Protein AF-0000000077612650 (afdb_homodimer)

Structure (mmCIF, N/CA/C/O backbone):
data_AF-0000000077612650-model_v1
#
loop_
_entity.id
_entity.type
_entity.pdbx_description
1 polymer 'Methyltransferase domain-containing protein'
#
loop_
_atom_site.group_PDB
_atom_site.id
_atom_site.type_symbol
_atom_site.label_atom_id
_atom_site.label_alt_id
_atom_site.label_comp_id
_atom_site.label_asym_id
_atom_site.label_entity_id
_atom_site.label_seq_id
_atom_site.pdbx_PDB_ins_code
_atom_site.Cartn_x
_atom_site.Cartn_y
_atom_site.Cartn_z
_atom_site.occupancy
_atom_site.B_iso_or_equiv
_atom_site.auth_seq_id
_atom_site.auth_comp_id
_atom_site.auth_asym_id
_atom_site.auth_atom_id
_atom_site.pdbx_PDB_model_num
ATOM 1 N N . MET A 1 1 ? 0.599 39.219 11.469 1 28.11 1 MET A N 1
ATOM 2 C CA . MET A 1 1 ? -0.393 38.688 10.531 1 28.11 1 MET A CA 1
ATOM 3 C C . MET A 1 1 ? -0.663 37.219 10.781 1 28.11 1 MET A C 1
ATOM 5 O O . MET A 1 1 ? 0.258 36.438 11.086 1 28.11 1 MET A O 1
ATOM 9 N N . PRO A 1 2 ? -1.8 36.75 11.188 1 35.47 2 PRO A N 1
ATOM 10 C CA . PRO A 1 2 ? -1.994 35.344 11.539 1 35.47 2 PRO A CA 1
ATOM 11 C C . PRO A 1 2 ? -1.282 34.406 10.578 1 35.47 2 PRO A C 1
ATOM 13 O O . PRO A 1 2 ? -1.075 34.75 9.406 1 35.47 2 PRO A O 1
ATOM 16 N N . PRO A 1 3 ? -0.388 33.594 10.969 1 39.59 3 PRO A N 1
ATOM 17 C CA . PRO A 1 3 ? 0.312 32.688 10.062 1 39.59 3 PRO A CA 1
ATOM 18 C C . PRO A 1 3 ? -0.563 32.219 8.898 1 39.59 3 PRO A C 1
ATOM 20 O O . PRO A 1 3 ? -1.789 32.188 9.023 1 39.59 3 PRO A O 1
ATOM 23 N N . LYS A 1 4 ? -0.409 32.719 7.645 1 43.16 4 LYS A N 1
ATOM 24 C CA . LYS A 1 4 ? -1.075 32.25 6.43 1 43.16 4 LYS A CA 1
ATOM 25 C C . LYS A 1 4 ? -1.636 30.844 6.602 1 43.16 4 LYS A C 1
ATOM 27 O O . LYS A 1 4 ? -0.881 29.891 6.809 1 43.16 4 LYS A O 1
ATOM 32 N N . THR A 1 5 ? -2.82 30.781 7.164 1 53.72 5 THR A N 1
ATOM 33 C CA . THR A 1 5 ? -3.584 29.562 7.332 1 53.72 5 THR A CA 1
ATOM 34 C C . THR A 1 5 ? -3.496 28.688 6.074 1 53.72 5 THR A C 1
ATOM 36 O O . THR A 1 5 ? -3.586 29.203 4.957 1 53.72 5 THR A O 1
ATOM 39 N N . ASP A 1 6 ? -3.012 27.422 6.203 1 86 6 ASP A N 1
ATOM 40 C CA . ASP A 1 6 ? -2.975 26.328 5.234 1 86 6 ASP A CA 1
ATOM 41 C C . ASP A 1 6 ? -4.258 26.281 4.41 1 86 6 ASP A C 1
ATOM 43 O O . ASP A 1 6 ? -5.355 26.438 4.949 1 86 6 ASP A O 1
ATOM 47 N N . SER A 1 7 ? -4.238 26.734 3.098 1 90.94 7 SER A N 1
ATOM 48 C CA . SER A 1 7 ? -5.371 26.719 2.176 1 90.94 7 SER A CA 1
ATOM 49 C C . SER A 1 7 ? -6.312 25.562 2.467 1 90.94 7 SER A C 1
ATOM 51 O O . SER A 1 7 ? -7.527 25.688 2.307 1 90.94 7 SER A O 1
ATOM 53 N N . LEU A 1 8 ? -5.832 24.578 3.008 1 95 8 LEU A N 1
ATOM 54 C CA . LEU A 1 8 ? -6.645 23.406 3.336 1 95 8 LEU A CA 1
ATOM 55 C C . LEU A 1 8 ? -7.512 23.688 4.562 1 95 8 LEU A C 1
ATOM 57 O O . LEU A 1 8 ? -8.711 23.406 4.551 1 95 8 LEU A O 1
ATOM 61 N N . PHE A 1 9 ? -6.961 24.297 5.582 1 96.12 9 PHE A N 1
ATOM 62 C CA . PHE A 1 9 ? -7.68 24.594 6.816 1 96.12 9 PHE A CA 1
ATOM 63 C C . PHE A 1 9 ? -8.719 25.688 6.582 1 96.12 9 PHE A C 1
ATOM 65 O O . PHE A 1 9 ? -9.82 25.625 7.125 1 96.12 9 PHE A O 1
ATOM 72 N N . ARG A 1 10 ? -8.312 26.656 5.723 1 94.56 10 ARG A N 1
ATOM 73 C CA . ARG A 1 10 ? -9.258 27.719 5.379 1 94.56 10 ARG A CA 1
ATOM 74 C C . ARG A 1 10 ? -10.492 27.141 4.691 1 94.56 10 ARG A C 1
ATOM 76 O O . ARG A 1 10 ? -11.617 27.578 4.965 1 94.56 10 ARG A O 1
ATOM 83 N N . TRP A 1 11 ? -10.266 26.203 3.801 1 95.5 11 TRP A N 1
ATOM 84 C CA . TRP A 1 11 ? -11.383 25.578 3.115 1 95.5 11 TRP A CA 1
ATOM 85 C C . TRP A 1 11 ? -12.297 24.859 4.109 1 95.5 11 TRP A C 1
ATOM 87 O O . TRP A 1 11 ? -13.523 24.953 4.004 1 95.5 11 TRP A O 1
ATOM 97 N N . ILE A 1 12 ? -11.758 24.188 5.078 1 95.38 12 ILE A N 1
ATOM 98 C CA . ILE A 1 12 ? -12.531 23.484 6.098 1 95.38 12 ILE A CA 1
ATOM 99 C C . ILE A 1 12 ? -13.352 24.484 6.902 1 95.38 12 ILE A C 1
ATOM 101 O O . ILE A 1 12 ? -14.539 24.266 7.156 1 95.38 12 ILE A O 1
ATOM 105 N N . GLU A 1 13 ? -12.75 25.625 7.246 1 93.75 13 GLU A N 1
ATOM 106 C CA . GLU A 1 13 ? -13.445 26.672 7.992 1 93.75 13 GLU A CA 1
ATOM 107 C C . GLU A 1 13 ? -14.641 27.203 7.207 1 93.75 13 GLU A C 1
ATOM 109 O O . GLU A 1 13 ? -15.727 27.375 7.77 1 93.75 13 GLU A O 1
ATOM 114 N N . GLU A 1 14 ? -14.359 27.406 5.969 1 91.62 14 GLU A N 1
ATOM 115 C CA . GLU A 1 14 ? -15.414 27.938 5.109 1 91.62 14 GLU A CA 1
ATOM 116 C C . GLU A 1 14 ? -16.562 26.953 4.984 1 91.62 14 GLU A C 1
ATOM 118 O O . GLU A 1 14 ? -17.734 27.359 4.961 1 91.62 14 GLU A O 1
ATOM 123 N N . ARG A 1 15 ? -16.234 25.688 4.93 1 90.44 15 ARG A N 1
ATOM 124 C CA . ARG A 1 15 ? -17.281 24.672 4.836 1 90.44 15 ARG A CA 1
ATOM 125 C C . ARG A 1 15 ? -18.125 24.625 6.102 1 90.44 15 ARG A C 1
ATOM 127 O O . ARG A 1 15 ? -19.344 24.516 6.031 1 90.44 15 ARG A O 1
ATOM 134 N N . GLU A 1 16 ? -17.5 24.703 7.246 1 88.25 16 GLU A N 1
ATOM 135 C CA . GLU A 1 16 ? -18.188 24.688 8.523 1 88.25 16 GLU A CA 1
ATOM 136 C C . GLU A 1 16 ? -19.062 25.938 8.703 1 88.25 16 GLU A C 1
ATOM 138 O O . GLU A 1 16 ? -20.141 25.859 9.289 1 88.25 16 GLU A O 1
ATOM 143 N N . HIS A 1 17 ? -18.609 26.984 8.164 1 83.56 17 HIS A N 1
ATOM 144 C CA . HIS A 1 17 ? -19.359 28.234 8.266 1 83.56 17 HIS A CA 1
ATOM 145 C C . HIS A 1 17 ? -20.609 28.203 7.402 1 83.56 17 HIS A C 1
ATOM 147 O O . HIS A 1 17 ? -21.656 28.734 7.793 1 83.56 17 HIS A O 1
ATOM 153 N N . HIS A 1 18 ? -20.531 27.625 6.207 1 75.88 18 HIS A N 1
ATOM 154 C CA . HIS A 1 18 ? -21.641 27.594 5.266 1 75.88 18 HIS A CA 1
ATOM 155 C C . HIS A 1 18 ? -22.703 26.594 5.703 1 75.88 18 HIS A C 1
ATOM 157 O O . HIS A 1 18 ? -23.906 26.859 5.559 1 75.88 18 HIS A O 1
ATOM 163 N N . ASP A 1 19 ? -22.391 25.422 6 1 64.12 19 ASP A N 1
ATOM 164 C CA . ASP A 1 19 ? -23.344 24.359 6.328 1 64.12 19 ASP A CA 1
ATOM 165 C C . ASP A 1 19 ? -24.062 24.656 7.637 1 64.12 19 ASP A C 1
ATOM 167 O O . ASP A 1 19 ? -25.219 24.25 7.82 1 64.12 19 ASP A O 1
ATOM 171 N N . SER A 1 20 ? -23.297 25.047 8.617 1 55.47 20 SER A N 1
ATOM 172 C CA . SER A 1 20 ? -23.922 25.25 9.922 1 55.47 20 SER A CA 1
ATOM 173 C C . SER A 1 20 ? -24.109 26.734 10.227 1 55.47 20 SER A C 1
ATOM 175 O O . SER A 1 20 ? -23.344 27.578 9.758 1 55.47 20 SER A O 1
ATOM 177 N N . SER A 1 21 ? -25.297 27.281 10.266 1 50.62 21 SER A N 1
ATOM 178 C CA . SER A 1 21 ? -25.297 28.531 11.031 1 50.62 21 SER A CA 1
ATOM 179 C C . SER A 1 21 ? -24.141 28.578 12.016 1 50.62 21 SER A C 1
ATOM 181 O O . SER A 1 21 ? -23.594 27.531 12.391 1 50.62 21 SER A O 1
ATOM 183 N N . ILE A 1 22 ? -23.562 29.703 12.391 1 54 22 ILE A N 1
ATOM 184 C CA . ILE A 1 22 ? -22.406 29.859 13.258 1 54 22 ILE A CA 1
ATOM 185 C C . ILE A 1 22 ? -22.438 28.812 14.359 1 54 22 ILE A C 1
ATOM 187 O O . ILE A 1 22 ? -23.016 29.031 15.422 1 54 22 ILE A O 1
ATOM 191 N N . SER A 1 23 ? -22.484 27.484 14.023 1 62.22 23 SER A N 1
ATOM 192 C CA . SER A 1 23 ? -22.641 26.484 15.062 1 62.22 23 SER A CA 1
ATOM 193 C C . SER A 1 23 ? -21.297 26.047 15.617 1 62.22 23 SER A C 1
ATOM 195 O O . SER A 1 23 ? -20.281 26.109 14.914 1 62.22 23 SER A O 1
ATOM 197 N N . PRO A 1 24 ? -21.141 25.922 16.938 1 86 24 PRO A N 1
ATOM 198 C CA . PRO A 1 24 ? -19.984 25.406 17.672 1 86 24 PRO A CA 1
ATOM 199 C C . PRO A 1 24 ? -19.422 24.125 17.062 1 86 24 PRO A C 1
ATOM 201 O O . PRO A 1 24 ? -20.188 23.312 16.531 1 86 24 PRO A O 1
ATOM 204 N N . TRP A 1 25 ? -18.047 24.141 16.766 1 94.25 25 TRP A N 1
ATOM 205 C CA . TRP A 1 25 ? -17.375 22.922 16.312 1 94.25 25 TRP A CA 1
ATOM 206 C C . TRP A 1 25 ? -17.547 21.797 17.312 1 94.25 25 TRP A C 1
ATOM 208 O O . TRP A 1 25 ? -17.422 20.625 16.953 1 94.25 25 TRP A O 1
ATOM 218 N N . GLY A 1 26 ? -17.953 22.203 18.609 1 95.31 26 GLY A N 1
ATOM 219 C CA . GLY A 1 26 ? -18.141 21.172 19.625 1 95.31 26 GLY A CA 1
ATOM 220 C C . GLY A 1 26 ? -16.859 20.406 19.953 1 95.31 26 GLY A C 1
ATOM 221 O O . GLY A 1 26 ? -15.812 21.016 20.156 1 95.31 26 GLY A O 1
ATOM 222 N N . ARG A 1 27 ? -16.938 19.109 20.109 1 97.69 27 ARG A N 1
ATOM 223 C CA . ARG A 1 27 ? -15.789 18.25 20.406 1 97.69 27 ARG A CA 1
ATOM 224 C C . ARG A 1 27 ? -15.07 17.844 19.125 1 97.69 27 ARG A C 1
ATOM 226 O O . ARG A 1 27 ? -15.688 17.281 18.219 1 97.69 27 ARG A O 1
ATOM 233 N N . VAL A 1 28 ? -13.75 18.062 19.062 1 98.38 28 VAL A N 1
ATOM 234 C CA . VAL A 1 28 ? -12.984 17.828 17.844 1 98.38 28 VAL A CA 1
ATOM 235 C C . VAL A 1 28 ? -11.922 16.766 18.109 1 98.38 28 VAL A C 1
ATOM 237 O O . VAL A 1 28 ? -11.195 16.828 19.094 1 98.38 28 VAL A O 1
ATOM 240 N N . LEU A 1 29 ? -11.883 15.758 17.234 1 98.81 29 LEU A N 1
ATOM 241 C CA . LEU A 1 29 ? -10.797 14.789 17.219 1 98.81 29 LEU A CA 1
ATOM 242 C C . LEU A 1 29 ? -9.805 15.102 16.109 1 98.81 29 LEU A C 1
ATOM 244 O O . LEU A 1 29 ? -10.18 15.141 14.93 1 98.81 29 LEU A O 1
ATOM 248 N N . ASP A 1 30 ? -8.609 15.406 16.453 1 98.69 30 ASP A N 1
ATOM 249 C CA . ASP A 1 30 ? -7.496 15.414 15.516 1 98.69 30 ASP A CA 1
ATOM 250 C C . ASP A 1 30 ? -6.828 14.039 15.445 1 98.69 30 ASP A C 1
ATOM 252 O O . ASP A 1 30 ? -5.934 13.734 16.234 1 98.69 30 ASP A O 1
ATOM 256 N N . ALA A 1 31 ? -7.211 13.219 14.477 1 98.31 31 ALA A N 1
ATOM 257 C CA . ALA A 1 31 ? -7.004 11.773 14.477 1 98.31 31 ALA A CA 1
ATOM 258 C C . ALA A 1 31 ? -5.57 11.43 14.086 1 98.31 31 ALA A C 1
ATOM 260 O O . ALA A 1 31 ? -5.113 10.305 14.305 1 98.31 31 ALA A O 1
ATOM 261 N N . GLY A 1 32 ? -4.852 12.195 13.492 1 96.88 32 GLY A N 1
ATOM 262 C CA . GLY A 1 32 ? -3.434 12.195 13.164 1 96.88 32 GLY A CA 1
ATOM 263 C C . GLY A 1 32 ? -2.766 13.539 13.383 1 96.88 32 GLY A C 1
ATOM 264 O O . GLY A 1 32 ? -2.596 14.312 12.445 1 96.88 32 GLY A O 1
ATOM 265 N N . THR A 1 33 ? -2.312 13.742 14.57 1 96.81 33 THR A N 1
ATOM 266 C CA . THR A 1 33 ? -2.045 15.117 14.977 1 96.81 33 THR A CA 1
ATOM 267 C C . THR A 1 33 ? -0.568 15.461 14.781 1 96.81 33 THR A C 1
ATOM 269 O O . THR A 1 33 ? 0.286 14.57 14.805 1 96.81 33 THR A O 1
ATOM 272 N N . GLY A 1 34 ? -0.3 16.641 14.586 1 94.69 34 GLY A N 1
ATOM 273 C CA . GLY A 1 34 ? 0.991 17.297 14.609 1 94.69 34 GLY A CA 1
ATOM 274 C C . GLY A 1 34 ? 0.899 18.766 15.016 1 94.69 34 GLY A C 1
ATOM 275 O O . GLY A 1 34 ? -0.19 19.266 15.297 1 94.69 34 GLY A O 1
ATOM 276 N N . ARG A 1 35 ? 1.966 19.406 15.023 1 95.56 35 ARG A N 1
ATOM 277 C CA . ARG A 1 35 ? 2.018 20.797 15.477 1 95.56 35 ARG A CA 1
ATOM 278 C C . ARG A 1 35 ? 1.206 21.703 14.555 1 95.56 35 ARG A C 1
ATOM 280 O O . ARG A 1 35 ? 0.574 22.656 15.016 1 95.56 35 ARG A O 1
ATOM 287 N N . HIS A 1 36 ? 1.164 21.375 13.305 1 94.19 36 HIS A N 1
ATOM 288 C CA . HIS A 1 36 ? 0.469 22.219 12.336 1 94.19 36 HIS A CA 1
ATOM 289 C C . HIS A 1 36 ? -1.037 22.203 12.57 1 94.19 36 HIS A C 1
ATOM 291 O O . HIS A 1 36 ? -1.66 23.266 12.695 1 94.19 36 HIS A O 1
ATOM 297 N N . SER A 1 37 ? -1.634 21.078 12.656 1 96.44 37 SER A N 1
ATOM 298 C CA . SER A 1 37 ? -3.072 20.969 12.875 1 96.44 37 SER A CA 1
ATOM 299 C C . SER A 1 37 ? -3.463 21.484 14.25 1 96.44 37 SER A C 1
ATOM 301 O O . SER A 1 37 ? -4.477 22.172 14.398 1 96.44 37 SER A O 1
ATOM 303 N N . LEU A 1 38 ? -2.621 21.25 15.273 1 97.12 38 LEU A N 1
ATOM 304 C CA . LEU A 1 38 ? -2.955 21.688 16.625 1 97.12 38 LEU A CA 1
ATOM 305 C C . LEU A 1 38 ? -2.885 23.203 16.75 1 97.12 38 LEU A C 1
ATOM 307 O O . LEU A 1 38 ? -3.703 23.812 17.438 1 97.12 38 LEU A O 1
ATOM 311 N N . SER A 1 39 ? -1.885 23.766 16.078 1 96.75 39 SER A N 1
ATOM 312 C CA . SER A 1 39 ? -1.804 25.219 16.078 1 96.75 39 SER A CA 1
ATOM 313 C C . SER A 1 39 ? -3.049 25.844 15.469 1 96.75 39 SER A C 1
ATOM 315 O O . SER A 1 39 ? -3.559 26.844 15.969 1 96.75 39 SER A O 1
ATOM 317 N N . TRP A 1 40 ? -3.529 25.25 14.422 1 96.5 40 TRP A N 1
ATOM 318 C CA . TRP A 1 40 ? -4.746 25.719 13.758 1 96.5 40 TRP A CA 1
ATOM 319 C C . TRP A 1 40 ? -5.957 25.547 14.672 1 96.5 40 TRP A C 1
ATOM 321 O O . TRP A 1 40 ? -6.699 26.516 14.898 1 96.5 40 TRP A O 1
ATOM 331 N N . LEU A 1 41 ? -6.121 24.438 15.375 1 97.31 41 LEU A N 1
ATOM 332 C CA . LEU A 1 41 ? -7.309 24.109 16.156 1 97.31 41 LEU A CA 1
ATOM 333 C C . LEU A 1 41 ? -7.328 24.859 17.469 1 97.31 41 LEU A C 1
ATOM 335 O O . LEU A 1 41 ? -8.391 25.25 17.953 1 97.31 41 LEU A O 1
ATOM 339 N N . LEU A 1 42 ? -6.098 25.125 18.047 1 97.5 42 LEU A N 1
ATOM 340 C CA . LEU A 1 42 ? -6.078 25.625 19.406 1 97.5 42 LEU A CA 1
ATOM 341 C C . LEU A 1 42 ? -5.656 27.078 19.453 1 97.5 42 LEU A C 1
ATOM 343 O O . LEU A 1 42 ? -5.871 27.766 20.453 1 97.5 42 LEU A O 1
ATOM 347 N N . HIS A 1 43 ? -5.035 27.562 18.344 1 95.75 43 HIS A N 1
ATOM 348 C CA . HIS A 1 43 ? -4.566 28.938 18.344 1 95.75 43 HIS A CA 1
ATOM 349 C C . HIS A 1 43 ? -5.207 29.734 17.219 1 95.75 43 HIS A C 1
ATOM 351 O O . HIS A 1 43 ? -5.16 30.969 17.219 1 95.75 43 HIS A O 1
ATOM 357 N N . GLY A 1 44 ? -5.723 29.016 16.266 1 92.56 44 GLY A N 1
ATOM 358 C CA . GLY A 1 44 ? -6.273 29.688 15.109 1 92.56 44 GLY A CA 1
ATOM 359 C C . GLY A 1 44 ? -7.629 30.328 15.367 1 92.56 44 GLY A C 1
ATOM 360 O O . GLY A 1 44 ? -8.094 30.359 16.516 1 92.56 44 GLY A O 1
ATOM 361 N N . GLY A 1 45 ? -8.25 30.844 14.352 1 87.62 45 GLY A N 1
ATOM 362 C CA . GLY A 1 45 ? -9.508 31.578 14.438 1 87.62 45 GLY A CA 1
ATOM 363 C C . GLY A 1 45 ? -10.672 30.703 14.875 1 87.62 45 GLY A C 1
ATOM 364 O O . GLY A 1 45 ? -11.641 31.203 15.445 1 87.62 45 GLY A O 1
ATOM 365 N N . VAL A 1 46 ? -10.531 29.422 14.734 1 92.25 46 VAL A N 1
ATOM 366 C CA . VAL A 1 46 ? -11.648 28.531 14.992 1 92.25 46 VAL A CA 1
ATOM 367 C C . VAL A 1 46 ? -11.617 28.078 16.453 1 92.25 46 VAL A C 1
ATOM 369 O O . VAL A 1 46 ? -12.57 27.453 16.938 1 92.25 46 VAL A O 1
ATOM 372 N N . SER A 1 47 ? -10.562 28.375 17.188 1 94.19 47 SER A N 1
ATOM 373 C CA . SER A 1 47 ? -10.359 27.859 18.531 1 94.19 47 SER A CA 1
ATOM 374 C C . SER A 1 47 ? -11.5 28.25 19.453 1 94.19 47 SER A C 1
ATOM 376 O O . SER A 1 47 ? -11.867 27.5 20.359 1 94.19 47 SER A O 1
ATOM 378 N N . SER A 1 48 ? -12.102 29.422 19.188 1 93.31 48 SER A N 1
ATOM 379 C CA . SER A 1 48 ? -13.18 29.906 20.047 1 93.31 48 SER A CA 1
ATOM 380 C C . SER A 1 48 ? -14.453 29.094 19.859 1 93.31 48 SER A C 1
ATOM 382 O O . SER A 1 48 ? -15.367 29.172 20.672 1 93.31 48 SER A O 1
ATOM 384 N N . LEU A 1 49 ? -14.5 28.375 18.797 1 93.56 49 LEU A N 1
ATOM 385 C CA . LEU A 1 49 ? -15.703 27.625 18.453 1 93.56 49 LEU A CA 1
ATOM 386 C C . LEU A 1 49 ? -15.609 26.188 18.953 1 93.56 49 LEU A C 1
ATOM 388 O O . LEU A 1 49 ? -16.547 25.406 18.797 1 93.56 49 LEU A O 1
ATOM 392 N N . ILE A 1 50 ? -14.484 25.797 19.547 1 96.5 50 ILE A N 1
ATOM 393 C CA . ILE A 1 50 ? -14.203 24.406 19.891 1 96.5 50 ILE A CA 1
ATOM 394 C C . ILE A 1 50 ? -14.367 24.219 21.406 1 96.5 50 ILE A C 1
ATOM 396 O O . ILE A 1 50 ? -13.82 24.984 22.188 1 96.5 50 ILE A O 1
ATOM 400 N N . GLU A 1 51 ? -15.125 23.234 21.766 1 96.62 51 GLU A N 1
ATOM 401 C CA . GLU A 1 51 ? -15.375 22.938 23.172 1 96.62 51 GLU A CA 1
ATOM 402 C C . GLU A 1 51 ? -14.25 22.109 23.781 1 96.62 51 GLU A C 1
ATOM 404 O O . GLU A 1 51 ? -13.906 22.281 24.953 1 96.62 51 GLU A O 1
ATOM 409 N N . GLU A 1 52 ? -13.719 21.219 23 1 97.88 52 GLU A N 1
ATOM 410 C CA . GLU A 1 52 ? -12.672 20.281 23.422 1 97.88 52 GLU A CA 1
ATOM 411 C C . GLU A 1 52 ? -11.922 19.703 22.219 1 97.88 52 GLU A C 1
ATOM 413 O O . GLU A 1 52 ? -12.523 19.453 21.188 1 97.88 52 GLU A O 1
ATOM 418 N N . VAL A 1 53 ? -10.609 19.531 22.406 1 98.5 53 VAL A N 1
ATOM 419 C CA . VAL A 1 53 ? -9.805 18.875 21.391 1 98.5 53 VAL A CA 1
ATOM 420 C C . VAL A 1 53 ? -9.164 17.625 21.969 1 98.5 53 VAL A C 1
ATOM 422 O O . VAL A 1 53 ? -8.523 17.672 23.016 1 98.5 53 VAL A O 1
ATOM 425 N N . VAL A 1 54 ? -9.398 16.5 21.359 1 98.75 54 VAL A N 1
ATOM 426 C CA . VAL A 1 54 ? -8.656 15.266 21.594 1 98.75 54 VAL A CA 1
ATOM 427 C C . VAL A 1 54 ? -7.773 14.969 20.375 1 98.75 54 VAL A C 1
ATOM 429 O O . VAL A 1 54 ? -8.234 15.016 19.234 1 98.75 54 VAL A O 1
ATOM 432 N N . ALA A 1 55 ? -6.504 14.727 20.625 1 98.75 55 ALA A N 1
ATOM 433 C CA . ALA A 1 55 ? -5.547 14.516 19.547 1 98.75 55 ALA A CA 1
ATOM 434 C C . ALA A 1 55 ? -4.871 13.156 19.672 1 98.75 55 ALA A C 1
ATOM 436 O O . ALA A 1 55 ? -4.715 12.633 20.781 1 98.75 55 ALA A O 1
ATOM 437 N N . VAL A 1 56 ? -4.527 12.57 18.516 1 98.31 56 VAL A N 1
ATOM 438 C CA . VAL A 1 56 ? -3.891 11.258 18.5 1 98.31 56 VAL A CA 1
ATOM 439 C C . VAL A 1 56 ? -2.607 11.32 17.672 1 98.31 56 VAL A C 1
ATOM 441 O O . VAL A 1 56 ? -2.588 11.906 16.594 1 98.31 56 VAL A O 1
ATOM 444 N N . THR A 1 57 ? -1.512 10.805 18.188 1 97.38 57 THR A N 1
ATOM 445 C CA . THR A 1 57 ? -0.273 10.562 17.453 1 97.38 57 THR A CA 1
ATOM 446 C C . THR A 1 57 ? 0.253 9.156 17.734 1 97.38 57 THR A C 1
ATOM 448 O O . THR A 1 57 ? -0.123 8.539 18.734 1 97.38 57 THR A O 1
ATOM 451 N N . GLY A 1 58 ? 1.019 8.656 16.875 1 94.81 58 GLY A N 1
ATOM 452 C CA . GLY A 1 58 ? 1.585 7.332 17.078 1 94.81 58 GLY A CA 1
ATOM 453 C C . GLY A 1 58 ? 2.854 7.344 17.906 1 94.81 58 GLY A C 1
ATOM 454 O O . GLY A 1 58 ? 3.371 6.285 18.266 1 94.81 58 GLY A O 1
ATOM 455 N N . GLU A 1 59 ? 3.34 8.57 18.297 1 93.69 59 GLU A N 1
ATOM 456 C CA . GLU A 1 59 ? 4.625 8.688 18.984 1 93.69 59 GLU A CA 1
ATOM 457 C C . GLU A 1 59 ? 4.453 9.25 20.391 1 93.69 59 GLU A C 1
ATOM 459 O O . GLU A 1 59 ? 4.055 10.406 20.562 1 93.69 59 GLU A O 1
ATOM 464 N N . LYS A 1 60 ? 4.898 8.492 21.344 1 95.94 60 LYS A N 1
ATOM 465 C CA . LYS A 1 60 ? 4.734 8.898 22.734 1 95.94 60 LYS A CA 1
ATOM 466 C C . LYS A 1 60 ? 5.555 10.148 23.047 1 95.94 60 LYS A C 1
ATOM 468 O O . LYS A 1 60 ? 5.051 11.086 23.672 1 95.94 60 LYS A O 1
ATOM 473 N N . PRO A 1 61 ? 6.805 10.242 22.547 1 96.94 61 PRO A N 1
ATOM 474 C CA . PRO A 1 61 ? 7.547 11.477 22.812 1 96.94 61 PRO A CA 1
ATOM 475 C C . PRO A 1 61 ? 6.871 12.711 22.234 1 96.94 61 PRO A C 1
ATOM 477 O O . PRO A 1 61 ? 6.832 13.766 22.875 1 96.94 61 PRO A O 1
ATOM 480 N N . LEU A 1 62 ? 6.344 12.555 21.078 1 96.69 62 LEU A N 1
ATOM 481 C CA . LEU A 1 62 ? 5.637 13.68 20.469 1 96.69 62 LEU A CA 1
ATOM 482 C C . LEU A 1 62 ? 4.391 14.039 21.266 1 96.69 62 LEU A C 1
ATOM 484 O O . LEU A 1 62 ? 4.094 15.219 21.469 1 96.69 62 LEU A O 1
ATOM 488 N N . ALA A 1 63 ? 3.705 13.07 21.734 1 98 63 ALA A N 1
ATOM 489 C CA . ALA A 1 63 ? 2.516 13.312 22.547 1 98 63 ALA A CA 1
ATOM 490 C C . ALA A 1 63 ? 2.857 14.141 23.781 1 98 63 ALA A C 1
ATOM 492 O O . ALA A 1 63 ? 2.137 15.078 24.125 1 98 63 ALA A O 1
ATOM 493 N N . ASN A 1 64 ? 3.934 13.773 24.375 1 98.12 64 ASN A N 1
ATOM 494 C CA . ASN A 1 64 ? 4.383 14.508 25.547 1 98.12 64 ASN A CA 1
ATOM 495 C C . ASN A 1 64 ? 4.711 15.961 25.219 1 98.12 64 ASN A C 1
ATOM 497 O O . ASN A 1 64 ? 4.289 16.875 25.922 1 98.12 64 ASN A O 1
ATOM 501 N N . ASP A 1 65 ? 5.414 16.094 24.125 1 98.25 65 ASP A N 1
ATOM 502 C CA . ASP A 1 65 ? 5.773 17.453 23.688 1 98.25 65 ASP A CA 1
ATOM 503 C C . ASP A 1 65 ? 4.531 18.281 23.406 1 98.25 65 ASP A C 1
ATOM 505 O O . ASP A 1 65 ? 4.434 19.438 23.844 1 98.25 65 ASP A O 1
ATOM 509 N N . LEU A 1 66 ? 3.627 17.688 22.688 1 98.31 66 LEU A N 1
ATOM 510 C CA . LEU A 1 66 ? 2.418 18.406 22.297 1 98.31 66 LEU A CA 1
ATOM 511 C C . LEU A 1 66 ? 1.57 18.75 23.516 1 98.31 66 LEU A C 1
ATOM 513 O O . LEU A 1 66 ? 0.992 19.844 23.578 1 98.31 66 LEU A O 1
ATOM 517 N N . SER A 1 67 ? 1.491 17.844 24.5 1 98.06 67 SER A N 1
ATOM 518 C CA . SER A 1 67 ? 0.747 18.094 25.734 1 98.06 67 SER A CA 1
ATOM 519 C C . SER A 1 67 ? 1.293 19.312 26.469 1 98.06 67 SER A C 1
ATOM 521 O O . SER A 1 67 ? 0.525 20.141 26.953 1 98.06 67 SER A O 1
ATOM 523 N N . ALA A 1 68 ? 2.572 19.406 26.469 1 98 68 ALA A N 1
ATOM 524 C CA . ALA A 1 68 ? 3.217 20.531 27.141 1 98 68 ALA A CA 1
ATOM 525 C C . ALA A 1 68 ? 3.062 21.812 26.344 1 98 68 ALA A C 1
ATOM 527 O O . ALA A 1 68 ? 2.75 22.875 26.906 1 98 68 ALA A O 1
ATOM 528 N N . GLU A 1 69 ? 3.244 21.719 25.062 1 97.75 69 GLU A N 1
ATOM 529 C CA . GLU A 1 69 ? 3.264 22.875 24.188 1 97.75 69 GLU A CA 1
ATOM 530 C C . GLU A 1 69 ? 1.88 23.516 24.062 1 97.75 69 GLU A C 1
ATOM 532 O O . GLU A 1 69 ? 1.756 24.734 23.938 1 97.75 69 GLU A O 1
ATOM 537 N N . TYR A 1 70 ? 0.884 22.641 24.141 1 97.88 70 TYR A N 1
ATOM 538 C CA . TYR A 1 70 ? -0.468 23.141 23.906 1 97.88 70 TYR A CA 1
ATOM 539 C C . TYR A 1 70 ? -1.329 23 25.156 1 97.88 70 TYR A C 1
ATOM 541 O O . TYR A 1 70 ? -2.539 22.766 25.062 1 97.88 70 TYR A O 1
ATOM 549 N N . ASP A 1 71 ? -0.697 23.078 26.266 1 97.44 71 ASP A N 1
ATOM 550 C CA . ASP A 1 71 ? -1.423 23.141 27.531 1 97.44 71 ASP A CA 1
ATOM 551 C C . ASP A 1 71 ? -2.525 24.203 27.484 1 97.44 71 ASP A C 1
ATOM 553 O O . ASP A 1 71 ? -2.314 25.297 26.969 1 97.44 71 ASP A O 1
ATOM 557 N N . PRO A 1 72 ? -3.709 23.844 28.031 1 97.19 72 PRO A N 1
ATOM 558 C CA . PRO A 1 72 ? -4.828 24.797 27.969 1 97.19 72 PRO A CA 1
ATOM 559 C C . PRO A 1 72 ? -4.477 26.172 28.516 1 97.19 72 PRO A C 1
ATOM 561 O O . PRO A 1 72 ? -4.945 27.188 27.984 1 97.19 72 PRO A O 1
ATOM 564 N N . SER A 1 73 ? -3.684 26.219 29.453 1 96.62 73 SER A N 1
ATOM 565 C CA . SER A 1 73 ? -3.283 27.484 30.031 1 96.62 73 SER A CA 1
ATOM 566 C C . SER A 1 73 ? -2.494 28.328 29.031 1 96.62 73 SER A C 1
ATOM 568 O O . SER A 1 73 ? -2.324 29.531 29.234 1 96.62 73 SER A O 1
ATOM 570 N N . LYS A 1 74 ? -1.999 27.734 27.953 1 96.19 74 LYS A N 1
ATOM 571 C CA . LYS A 1 74 ? -1.143 28.406 26.984 1 96.19 74 LYS A CA 1
ATOM 572 C C . LYS A 1 74 ? -1.904 28.719 25.703 1 96.19 74 LYS A C 1
ATOM 574 O O . LYS A 1 74 ? -1.307 29.109 24.703 1 96.19 74 LYS A O 1
ATOM 579 N N . THR A 1 75 ? -3.152 28.453 25.656 1 95.25 75 THR A N 1
ATOM 580 C CA . THR A 1 75 ? -3.973 28.688 24.469 1 95.25 75 THR A CA 1
ATOM 581 C C . THR A 1 75 ? -4.988 29.797 24.734 1 95.25 75 THR A C 1
ATOM 583 O O . THR A 1 75 ? -5.379 30.031 25.875 1 95.25 75 THR A O 1
ATOM 586 N N . PRO A 1 76 ? -5.352 30.531 23.734 1 95.44 76 PRO A N 1
ATOM 587 C CA . PRO A 1 76 ? -6.152 31.734 23.922 1 95.44 76 PRO A CA 1
ATOM 588 C C . PRO A 1 76 ? -7.477 31.469 24.625 1 95.44 76 PRO A C 1
ATOM 590 O O . PRO A 1 76 ? -7.977 32.344 25.359 1 95.44 76 PRO A O 1
ATOM 593 N N . HIS A 1 77 ? -8.062 30.281 24.438 1 95.31 77 HIS A N 1
ATOM 594 C CA . HIS A 1 77 ? -9.406 30.047 24.953 1 95.31 77 HIS A CA 1
ATOM 595 C C . HIS A 1 77 ? -9.398 28.953 26.031 1 95.31 77 HIS A C 1
ATOM 597 O O . HIS A 1 77 ? -10.461 28.516 26.469 1 95.31 77 HIS A O 1
ATOM 603 N N . ALA A 1 78 ? -8.203 28.516 26.391 1 96.5 78 ALA A N 1
ATOM 604 C CA . ALA A 1 78 ? -8.039 27.484 27.406 1 96.5 78 ALA A CA 1
ATOM 605 C C . ALA A 1 78 ? -8.906 26.266 27.109 1 96.5 78 ALA A C 1
ATOM 607 O O . ALA A 1 78 ? -9.508 25.688 28.016 1 96.5 78 ALA A O 1
ATOM 608 N N . THR A 1 79 ? -9.07 26.016 25.828 1 96.25 79 THR A N 1
ATOM 609 C CA . THR A 1 79 ? -9.844 24.859 25.375 1 96.25 79 THR A CA 1
ATOM 610 C C . THR A 1 79 ? -9.305 23.578 25.984 1 96.25 79 THR A C 1
ATOM 612 O O . THR A 1 79 ? -8.102 23.312 25.953 1 96.25 79 THR A O 1
ATOM 615 N N . PRO A 1 80 ? -10.164 22.766 26.641 1 97.69 80 PRO A N 1
ATOM 616 C CA . PRO A 1 80 ? -9.703 21.469 27.125 1 97.69 80 PRO A CA 1
ATOM 617 C C . PRO A 1 80 ? -9.023 20.641 26.031 1 97.69 80 PRO A C 1
ATOM 619 O O . PRO A 1 80 ? -9.539 20.547 24.906 1 97.69 80 PRO A O 1
ATOM 622 N N . PHE A 1 81 ? -7.883 20.125 26.406 1 98.12 81 PHE A N 1
ATOM 623 C CA . PHE A 1 81 ? -7.031 19.469 25.422 1 98.12 81 PHE A CA 1
ATOM 624 C C . PHE A 1 81 ? -6.402 18.219 26 1 98.12 81 PHE A C 1
ATOM 626 O O . PHE A 1 81 ? -5.891 18.234 27.125 1 98.12 81 PHE A O 1
ATOM 633 N N . LYS A 1 82 ? -6.504 17.141 25.234 1 97.69 82 LYS A N 1
ATOM 634 C CA . LYS A 1 82 ? -5.859 15.875 25.578 1 97.69 82 LYS A CA 1
ATOM 635 C C . LYS A 1 82 ? -5.203 15.242 24.344 1 97.69 82 LYS A C 1
ATOM 637 O O . LYS A 1 82 ? -5.789 15.227 23.266 1 97.69 82 LYS A O 1
ATOM 642 N N . VAL A 1 83 ? -3.943 14.805 24.484 1 98.19 83 VAL A N 1
ATOM 643 C CA . VAL A 1 83 ? -3.26 14.102 23.391 1 98.19 83 VAL A CA 1
ATOM 644 C C . VAL A 1 83 ? -2.99 12.656 23.812 1 98.19 83 VAL A C 1
ATOM 646 O O . VAL A 1 83 ? -2.518 12.398 24.922 1 98.19 83 VAL A O 1
ATOM 649 N N . HIS A 1 84 ? -3.385 11.719 22.984 1 97.62 84 HIS A N 1
ATOM 650 C CA . HIS A 1 84 ? -3.125 10.297 23.188 1 97.62 84 HIS A CA 1
ATOM 651 C C . HIS A 1 84 ? -2.029 9.797 22.25 1 97.62 84 HIS A C 1
ATOM 653 O O . HIS A 1 84 ? -1.992 10.172 21.078 1 97.62 84 HIS A O 1
ATOM 659 N N . ALA A 1 85 ? -1.064 9.07 22.828 1 96.81 85 ALA A N 1
ATOM 660 C CA . ALA A 1 85 ? -0.203 8.219 22.016 1 96.81 85 ALA A CA 1
ATOM 661 C C . ALA A 1 85 ? -0.812 6.832 21.844 1 96.81 85 ALA A C 1
ATOM 663 O O . ALA A 1 85 ? -1.096 6.141 22.828 1 96.81 85 ALA A O 1
ATOM 664 N N . GLY A 1 86 ? -1.108 6.488 20.578 1 94.25 86 GLY A N 1
ATOM 665 C CA . GLY A 1 86 ? -1.721 5.18 20.406 1 94.25 86 GLY A CA 1
ATOM 666 C C . GLY A 1 86 ? -1.697 4.691 18.969 1 94.25 86 GLY A C 1
ATOM 667 O O . GLY A 1 86 ? -1.248 5.41 18.078 1 94.25 86 GLY A O 1
ATOM 668 N N . ASN A 1 87 ? -2.117 3.484 18.828 1 93.75 87 ASN A N 1
ATOM 669 C CA . ASN A 1 87 ? -2.193 2.791 17.547 1 93.75 87 ASN A CA 1
ATOM 670 C C . ASN A 1 87 ? -3.639 2.512 17.156 1 93.75 87 ASN A C 1
ATOM 672 O O . ASN A 1 87 ? -4.395 1.912 17.906 1 93.75 87 ASN A O 1
ATOM 676 N N . TRP A 1 88 ? -4 2.928 15.992 1 95.56 88 TRP A N 1
ATOM 677 C CA . TRP A 1 88 ? -5.375 2.836 15.508 1 95.56 88 TRP A CA 1
ATOM 678 C C . TRP A 1 88 ? -5.785 1.382 15.305 1 95.56 88 TRP A C 1
ATOM 680 O O . TRP A 1 88 ? -6.977 1.07 15.227 1 95.56 88 TRP A O 1
ATOM 690 N N . GLN A 1 89 ? -4.855 0.48 15.234 1 93.81 89 GLN A N 1
ATOM 691 C CA . GLN A 1 89 ? -5.184 -0.934 15.078 1 93.81 89 GLN A CA 1
ATOM 692 C C . GLN A 1 89 ? -5.766 -1.511 16.359 1 93.81 89 GLN A C 1
ATOM 694 O O . GLN A 1 89 ? -6.363 -2.588 16.359 1 93.81 89 GLN A O 1
ATOM 699 N N . ASN A 1 90 ? -5.445 -0.817 17.484 1 94.75 90 ASN A N 1
ATOM 700 C CA . ASN A 1 90 ? -6.027 -1.233 18.75 1 94.75 90 ASN A CA 1
ATOM 701 C C . ASN A 1 90 ? -7.523 -0.94 18.812 1 94.75 90 ASN A C 1
ATOM 703 O O . ASN A 1 90 ? -7.93 0.219 18.906 1 94.75 90 ASN A O 1
ATOM 707 N N . ALA A 1 91 ? -8.297 -1.913 18.859 1 91.5 91 ALA A N 1
ATOM 708 C CA . ALA A 1 91 ? -9.75 -1.804 18.766 1 91.5 91 ALA A CA 1
ATOM 709 C C . ALA A 1 91 ? -10.336 -1.065 19.953 1 91.5 91 ALA A C 1
ATOM 711 O O . ALA A 1 91 ? -11.414 -0.483 19.875 1 91.5 91 ALA A O 1
ATOM 712 N N . THR A 1 92 ? -9.648 -1.087 21.047 1 94.5 92 THR A N 1
ATOM 713 C CA . THR A 1 92 ? -10.188 -0.471 22.25 1 94.5 92 THR A CA 1
ATOM 714 C C . THR A 1 92 ? -9.648 0.942 22.422 1 94.5 92 THR A C 1
ATOM 716 O O . THR A 1 92 ? -10.039 1.654 23.344 1 94.5 92 THR A O 1
ATOM 719 N N . PHE A 1 93 ? -8.742 1.336 21.562 1 95.56 93 PHE A N 1
ATOM 720 C CA . PHE A 1 93 ? -8.164 2.67 21.625 1 95.56 93 PHE A CA 1
ATOM 721 C C . PHE A 1 93 ? -9.242 3.74 21.484 1 95.56 93 PHE A C 1
ATOM 723 O O . PHE A 1 93 ? -10.031 3.715 20.547 1 95.56 93 PHE A O 1
ATOM 730 N N . LEU A 1 94 ? -9.438 4.652 22.484 1 96.88 94 LEU A N 1
ATOM 731 C CA . LEU A 1 94 ? -10.375 5.766 22.578 1 96.88 94 LEU A CA 1
ATOM 732 C C . LEU A 1 94 ? -11.781 5.266 22.906 1 96.88 94 LEU A C 1
ATOM 734 O O . LEU A 1 94 ? -12.766 5.965 22.656 1 96.88 94 LEU A O 1
ATOM 738 N N . SER A 1 95 ? -11.891 4.004 23.375 1 94.56 95 SER A N 1
ATOM 739 C CA . SER A 1 95 ? -13.195 3.412 23.656 1 94.56 95 SER A CA 1
ATOM 740 C C . SER A 1 95 ? -13.914 4.172 24.766 1 94.56 95 SER A C 1
ATOM 742 O O . SER A 1 95 ? -15.148 4.152 24.844 1 94.56 95 SER A O 1
ATOM 744 N N . ASN A 1 96 ? -13.227 4.855 25.578 1 94.69 96 ASN A N 1
ATOM 745 C CA . ASN A 1 96 ? -13.828 5.582 26.688 1 94.69 96 ASN A CA 1
ATOM 746 C C . ASN A 1 96 ? -14.156 7.023 26.312 1 94.69 96 ASN A C 1
ATOM 748 O O . ASN A 1 96 ? -14.703 7.773 27.125 1 94.69 96 ASN A O 1
ATOM 752 N N . GLU A 1 97 ? -13.852 7.43 25.156 1 97.25 97 GLU A N 1
ATOM 753 C CA . GLU A 1 97 ? -14.148 8.781 24.703 1 97.25 97 GLU A CA 1
ATOM 754 C C . GLU A 1 97 ? -15.602 8.906 24.234 1 97.25 97 GLU A C 1
ATOM 756 O O . GLU A 1 97 ? -16.141 7.984 23.609 1 97.25 97 GLU A O 1
ATOM 761 N N . LYS A 1 98 ? -16.219 10.031 24.578 1 97.19 98 LYS A N 1
ATOM 762 C CA . LYS A 1 98 ? -17.516 10.359 23.969 1 97.19 98 LYS A CA 1
ATOM 763 C C . LYS A 1 98 ? -17.359 10.656 22.484 1 97.19 98 LYS A C 1
ATOM 765 O O . LYS A 1 98 ? -16.281 11.023 22.016 1 97.19 98 LYS A O 1
ATOM 770 N N . PRO A 1 99 ? -18.406 10.516 21.719 1 97.56 99 PRO A N 1
ATOM 771 C CA . PRO A 1 99 ? -18.344 10.797 20.281 1 97.56 99 PRO A CA 1
ATOM 772 C C . PRO A 1 99 ? -17.938 12.242 19.984 1 97.56 99 PRO A C 1
ATOM 774 O O . PRO A 1 99 ? -18.125 13.125 20.812 1 97.56 99 PRO A O 1
ATOM 777 N N . PHE A 1 100 ? -17.438 12.414 18.844 1 98.25 100 PHE A N 1
ATOM 778 C CA . PHE A 1 100 ? -16.953 13.727 18.422 1 98.25 100 PHE A CA 1
ATOM 779 C C . PHE A 1 100 ? -17.891 14.359 17.406 1 98.25 100 PHE A C 1
ATOM 781 O O . PHE A 1 100 ? -18.547 13.648 16.625 1 98.25 100 PHE A O 1
ATOM 788 N N . ASP A 1 101 ? -17.969 15.648 17.453 1 97.06 101 ASP A N 1
ATOM 789 C CA . ASP A 1 101 ? -18.781 16.391 16.484 1 97.06 101 ASP A CA 1
ATOM 790 C C . ASP A 1 101 ? -18.031 16.562 15.164 1 97.06 101 ASP A C 1
ATOM 792 O O . ASP A 1 101 ? -18.641 16.625 14.094 1 97.06 101 ASP A O 1
ATOM 796 N N . ILE A 1 102 ? -16.688 16.703 15.281 1 97.81 102 ILE A N 1
ATOM 797 C CA . ILE A 1 102 ? -15.844 16.891 14.109 1 97.81 102 ILE A CA 1
ATOM 798 C C . ILE A 1 102 ? -14.586 16.031 14.242 1 97.81 102 ILE A C 1
ATOM 800 O O . ILE A 1 102 ? -13.977 15.977 15.312 1 97.81 102 ILE A O 1
ATOM 804 N N . ILE A 1 103 ? -14.211 15.344 13.195 1 98.62 103 ILE A N 1
ATOM 805 C CA . ILE A 1 103 ? -12.945 14.625 13.117 1 98.62 103 ILE A CA 1
ATOM 806 C C . ILE A 1 103 ? -12.086 15.211 12 1 98.62 103 ILE A C 1
ATOM 808 O O . ILE A 1 103 ? -12.555 15.359 10.867 1 98.62 103 ILE A O 1
ATOM 812 N N . ILE A 1 104 ? -10.914 15.586 12.352 1 98.56 104 ILE A N 1
ATOM 813 C CA . ILE A 1 104 ? -9.906 16.016 11.383 1 98.56 104 ILE A CA 1
ATOM 814 C C . ILE A 1 104 ? -8.906 14.883 11.156 1 98.56 104 ILE A C 1
ATOM 816 O O . ILE A 1 104 ? -8.188 14.492 12.078 1 98.56 104 ILE A O 1
ATOM 820 N N . ALA A 1 105 ? -8.898 14.328 10 1 98.31 105 ALA A N 1
ATOM 821 C CA . ALA A 1 105 ? -7.902 13.336 9.602 1 98.31 105 ALA A CA 1
ATOM 822 C C . ALA A 1 105 ? -6.859 13.961 8.672 1 98.31 105 ALA A C 1
ATOM 824 O O . ALA A 1 105 ? -6.887 13.734 7.461 1 98.31 105 ALA A O 1
ATOM 825 N N . ASP A 1 106 ? -5.938 14.672 9.242 1 97.12 106 ASP A N 1
ATOM 826 C CA . ASP A 1 106 ? -4.926 15.445 8.531 1 97.12 106 ASP A CA 1
ATOM 827 C C . ASP A 1 106 ? -3.746 14.57 8.125 1 97.12 106 ASP A C 1
ATOM 829 O O . ASP A 1 106 ? -2.855 14.305 8.938 1 97.12 106 ASP A O 1
ATOM 833 N N . TYR A 1 107 ? -3.715 14.164 6.879 1 96.5 107 TYR A N 1
ATOM 834 C CA . TYR A 1 107 ? -2.684 13.32 6.293 1 96.5 107 TYR A CA 1
ATOM 835 C C . TYR A 1 107 ? -2.533 12.023 7.082 1 96.5 107 TYR A C 1
ATOM 837 O O . TYR A 1 107 ? -1.438 11.461 7.16 1 96.5 107 TYR A O 1
ATOM 845 N N . LEU A 1 108 ? -3.613 11.562 7.707 1 97.12 108 LEU A N 1
ATOM 846 C CA . LEU A 1 108 ? -3.615 10.398 8.578 1 97.12 108 LEU A CA 1
ATOM 847 C C . LEU A 1 108 ? -3.432 9.117 7.766 1 97.12 108 LEU A C 1
ATOM 849 O O . LEU A 1 108 ? -2.611 8.266 8.117 1 97.12 108 LEU A O 1
ATOM 853 N N . VAL A 1 109 ? -4.16 8.992 6.629 1 96.75 109 VAL A N 1
ATOM 854 C CA . VAL A 1 109 ? -4.195 7.754 5.855 1 96.75 109 VAL A CA 1
ATOM 855 C C . VAL A 1 109 ? -2.787 7.387 5.398 1 96.75 109 VAL A C 1
ATOM 857 O O . VAL A 1 109 ? -2.377 6.23 5.5 1 96.75 109 VAL A O 1
ATOM 860 N N . GLY A 1 110 ? -2.051 8.352 4.949 1 95.12 110 GLY A N 1
ATOM 861 C CA . GLY A 1 110 ? -0.686 8.078 4.527 1 95.12 110 GLY A CA 1
ATOM 862 C C . GLY A 1 110 ? 0.247 7.77 5.684 1 95.12 110 GLY A C 1
ATOM 863 O O . GLY A 1 110 ? 1.086 6.871 5.586 1 95.12 110 GLY A O 1
ATOM 864 N N . ALA A 1 111 ? 0.047 8.406 6.82 1 93.44 111 ALA A N 1
ATOM 865 C CA . ALA A 1 111 ? 0.955 8.328 7.961 1 93.44 111 ALA A CA 1
ATOM 866 C C . ALA A 1 111 ? 0.793 7 8.703 1 93.44 111 ALA A C 1
ATOM 868 O O . ALA A 1 111 ? 1.757 6.473 9.258 1 93.44 111 ALA A O 1
ATOM 869 N N . ILE A 1 112 ? -0.36 6.484 8.68 1 93 112 ILE A N 1
ATOM 870 C CA . ILE A 1 112 ? -0.647 5.324 9.523 1 93 112 ILE A CA 1
ATOM 871 C C . ILE A 1 112 ? 0.191 4.133 9.062 1 93 112 ILE A C 1
ATOM 873 O O . ILE A 1 112 ? 0.442 3.209 9.844 1 93 112 ILE A O 1
ATOM 877 N N . GLU A 1 113 ? 0.67 4.172 7.781 1 92.81 113 GLU A N 1
ATOM 878 C CA . GLU A 1 113 ? 1.513 3.094 7.277 1 92.81 113 GLU A CA 1
ATOM 879 C C . GLU A 1 113 ? 2.732 2.883 8.172 1 92.81 113 GLU A C 1
ATOM 881 O O . GLU A 1 113 ? 3.195 1.753 8.344 1 92.81 113 GLU A O 1
ATOM 886 N N . GLY A 1 114 ? 3.207 3.953 8.75 1 90.81 114 GLY A N 1
ATOM 887 C CA . GLY A 1 114 ? 4.383 3.877 9.602 1 90.81 114 GLY A CA 1
ATOM 888 C C . GLY A 1 114 ? 4.09 3.305 10.977 1 90.81 114 GLY A C 1
ATOM 889 O O . GLY A 1 114 ? 5.008 2.877 11.68 1 90.81 114 GLY A O 1
ATOM 890 N N . PHE A 1 115 ? 2.814 3.232 11.352 1 89.75 115 PHE A N 1
ATOM 891 C CA . PHE A 1 115 ? 2.453 2.855 12.711 1 89.75 115 PHE A CA 1
ATOM 892 C C . PHE A 1 115 ? 1.523 1.647 12.711 1 89.75 115 PHE A C 1
ATOM 894 O O . PHE A 1 115 ? 1.596 0.801 13.609 1 89.75 115 PHE A O 1
ATOM 901 N N . ALA A 1 116 ? 0.743 1.612 11.766 1 91.12 116 ALA A N 1
ATOM 902 C CA . ALA A 1 116 ? -0.224 0.535 11.562 1 91.12 116 ALA A CA 1
ATOM 903 C C . ALA A 1 116 ? -0.279 0.109 10.102 1 91.12 116 ALA A C 1
ATOM 905 O O . ALA A 1 116 ? -1.279 0.341 9.422 1 91.12 116 ALA A O 1
ATOM 906 N N . PRO A 1 117 ? 0.76 -0.609 9.688 1 93 117 PRO A N 1
ATOM 907 C CA . PRO A 1 117 ? 0.814 -0.979 8.273 1 93 117 PRO A CA 1
ATOM 908 C C . PRO A 1 117 ? -0.361 -1.855 7.844 1 93 117 PRO A C 1
ATOM 910 O O . PRO A 1 117 ? -0.818 -2.701 8.617 1 93 117 PRO A O 1
ATOM 913 N N . TYR A 1 118 ? -0.944 -1.574 6.648 1 93.69 118 TYR A N 1
ATOM 914 C CA . TYR A 1 118 ? -1.988 -2.355 5.996 1 93.69 118 TYR A CA 1
ATOM 915 C C . TYR A 1 118 ? -3.342 -2.115 6.652 1 93.69 118 TYR A C 1
ATOM 917 O O . TYR A 1 118 ? -4.277 -2.893 6.461 1 93.69 118 TYR A O 1
ATOM 925 N N . TYR A 1 119 ? -3.418 -1.023 7.477 1 95.19 119 TYR A N 1
ATOM 926 C CA . TYR A 1 119 ? -4.645 -0.731 8.211 1 95.19 119 TYR A CA 1
ATOM 927 C C . TYR A 1 119 ? -5.41 0.413 7.559 1 95.19 119 TYR A C 1
ATOM 929 O O . TYR A 1 119 ? -6.473 0.812 8.047 1 95.19 119 TYR A O 1
ATOM 937 N N . GLN A 1 120 ? -4.996 0.964 6.453 1 96.19 120 GLN A N 1
ATOM 938 C CA . GLN A 1 120 ? -5.57 2.156 5.84 1 96.19 120 GLN A CA 1
ATOM 939 C C . GLN A 1 120 ? -7.035 1.935 5.469 1 96.19 120 GLN A C 1
ATOM 941 O O . GLN A 1 120 ? -7.867 2.824 5.652 1 96.19 120 GLN A O 1
ATOM 946 N N . ASP A 1 121 ? -7.324 0.734 5.027 1 95.25 121 ASP A N 1
ATOM 947 C CA . ASP A 1 121 ? -8.68 0.461 4.555 1 95.25 121 ASP A CA 1
ATOM 948 C C . ASP A 1 121 ? -9.648 0.338 5.727 1 95.25 121 ASP A C 1
ATOM 950 O O . ASP A 1 121 ? -10.859 0.207 5.523 1 95.25 121 ASP A O 1
ATOM 954 N N . GLN A 1 122 ? -9.164 0.415 6.973 1 96.69 122 GLN A N 1
ATOM 955 C CA . GLN A 1 122 ? -10.023 0.239 8.141 1 96.69 122 GLN A CA 1
ATOM 956 C C . GLN A 1 122 ? -10.172 1.545 8.914 1 96.69 122 GLN A C 1
ATOM 958 O O . GLN A 1 122 ? -11.008 1.648 9.812 1 96.69 122 GLN A O 1
ATOM 963 N N . ILE A 1 123 ? -9.383 2.5 8.57 1 97.69 123 ILE A N 1
ATOM 964 C CA . ILE A 1 123 ? -9.289 3.684 9.422 1 97.69 123 ILE A CA 1
ATOM 965 C C . ILE A 1 123 ? -10.609 4.457 9.367 1 97.69 123 ILE A C 1
ATOM 967 O O . ILE A 1 123 ? -11.055 4.996 10.383 1 97.69 123 ILE A O 1
ATOM 971 N N . CYS A 1 124 ? -11.266 4.531 8.188 1 98 124 CYS A N 1
ATOM 972 C CA . CYS A 1 124 ? -12.516 5.277 8.078 1 98 124 CYS A CA 1
ATOM 973 C C . CYS A 1 124 ? -13.609 4.641 8.93 1 98 124 CYS A C 1
ATOM 975 O O . CYS A 1 124 ? -14.445 5.34 9.508 1 98 124 CYS A O 1
ATOM 977 N N . ASP A 1 125 ? -13.617 3.309 9.031 1 97.25 125 ASP A N 1
ATOM 978 C CA . ASP A 1 125 ? -14.562 2.607 9.891 1 97.25 125 ASP A CA 1
ATOM 979 C C . ASP A 1 125 ? -14.344 2.971 11.359 1 97.25 125 ASP A C 1
ATOM 981 O O . ASP A 1 125 ? -15.305 3.25 12.086 1 97.25 125 ASP A O 1
ATOM 985 N N . ARG A 1 126 ? -13.102 2.959 11.742 1 97.44 126 ARG A N 1
ATOM 986 C CA . ARG A 1 126 ? -12.75 3.312 13.117 1 97.44 126 ARG A CA 1
ATOM 987 C C . ARG A 1 126 ? -13.203 4.73 13.445 1 97.44 126 ARG A C 1
ATOM 989 O O . ARG A 1 126 ? -13.781 4.969 14.508 1 97.44 126 ARG A O 1
ATOM 996 N N . LEU A 1 127 ? -12.969 5.637 12.539 1 98.19 127 LEU A N 1
ATOM 997 C CA . LEU A 1 127 ? -13.281 7.043 12.773 1 98.19 127 LEU A CA 1
ATOM 998 C C . LEU A 1 127 ? -14.789 7.27 12.773 1 98.19 127 LEU A C 1
ATOM 1000 O O . LEU A 1 127 ? -15.305 8.062 13.57 1 98.19 127 LEU A O 1
ATOM 1004 N N . GLU A 1 128 ? -15.492 6.598 11.852 1 98.12 128 GLU A N 1
ATOM 1005 C CA . GLU A 1 128 ? -16.938 6.695 11.797 1 98.12 128 GLU A CA 1
ATOM 1006 C C . GLU A 1 128 ? -17.578 6.348 13.141 1 98.12 128 GLU A C 1
ATOM 1008 O O . GLU A 1 128 ? -18.5 7.027 13.594 1 98.12 128 GLU A O 1
ATOM 1013 N N . LYS A 1 129 ? -17.062 5.352 13.812 1 97.31 129 LYS A N 1
ATOM 1014 C CA . LYS A 1 129 ? -17.594 4.883 15.094 1 97.31 129 LYS A CA 1
ATOM 1015 C C . LYS A 1 129 ? -17.359 5.914 16.188 1 97.31 129 LYS A C 1
ATOM 1017 O O . LYS A 1 129 ? -18.047 5.898 17.219 1 97.31 129 LYS A O 1
ATOM 1022 N N . LEU A 1 130 ? -16.438 6.777 15.984 1 98.12 130 LEU A N 1
ATOM 1023 C CA . LEU A 1 130 ? -16.125 7.793 16.969 1 98.12 130 LEU A CA 1
ATOM 1024 C C . LEU A 1 130 ? -16.891 9.086 16.703 1 98.12 130 LEU A C 1
ATOM 1026 O O . LEU A 1 130 ? -16.859 10.008 17.516 1 98.12 130 LEU A O 1
ATOM 1030 N N . LEU A 1 131 ? -17.5 9.141 15.562 1 97.56 131 LEU A N 1
ATOM 1031 C CA . LEU A 1 131 ? -18.219 10.336 15.148 1 97.56 131 LEU A CA 1
ATOM 1032 C C . LEU A 1 131 ? -19.641 10.336 15.695 1 97.56 131 LEU A C 1
ATOM 1034 O O . LEU A 1 131 ? -20.328 9.312 15.656 1 97.56 131 LEU A O 1
ATOM 1038 N N . ALA A 1 132 ? -20.156 11.484 16.219 1 97 132 ALA A N 1
ATOM 1039 C CA . ALA A 1 132 ? -21.547 11.641 16.656 1 97 132 ALA A CA 1
ATOM 1040 C C . ALA A 1 132 ? -22.5 11.609 15.461 1 97 132 ALA A C 1
ATOM 1042 O O . ALA A 1 132 ? -22.125 11.977 14.344 1 97 132 ALA A O 1
ATOM 1043 N N . PRO A 1 133 ? -23.734 11.141 15.719 1 96.44 133 PRO A N 1
ATOM 1044 C CA . PRO A 1 133 ? -24.719 11.312 14.648 1 96.44 133 PRO A CA 1
ATOM 1045 C C . PRO A 1 133 ? -24.797 12.758 14.156 1 96.44 133 PRO A C 1
ATOM 1047 O O . PRO A 1 133 ? -24.859 13.688 14.961 1 96.44 133 PRO A O 1
ATOM 1050 N N . GLY A 1 134 ? -24.703 12.93 12.891 1 94.88 134 GLY A N 1
ATOM 1051 C CA . GLY A 1 134 ? -24.719 14.266 12.328 1 94.88 134 GLY A CA 1
ATOM 1052 C C . GLY A 1 134 ? -23.344 14.914 12.312 1 94.88 134 GLY A C 1
ATOM 1053 O O . GLY A 1 134 ? -23.172 16.016 11.781 1 94.88 134 GLY A O 1
ATOM 1054 N N . GLY A 1 135 ? -22.359 14.18 12.883 1 96.44 135 GLY A N 1
ATOM 1055 C CA . GLY A 1 135 ? -21 14.703 12.922 1 96.44 135 GLY A CA 1
ATOM 1056 C C . GLY A 1 135 ? -20.344 14.758 11.562 1 96.44 135 GLY A C 1
ATOM 1057 O O . GLY A 1 135 ? -20.859 14.195 10.594 1 96.44 135 GLY A O 1
ATOM 1058 N N . ARG A 1 136 ? -19.25 15.492 11.484 1 96.62 136 ARG A N 1
ATOM 1059 C CA . ARG A 1 136 ? -18.547 15.695 10.227 1 96.62 136 ARG A CA 1
ATOM 1060 C C . ARG A 1 136 ? -17.109 15.219 10.32 1 96.62 136 ARG A C 1
ATOM 1062 O O . ARG A 1 136 ? -16.484 15.273 11.391 1 96.62 136 ARG A O 1
ATOM 1069 N N . ILE A 1 137 ? -16.625 14.75 9.188 1 98.12 137 ILE A N 1
ATOM 1070 C CA . ILE A 1 137 ? -15.211 14.375 9.086 1 98.12 137 ILE A CA 1
ATOM 1071 C C . ILE A 1 137 ? -14.57 15.094 7.898 1 98.12 137 ILE A C 1
ATOM 1073 O O . ILE A 1 137 ? -15.188 15.234 6.84 1 98.12 137 ILE A O 1
ATOM 1077 N N . TYR A 1 138 ? -13.398 15.648 8.102 1 98.44 138 TYR A N 1
ATOM 1078 C CA . TYR A 1 138 ? -12.562 16.219 7.051 1 98.44 138 TYR A CA 1
ATOM 1079 C C . TYR A 1 138 ? -11.289 15.391 6.867 1 98.44 138 TYR A C 1
ATOM 1081 O O . TYR A 1 138 ? -10.422 15.375 7.738 1 98.44 138 TYR A O 1
ATOM 1089 N N . LEU A 1 139 ? -11.219 14.688 5.758 1 98.69 139 LEU A N 1
ATOM 1090 C CA . LEU A 1 139 ? -10.062 13.867 5.422 1 98.69 139 LEU A CA 1
ATOM 1091 C C . LEU A 1 139 ? -9.125 14.602 4.473 1 98.69 139 LEU A C 1
ATOM 1093 O O . LEU A 1 139 ? -9.516 14.945 3.354 1 98.69 139 LEU A O 1
ATOM 1097 N N . VAL A 1 140 ? -7.957 14.867 4.953 1 98.19 140 VAL A N 1
ATOM 1098 C CA . VAL A 1 140 ? -6.938 15.578 4.191 1 98.19 140 VAL A CA 1
ATOM 1099 C C . VAL A 1 140 ? -5.875 14.594 3.703 1 98.19 140 VAL A C 1
ATOM 1101 O O . VAL A 1 140 ? -5.379 13.773 4.48 1 98.19 140 VAL A O 1
ATOM 1104 N N . GLY A 1 141 ? -5.594 14.625 2.432 1 97.38 141 GLY A N 1
ATOM 1105 C CA . GLY A 1 141 ? -4.566 13.758 1.88 1 97.38 141 GLY A CA 1
ATOM 1106 C C . GLY A 1 141 ? -3.811 14.383 0.724 1 97.38 141 GLY A C 1
ATOM 1107 O O . GLY A 1 141 ? -4.156 15.477 0.267 1 97.38 141 GLY A O 1
ATOM 1108 N N . LEU A 1 142 ? -2.746 13.773 0.362 1 96.5 142 LEU A N 1
ATOM 1109 C CA . LEU A 1 142 ? -1.939 14.117 -0.805 1 96.5 142 LEU A CA 1
ATOM 1110 C C . LEU A 1 142 ? -2.137 13.094 -1.919 1 96.5 142 LEU A C 1
ATOM 1112 O O . LEU A 1 142 ? -2.012 11.891 -1.689 1 96.5 142 LEU A O 1
ATOM 1116 N N . GLN A 1 143 ? -2.539 13.656 -3.115 1 97.44 143 GLN A N 1
ATOM 1117 C CA . GLN A 1 143 ? -2.518 12.758 -4.27 1 97.44 143 GLN A CA 1
ATOM 1118 C C . GLN A 1 143 ? -1.132 12.156 -4.465 1 97.44 143 GLN A C 1
ATOM 1120 O O . GLN A 1 143 ? -0.134 12.875 -4.52 1 97.44 143 GLN A O 1
ATOM 1125 N N . PRO A 1 144 ? -1.077 10.789 -4.527 1 96.25 144 PRO A N 1
ATOM 1126 C CA . PRO A 1 144 ? 0.255 10.211 -4.727 1 96.25 144 PRO A CA 1
ATOM 1127 C C . PRO A 1 144 ? 1.005 10.844 -5.895 1 96.25 144 PRO A C 1
ATOM 1129 O O . PRO A 1 144 ? 0.454 10.969 -6.992 1 96.25 144 PRO A O 1
ATOM 1132 N N . LEU A 1 145 ? 2.215 11.148 -5.695 1 93.75 145 LEU A N 1
ATOM 1133 C CA . LEU A 1 145 ? 3.008 11.82 -6.719 1 93.75 145 LEU A CA 1
ATOM 1134 C C . LEU A 1 145 ? 3.195 10.922 -7.938 1 93.75 145 LEU A C 1
ATOM 1136 O O . LEU A 1 145 ? 3.299 11.414 -9.062 1 93.75 145 LEU A O 1
ATOM 1140 N N . SER A 1 146 ? 3.232 9.609 -7.66 1 90.12 146 SER A N 1
ATOM 1141 C CA . SER A 1 146 ? 3.375 8.648 -8.75 1 90.12 146 SER A CA 1
ATOM 1142 C C . SER A 1 146 ? 2.172 8.695 -9.688 1 90.12 146 SER A C 1
ATOM 1144 O O . SER A 1 146 ? 2.268 8.297 -10.852 1 90.12 146 SER A O 1
ATOM 1146 N N . GLU A 1 147 ? 1.07 9.164 -9.125 1 88.88 147 GLU A N 1
ATOM 1147 C CA . GLU A 1 147 ? -0.163 9.234 -9.898 1 88.88 147 GLU A CA 1
ATOM 1148 C C . GLU A 1 147 ? -0.433 10.664 -10.367 1 88.88 147 GLU A C 1
ATOM 1150 O O . GLU A 1 147 ? -1.495 10.945 -10.93 1 88.88 147 GLU A O 1
ATOM 1155 N N . SER A 1 148 ? 0.516 11.492 -10.078 1 90.06 148 SER A N 1
ATOM 1156 C CA . SER A 1 148 ? 0.306 12.906 -10.375 1 90.06 148 SER A CA 1
ATOM 1157 C C . SER A 1 148 ? 0.868 13.273 -11.75 1 90.06 148 SER A C 1
ATOM 1159 O O . SER A 1 148 ? 1.698 12.547 -12.297 1 90.06 148 SER A O 1
ATOM 1161 N N . GLN A 1 149 ? 0.246 14.305 -12.281 1 85.06 149 GLN A N 1
ATOM 1162 C CA . GLN A 1 149 ? 0.691 14.852 -13.555 1 85.06 149 GLN A CA 1
ATOM 1163 C C . GLN A 1 149 ? 0.694 16.375 -13.531 1 85.06 149 GLN A C 1
ATOM 1165 O O . GLN A 1 149 ? 0.113 16.984 -12.633 1 85.06 149 GLN A O 1
ATOM 1170 N N . THR A 1 150 ? 1.415 16.891 -14.438 1 86.44 150 THR A N 1
ATOM 1171 C CA . THR A 1 150 ? 1.316 18.328 -14.656 1 86.44 150 THR A CA 1
ATOM 1172 C C . THR A 1 150 ? -0.037 18.688 -15.266 1 86.44 150 THR A C 1
ATOM 1174 O O . THR A 1 150 ? -0.648 17.875 -15.961 1 86.44 150 THR A O 1
ATOM 1177 N N . PRO A 1 151 ? -0.472 19.906 -14.922 1 87.19 151 PRO A N 1
ATOM 1178 C CA . PRO A 1 151 ? -1.749 20.328 -15.5 1 87.19 151 PRO A CA 1
ATOM 1179 C C . PRO A 1 151 ? -1.734 20.312 -17.031 1 87.19 151 PRO A C 1
ATOM 1181 O O . PRO A 1 151 ? -0.664 20.375 -17.641 1 87.19 151 PRO A O 1
ATOM 1184 N N . ALA A 1 152 ? -2.945 20.203 -17.547 1 86.31 152 ALA A N 1
ATOM 1185 C CA . ALA A 1 152 ? -3.09 20.266 -18.984 1 86.31 152 ALA A CA 1
ATOM 1186 C C . ALA A 1 152 ? -2.529 21.578 -19.531 1 86.31 152 ALA A C 1
ATOM 1188 O O . ALA A 1 152 ? -2.74 22.641 -18.953 1 86.31 152 ALA A O 1
ATOM 1189 N N . GLY A 1 153 ? -1.886 21.531 -20.562 1 89.31 153 GLY A N 1
ATOM 1190 C CA . GLY A 1 153 ? -1.356 22.734 -21.203 1 89.31 153 GLY A CA 1
ATOM 1191 C C . GLY A 1 153 ? 0.028 23.109 -20.719 1 89.31 153 GLY A C 1
ATOM 1192 O O . GLY A 1 153 ? 0.592 24.109 -21.141 1 89.31 153 GLY A O 1
ATOM 1193 N N . SER A 1 154 ? 0.52 22.297 -19.844 1 90.19 154 SER A N 1
ATOM 1194 C CA . 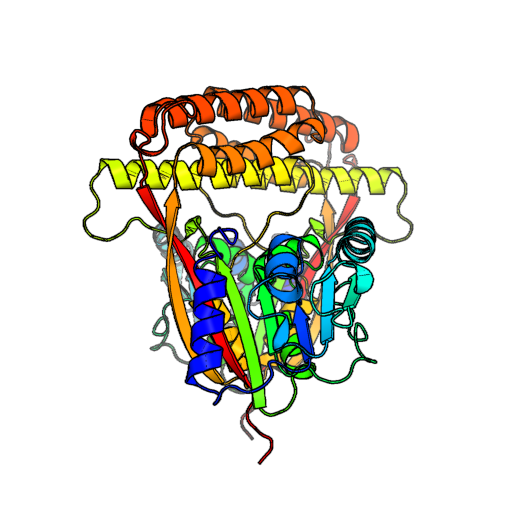SER A 1 154 ? 1.857 22.578 -19.328 1 90.19 154 SER A CA 1
ATOM 1195 C C . SER A 1 154 ? 2.908 22.438 -20.422 1 90.19 154 SER A C 1
ATOM 1197 O O . SER A 1 154 ? 2.74 21.641 -21.359 1 90.19 154 SER A O 1
ATOM 1199 N N . SER A 1 155 ? 3.967 23.188 -20.328 1 92.81 155 SER A N 1
ATOM 1200 C CA . SER A 1 155 ? 5.082 23.141 -21.266 1 92.81 155 SER A CA 1
ATOM 1201 C C . SER A 1 155 ? 5.898 21.859 -21.078 1 92.81 155 SER A C 1
ATOM 1203 O O . SER A 1 155 ? 5.777 21.188 -20.047 1 92.81 155 SER A O 1
ATOM 1205 N N . ASP A 1 156 ? 6.66 21.578 -22.031 1 92.69 156 ASP A N 1
ATOM 1206 C CA . ASP A 1 156 ? 7.562 20.438 -21.938 1 92.69 156 ASP A CA 1
ATOM 1207 C C . ASP A 1 156 ? 8.5 20.578 -20.734 1 92.69 156 ASP A C 1
ATOM 1209 O O . ASP A 1 156 ? 8.805 19.578 -20.078 1 92.69 156 ASP A O 1
ATOM 1213 N N . ALA A 1 157 ? 8.859 21.766 -20.531 1 91.25 157 ALA A N 1
ATOM 1214 C CA . ALA A 1 157 ? 9.75 22.031 -19.406 1 91.25 157 ALA A CA 1
ATOM 1215 C C . ALA A 1 157 ? 9.062 21.719 -18.078 1 91.25 157 ALA A C 1
ATOM 1217 O O . ALA A 1 157 ? 9.68 21.172 -17.156 1 91.25 157 ALA A O 1
ATOM 1218 N N . GLU A 1 158 ? 7.828 22.016 -18 1 92.56 158 GLU A N 1
ATOM 1219 C CA . GLU A 1 158 ? 7.062 21.719 -16.797 1 92.56 158 GLU A CA 1
ATOM 1220 C C . GLU A 1 158 ? 6.852 20.219 -16.609 1 92.56 158 GLU A C 1
ATOM 1222 O O . GLU A 1 158 ? 6.887 19.719 -15.484 1 92.56 158 GLU A O 1
ATOM 1227 N N . ILE A 1 159 ? 6.668 19.625 -17.703 1 92.94 159 ILE A N 1
ATOM 1228 C CA . ILE A 1 159 ? 6.492 18.172 -17.672 1 92.94 159 ILE A CA 1
ATOM 1229 C C . ILE A 1 159 ? 7.766 17.516 -17.172 1 92.94 159 ILE A C 1
ATOM 1231 O O . ILE A 1 159 ? 7.715 16.625 -16.297 1 92.94 159 ILE A O 1
ATOM 1235 N N . GLU A 1 160 ? 8.875 17.969 -17.641 1 91.19 160 GLU A N 1
ATOM 1236 C CA . GLU A 1 160 ? 10.164 17.422 -17.203 1 91.19 160 GLU A CA 1
ATOM 1237 C C . GLU A 1 160 ? 10.43 17.734 -15.734 1 91.19 160 GLU A C 1
ATOM 1239 O O . GLU A 1 160 ? 10.953 16.891 -15 1 91.19 160 GLU A O 1
ATOM 1244 N N . ALA A 1 161 ? 10.031 18.875 -15.297 1 93.5 161 ALA A N 1
ATOM 1245 C CA . ALA A 1 161 ? 10.188 19.25 -13.898 1 93.5 161 ALA A CA 1
ATOM 1246 C C . ALA A 1 161 ? 9.32 18.359 -13 1 93.5 161 ALA A C 1
ATOM 1248 O O . ALA A 1 161 ? 9.727 18 -11.891 1 93.5 161 ALA A O 1
ATOM 1249 N N . GLY A 1 162 ? 8.156 18.078 -13.516 1 94.06 162 GLY A N 1
ATOM 1250 C CA . GLY A 1 162 ? 7.285 17.172 -12.789 1 94.06 162 GLY A CA 1
ATOM 1251 C C . GLY A 1 162 ? 7.895 15.797 -12.594 1 94.06 162 GLY A C 1
ATOM 1252 O O . GLY A 1 162 ? 7.785 15.203 -11.516 1 94.06 162 GLY A O 1
ATOM 1253 N N . LYS A 1 163 ? 8.609 15.336 -13.602 1 91.75 163 LYS A N 1
ATOM 1254 C CA . LYS A 1 163 ? 9.297 14.055 -13.508 1 91.75 163 LYS A CA 1
ATOM 1255 C C . LYS A 1 163 ? 10.398 14.094 -12.461 1 91.75 163 LYS A C 1
ATOM 1257 O O . LYS A 1 163 ? 10.641 13.102 -11.766 1 91.75 163 LYS A O 1
ATOM 1262 N N . LEU A 1 164 ? 11.016 15.18 -12.391 1 92 164 LEU A N 1
ATOM 1263 C CA . LEU A 1 164 ? 12.078 15.344 -11.398 1 92 164 LEU A CA 1
ATOM 1264 C C . LEU A 1 164 ? 11.5 15.328 -9.984 1 92 164 LEU A C 1
ATOM 1266 O O . LEU A 1 164 ? 12.109 14.758 -9.07 1 92 164 LEU A O 1
ATOM 1270 N N . ILE A 1 165 ? 10.336 15.906 -9.812 1 93.81 165 ILE A N 1
ATOM 1271 C CA . ILE A 1 165 ? 9.656 15.883 -8.516 1 93.81 165 ILE A CA 1
ATOM 1272 C C . ILE A 1 165 ? 9.352 14.438 -8.125 1 93.81 165 ILE A C 1
ATOM 1274 O O . ILE A 1 165 ? 9.586 14.031 -6.984 1 93.81 165 ILE A O 1
ATOM 1278 N N . GLN A 1 166 ? 8.945 13.68 -9.031 1 94.06 166 GLN A N 1
ATOM 1279 C CA . GLN A 1 166 ? 8.656 12.273 -8.781 1 94.06 166 GLN A CA 1
ATOM 1280 C C . GLN A 1 166 ? 9.93 11.5 -8.453 1 94.06 166 GLN A C 1
ATOM 1282 O O . GLN A 1 166 ? 9.922 10.625 -7.586 1 94.06 166 GLN A O 1
ATOM 1287 N N . GLU A 1 167 ? 10.945 11.844 -9.141 1 91.62 167 GLU A N 1
ATOM 1288 C CA . GLU A 1 167 ? 12.219 11.18 -8.883 1 91.62 167 GLU A CA 1
ATOM 1289 C C . GLU A 1 167 ? 12.711 11.469 -7.465 1 91.62 167 GLU A C 1
ATOM 1291 O O . GLU A 1 167 ? 13.234 10.578 -6.789 1 91.62 167 GLU A O 1
ATOM 1296 N N . VAL A 1 168 ? 12.578 12.68 -7.062 1 93.94 168 VAL A N 1
ATOM 1297 C CA . VAL A 1 168 ? 12.992 13.062 -5.715 1 93.94 168 VAL A CA 1
ATOM 1298 C C . VAL A 1 168 ? 12.195 12.258 -4.688 1 93.94 168 VAL A C 1
ATOM 1300 O O . VAL A 1 168 ? 12.766 11.742 -3.725 1 93.94 168 VAL A O 1
ATOM 1303 N N . ALA A 1 169 ? 10.961 12.125 -4.938 1 94.69 169 ALA A N 1
ATOM 1304 C CA . ALA A 1 169 ? 10.109 11.359 -4.027 1 94.69 169 ALA A CA 1
ATOM 1305 C C . ALA A 1 169 ? 10.555 9.898 -3.975 1 94.69 169 ALA A C 1
ATOM 1307 O O . ALA A 1 169 ? 10.625 9.305 -2.895 1 94.69 169 ALA A O 1
ATOM 1308 N N . ARG A 1 170 ? 10.898 9.312 -5.09 1 93.69 170 ARG A N 1
ATOM 1309 C CA . ARG A 1 170 ? 11.352 7.926 -5.141 1 93.69 170 ARG A CA 1
ATOM 1310 C C . ARG A 1 170 ? 12.688 7.758 -4.426 1 93.69 170 ARG A C 1
ATOM 1312 O O . ARG A 1 170 ? 12.914 6.754 -3.75 1 93.69 170 ARG A O 1
ATOM 1319 N N . THR A 1 171 ? 13.492 8.719 -4.641 1 93.06 171 THR A N 1
ATOM 1320 C CA . THR A 1 171 ? 14.805 8.656 -4.004 1 93.06 171 THR A CA 1
ATOM 1321 C C . THR A 1 171 ? 14.672 8.75 -2.486 1 93.06 171 THR A C 1
ATOM 1323 O O . THR A 1 171 ? 15.32 8 -1.755 1 93.06 171 THR A O 1
ATOM 1326 N N . ARG A 1 172 ? 13.859 9.672 -2.088 1 95.19 172 ARG A N 1
ATOM 1327 C CA . ARG A 1 172 ? 13.555 9.773 -0.664 1 95.19 172 ARG A CA 1
ATOM 1328 C C . ARG A 1 172 ? 13.055 8.438 -0.113 1 95.19 172 ARG A C 1
ATOM 1330 O O . ARG A 1 172 ? 13.562 7.953 0.902 1 95.19 172 ARG A O 1
ATOM 1337 N N . ASP A 1 173 ? 12.133 7.824 -0.76 1 95.94 173 ASP A N 1
ATOM 1338 C CA . ASP A 1 173 ? 11.531 6.574 -0.298 1 95.94 173 ASP A CA 1
ATOM 1339 C C . ASP A 1 173 ? 12.555 5.441 -0.298 1 95.94 173 ASP A C 1
ATOM 1341 O O . ASP A 1 173 ? 12.539 4.582 0.587 1 95.94 173 ASP A O 1
ATOM 1345 N N . ALA A 1 174 ? 13.422 5.441 -1.312 1 94.94 174 ALA A N 1
ATOM 1346 C CA . ALA A 1 174 ? 14.484 4.441 -1.341 1 94.94 174 ALA A CA 1
ATOM 1347 C C . ALA A 1 174 ? 15.383 4.562 -0.112 1 94.94 174 ALA A C 1
ATOM 1349 O O . ALA A 1 174 ? 15.773 3.553 0.478 1 94.94 174 ALA A O 1
ATOM 1350 N N . CYS A 1 175 ? 15.672 5.762 0.277 1 95.56 175 CYS A N 1
ATOM 1351 C CA . CYS A 1 175 ? 16.484 5.988 1.467 1 95.56 175 CYS A CA 1
ATOM 1352 C C . CYS A 1 175 ? 15.789 5.461 2.715 1 95.56 175 CYS A C 1
ATOM 1354 O O . CYS A 1 175 ? 16.422 4.828 3.564 1 95.56 175 CYS A O 1
ATOM 1356 N N . LEU A 1 176 ? 14.508 5.715 2.785 1 96.06 176 LEU A N 1
ATOM 1357 C CA . LEU A 1 176 ? 13.75 5.223 3.93 1 96.06 176 LEU A CA 1
ATOM 1358 C C . LEU A 1 176 ? 13.773 3.699 3.988 1 96.06 176 LEU A C 1
ATOM 1360 O O . LEU A 1 176 ? 14.016 3.119 5.051 1 96.06 176 LEU A O 1
ATOM 1364 N N . LEU A 1 177 ? 13.602 3.061 2.863 1 94.56 177 LEU A N 1
ATOM 1365 C CA . LEU A 1 177 ? 13.609 1.603 2.805 1 94.56 177 LEU A CA 1
ATOM 1366 C C . LEU A 1 177 ? 14.961 1.049 3.238 1 94.56 177 LEU A C 1
ATOM 1368 O O . LEU A 1 177 ? 15.031 0.131 4.059 1 94.56 177 LEU A O 1
ATOM 1372 N N . LEU A 1 178 ? 15.961 1.633 2.715 1 92.62 178 LEU A N 1
ATOM 1373 C CA . LEU A 1 178 ? 17.312 1.146 2.998 1 92.62 178 LEU A CA 1
ATOM 1374 C C . LEU A 1 178 ? 17.672 1.378 4.461 1 92.62 178 LEU A C 1
ATOM 1376 O O . LEU A 1 178 ? 18.531 0.685 5.004 1 92.62 178 LEU A O 1
ATOM 1380 N N . ALA A 1 179 ? 16.969 2.332 5.07 1 94.38 179 ALA A N 1
ATOM 1381 C CA . ALA A 1 179 ? 17.188 2.621 6.484 1 94.38 179 ALA A CA 1
ATOM 1382 C C . ALA A 1 179 ? 16.344 1.702 7.367 1 94.38 179 ALA A C 1
ATOM 1384 O O . ALA A 1 179 ? 16.391 1.792 8.594 1 94.38 179 ALA A O 1
ATOM 1385 N N . GLY A 1 180 ? 15.508 0.849 6.742 1 92.25 180 GLY A N 1
ATOM 1386 C CA . GLY A 1 180 ? 14.648 -0.049 7.504 1 92.25 180 GLY A CA 1
ATOM 1387 C C . GLY A 1 180 ? 13.375 0.61 7.984 1 92.25 180 GLY A C 1
ATOM 1388 O O . GLY A 1 180 ? 12.75 0.14 8.938 1 92.25 180 GLY A O 1
ATOM 1389 N N . ARG A 1 181 ? 13.047 1.729 7.348 1 93 181 ARG A N 1
ATOM 1390 C CA . ARG A 1 181 ? 11.836 2.451 7.723 1 93 181 ARG A CA 1
ATOM 1391 C C . ARG A 1 181 ? 10.727 2.225 6.699 1 93 181 ARG A C 1
ATOM 1393 O O . ARG A 1 181 ? 10.977 1.7 5.609 1 93 181 ARG A O 1
ATOM 1400 N N . ARG A 1 182 ? 9.531 2.514 7.113 1 91.81 182 ARG A N 1
ATOM 1401 C CA . ARG A 1 182 ? 8.398 2.461 6.199 1 91.81 182 ARG A CA 1
ATOM 1402 C C . ARG A 1 182 ? 8.133 3.828 5.578 1 91.81 182 ARG A C 1
ATOM 1404 O O . ARG A 1 182 ? 8.25 4.855 6.25 1 91.81 182 ARG A O 1
ATOM 1411 N N . CYS A 1 183 ? 7.766 3.719 4.355 1 92 183 CYS A N 1
ATOM 1412 C CA . CYS A 1 183 ? 7.43 4.949 3.648 1 92 183 CYS A CA 1
ATOM 1413 C C . CYS A 1 183 ? 5.992 5.367 3.932 1 92 183 CYS A C 1
ATOM 1415 O O . CYS A 1 183 ? 5.133 4.52 4.168 1 92 183 CYS A O 1
ATOM 1417 N N . TYR A 1 184 ? 5.809 6.73 3.885 1 90.94 184 TYR A N 1
ATOM 1418 C CA . TYR A 1 184 ? 4.441 7.23 3.816 1 90.94 184 TYR A CA 1
ATOM 1419 C C . TYR A 1 184 ? 3.723 6.691 2.586 1 90.94 184 TYR A C 1
ATOM 1421 O O . TYR A 1 184 ? 4.301 6.629 1.499 1 90.94 184 TYR A O 1
ATOM 1429 N N . ARG A 1 185 ? 2.51 6.219 2.832 1 93.88 185 ARG A N 1
ATOM 1430 C CA . ARG A 1 185 ? 1.763 5.746 1.672 1 93.88 185 ARG A CA 1
ATOM 1431 C C . ARG A 1 185 ? 0.466 6.527 1.498 1 93.88 185 ARG A C 1
ATOM 1433 O O . ARG A 1 185 ? -0.556 6.188 2.1 1 93.88 185 ARG A O 1
ATOM 1440 N N . GLU A 1 186 ? 0.516 7.453 0.606 1 95.12 186 GLU A N 1
ATOM 1441 C CA . GLU A 1 186 ? -0.66 8.25 0.263 1 95.12 186 GLU A CA 1
ATOM 1442 C C . GLU A 1 186 ? -1.597 7.473 -0.66 1 95.12 186 GLU A C 1
ATOM 1444 O O . GLU A 1 186 ? -1.171 6.543 -1.348 1 95.12 186 GLU A O 1
ATOM 1449 N N . TYR A 1 187 ? -2.828 7.828 -0.599 1 97.44 187 TYR A N 1
ATOM 1450 C CA . TYR A 1 187 ? -3.82 7.207 -1.47 1 97.44 187 TYR A CA 1
ATOM 1451 C C . TYR A 1 187 ? -4.539 8.258 -2.311 1 97.44 187 TYR A C 1
ATOM 1453 O O . TYR A 1 187 ? -4.711 9.398 -1.878 1 97.44 187 TYR A O 1
ATOM 1461 N N . PRO A 1 188 ? -4.965 7.863 -3.502 1 97.5 188 PRO A N 1
ATOM 1462 C CA . PRO A 1 188 ? -5.699 8.781 -4.371 1 97.5 188 PRO A CA 1
ATOM 1463 C C . PRO A 1 188 ? -7.008 9.266 -3.748 1 97.5 188 PRO A C 1
ATOM 1465 O O . PRO A 1 188 ? -7.617 8.547 -2.953 1 97.5 188 PRO A O 1
ATOM 1468 N N . ILE A 1 189 ? -7.422 10.445 -4.148 1 98.19 189 ILE A N 1
ATOM 1469 C CA . ILE A 1 189 ? -8.625 11.062 -3.611 1 98.19 189 ILE A CA 1
ATOM 1470 C C . ILE A 1 189 ? -9.828 10.141 -3.84 1 98.19 189 ILE A C 1
ATOM 1472 O O . ILE A 1 189 ? -10.703 10.023 -2.98 1 98.19 189 ILE A O 1
ATOM 1476 N N . GLU A 1 190 ? -9.859 9.398 -4.965 1 97.44 190 GLU A N 1
ATOM 1477 C CA . GLU A 1 190 ? -10.984 8.516 -5.262 1 97.44 190 GLU A CA 1
ATOM 1478 C C . GLU A 1 190 ? -11.031 7.332 -4.297 1 97.44 190 GLU A C 1
ATOM 1480 O O . GLU A 1 190 ? -12.109 6.879 -3.908 1 97.44 190 GLU A O 1
ATOM 1485 N N . TRP A 1 191 ? -9.859 6.855 -3.984 1 97.75 191 TRP A N 1
ATOM 1486 C CA . TRP A 1 191 ? -9.773 5.781 -3.002 1 97.75 191 TRP A CA 1
ATOM 1487 C C . TRP A 1 191 ? -10.312 6.234 -1.649 1 97.75 191 TRP A C 1
ATOM 1489 O O . TRP A 1 191 ? -11.133 5.543 -1.039 1 97.75 191 TRP A O 1
ATOM 1499 N N . SER A 1 192 ? -9.898 7.391 -1.221 1 98.5 192 SER A N 1
ATOM 1500 C CA . SER A 1 192 ? -10.312 7.934 0.069 1 98.5 192 SER A CA 1
ATOM 1501 C C . SER A 1 192 ? -11.82 8.172 0.112 1 98.5 192 SER A C 1
ATOM 1503 O O . SER A 1 192 ? -12.477 7.871 1.111 1 98.5 192 SER A O 1
ATOM 1505 N N . GLN A 1 193 ? -12.32 8.742 -0.977 1 98.62 193 GLN A N 1
ATOM 1506 C CA . GLN A 1 193 ? -13.758 8.961 -1.063 1 98.62 193 GLN A CA 1
ATOM 1507 C C . GLN A 1 193 ? -14.523 7.645 -0.937 1 98.62 193 GLN A C 1
ATOM 1509 O O . GLN A 1 193 ? -15.492 7.551 -0.18 1 98.62 193 GLN A O 1
ATOM 1514 N N . ARG A 1 194 ? -14.055 6.656 -1.655 1 97.75 194 ARG A N 1
ATOM 1515 C CA . ARG A 1 194 ? -14.711 5.355 -1.627 1 97.75 194 ARG A CA 1
ATOM 1516 C C . ARG A 1 194 ? -14.68 4.758 -0.224 1 97.75 194 ARG A C 1
ATOM 1518 O O . ARG A 1 194 ? -15.672 4.176 0.23 1 97.75 194 ARG A O 1
ATOM 1525 N N . GLN A 1 195 ? -13.578 4.914 0.47 1 98 195 GLN A N 1
ATOM 1526 C CA . GLN A 1 195 ? -13.461 4.355 1.814 1 98 195 GLN A CA 1
ATOM 1527 C C . GLN A 1 195 ? -14.438 5.039 2.773 1 98 195 GLN A C 1
ATOM 1529 O O . GLN A 1 195 ? -15.016 4.387 3.641 1 98 195 GLN A O 1
ATOM 1534 N N . LEU A 1 196 ? -14.633 6.363 2.633 1 98.56 196 LEU A N 1
ATOM 1535 C CA . LEU A 1 196 ? -15.586 7.09 3.463 1 98.56 196 LEU A CA 1
ATOM 1536 C C . LEU A 1 196 ? -17.016 6.621 3.197 1 98.56 196 LEU A C 1
ATOM 1538 O O . LEU A 1 196 ? -17.766 6.367 4.133 1 98.56 196 LEU A O 1
ATOM 1542 N N . GLU A 1 197 ? -17.312 6.449 1.973 1 98.19 197 GLU A N 1
ATOM 1543 C CA . GLU A 1 197 ? -18.672 6.066 1.585 1 98.19 197 GLU A CA 1
ATOM 1544 C C . GLU A 1 197 ? -18.969 4.625 1.992 1 98.19 197 GLU A C 1
ATOM 1546 O O . GLU A 1 197 ? -20.094 4.312 2.391 1 98.19 197 GLU A O 1
ATOM 1551 N N . LYS A 1 198 ? -18.047 3.791 1.938 1 96.06 198 LYS A N 1
ATOM 1552 C CA . LYS A 1 198 ? -18.188 2.375 2.258 1 96.06 198 LYS A CA 1
ATOM 1553 C C . LYS A 1 198 ? -18.641 2.186 3.705 1 96.06 198 LYS A C 1
ATOM 1555 O O . LYS A 1 198 ? -19.312 1.205 4.027 1 96.06 198 LYS A O 1
ATOM 1560 N N . VAL A 1 199 ? -18.297 3.125 4.551 1 97 199 VAL A N 1
ATOM 1561 C CA . VAL A 1 199 ? -18.594 2.938 5.965 1 97 199 VAL A CA 1
ATOM 1562 C C . VAL A 1 199 ? -19.859 3.711 6.324 1 97 199 VAL A C 1
ATOM 1564 O O . VAL A 1 199 ? -20.172 3.906 7.504 1 97 199 VAL A O 1
ATOM 1567 N N . GLY A 1 200 ? -20.531 4.23 5.344 1 97.06 200 GLY A N 1
ATOM 1568 C CA . GLY A 1 200 ? -21.844 4.828 5.562 1 97.06 200 GLY A CA 1
ATOM 1569 C C . GLY A 1 200 ? -21.797 6.34 5.699 1 97.06 200 GLY A C 1
ATOM 1570 O O . GLY A 1 200 ? -22.812 6.977 5.969 1 97.06 200 GLY A O 1
ATOM 1571 N N . LEU A 1 201 ? -20.641 6.965 5.52 1 98.25 201 LEU A N 1
ATOM 1572 C CA . LEU A 1 201 ? -20.547 8.422 5.535 1 98.25 201 LEU A CA 1
ATOM 1573 C C . LEU A 1 201 ? -20.984 9.008 4.199 1 98.25 201 LEU A C 1
ATOM 1575 O O . LEU A 1 201 ? -20.766 8.406 3.148 1 98.25 201 LEU A O 1
ATOM 1579 N N . GLU A 1 202 ? -21.594 10.117 4.301 1 97.88 202 GLU A N 1
ATOM 1580 C CA . GLU A 1 202 ? -22 10.836 3.098 1 97.88 202 GLU A CA 1
ATOM 1581 C C . GLU A 1 202 ? -20.984 11.898 2.717 1 97.88 202 GLU A C 1
ATOM 1583 O O . GLU A 1 202 ? -20.812 12.898 3.428 1 97.88 202 GLU A O 1
ATOM 1588 N N . VAL A 1 203 ? -20.328 11.703 1.654 1 98.19 203 VAL A N 1
ATOM 1589 C CA . VAL A 1 203 ? -19.406 12.719 1.166 1 98.19 203 VAL A CA 1
ATOM 1590 C C . VAL A 1 203 ? -20.203 13.922 0.641 1 98.19 203 VAL A C 1
ATOM 1592 O O . VAL A 1 203 ? -21 13.789 -0.287 1 98.19 203 VAL A O 1
ATOM 1595 N N . THR A 1 204 ? -19.969 15.055 1.195 1 96.44 204 THR A N 1
ATOM 1596 C CA . THR A 1 204 ? -20.781 16.219 0.882 1 96.44 204 THR A CA 1
ATOM 1597 C C . THR A 1 204 ? -20.031 17.172 -0.056 1 96.44 204 THR A C 1
ATOM 1599 O O . THR A 1 204 ? -20.641 17.922 -0.816 1 96.44 204 THR A O 1
ATOM 1602 N N . ASN A 1 205 ? -18.734 17.188 -0.004 1 96.94 205 ASN A N 1
ATOM 1603 C CA . ASN A 1 205 ? -17.906 18.078 -0.81 1 96.94 205 ASN A CA 1
ATOM 1604 C C . ASN A 1 205 ? -16.453 17.625 -0.824 1 96.94 205 ASN A C 1
ATOM 1606 O O . ASN A 1 205 ? -16.047 16.781 -0.027 1 96.94 205 ASN A O 1
ATOM 1610 N N . SER A 1 206 ? -15.727 18.078 -1.77 1 98.25 206 SER A N 1
ATOM 1611 C CA . SER A 1 206 ? -14.281 17.891 -1.813 1 98.25 206 SER A CA 1
ATOM 1612 C C . SER A 1 206 ? -13.586 19.016 -2.562 1 98.25 206 SER A C 1
ATOM 1614 O O . SER A 1 206 ? -14.234 19.781 -3.287 1 98.25 206 SER A O 1
ATOM 1616 N N . VAL A 1 207 ? -12.297 19.156 -2.256 1 97.88 207 VAL A N 1
ATOM 1617 C CA . VAL A 1 207 ? -11.5 20.156 -2.975 1 97.88 207 VAL A CA 1
ATOM 1618 C C . VAL A 1 207 ? -10.133 19.578 -3.311 1 97.88 207 VAL A C 1
ATOM 1620 O O . VAL A 1 207 ? -9.594 18.766 -2.557 1 97.88 207 VAL A O 1
ATOM 1623 N N . ARG A 1 208 ? -9.664 19.875 -4.449 1 96.81 208 ARG A N 1
ATOM 1624 C CA . ARG A 1 208 ? -8.289 19.625 -4.875 1 96.81 208 ARG A CA 1
ATOM 1625 C C . ARG A 1 208 ? -7.488 20.922 -4.938 1 96.81 208 ARG A C 1
ATOM 1627 O O . ARG A 1 208 ? -7.891 21.875 -5.617 1 96.81 208 ARG A O 1
ATOM 1634 N N . LEU A 1 209 ? -6.516 20.969 -4.176 1 95.94 209 LEU A N 1
ATOM 1635 C CA . LEU A 1 209 ? -5.652 22.141 -4.164 1 95.94 209 LEU A CA 1
ATOM 1636 C C . LEU A 1 209 ? -4.297 21.828 -4.789 1 95.94 209 LEU A C 1
ATOM 1638 O O . LEU A 1 209 ? -3.484 21.109 -4.191 1 95.94 209 LEU A O 1
ATOM 1642 N N . THR A 1 210 ? -4.074 22.406 -5.953 1 94.25 210 THR A N 1
ATOM 1643 C CA . THR A 1 210 ? -2.844 22.141 -6.691 1 94.25 210 THR A CA 1
ATOM 1644 C C . THR A 1 210 ? -1.622 22.547 -5.875 1 94.25 210 THR A C 1
ATOM 1646 O O . THR A 1 210 ? -1.616 23.609 -5.246 1 94.25 210 THR A O 1
ATOM 1649 N N . ASN A 1 211 ? -0.653 21.688 -5.906 1 93.75 211 ASN A N 1
ATOM 1650 C CA . ASN A 1 211 ? 0.594 21.984 -5.207 1 93.75 211 ASN A CA 1
ATOM 1651 C C . ASN A 1 211 ? 1.549 22.797 -6.082 1 93.75 211 ASN A C 1
ATOM 1653 O O . ASN A 1 211 ? 1.597 22.594 -7.301 1 93.75 211 ASN A O 1
ATOM 1657 N N . VAL A 1 212 ? 2.215 23.703 -5.449 1 92.12 212 VAL A N 1
ATOM 1658 C CA . VAL A 1 212 ? 3.25 24.484 -6.109 1 92.12 212 VAL A CA 1
ATOM 1659 C C . VAL A 1 212 ? 4.617 24.141 -5.516 1 92.12 212 VAL A C 1
ATOM 1661 O O . VAL A 1 212 ? 4.836 24.312 -4.316 1 92.12 212 VAL A O 1
ATOM 1664 N N . TYR A 1 213 ? 5.422 23.656 -6.355 1 92.5 213 TYR A N 1
ATOM 1665 C CA . TYR A 1 213 ? 6.754 23.25 -5.914 1 92.5 213 TYR A CA 1
ATOM 1666 C C . TYR A 1 213 ? 7.809 24.25 -6.371 1 92.5 213 TYR A C 1
ATOM 1668 O O . TYR A 1 213 ? 7.906 24.562 -7.562 1 92.5 213 TYR A O 1
ATOM 1676 N N . GLY A 1 214 ? 8.43 24.781 -5.418 1 91.56 214 GLY A N 1
ATOM 1677 C CA . GLY A 1 214 ? 9.664 25.516 -5.656 1 91.56 214 GLY A CA 1
ATOM 1678 C C . GLY A 1 214 ? 10.898 24.797 -5.133 1 91.56 214 GLY A C 1
ATOM 1679 O O . GLY A 1 214 ? 10.805 23.688 -4.617 1 91.56 214 GLY A O 1
ATOM 1680 N N . ARG A 1 215 ? 11.984 25.391 -5.289 1 91.62 215 ARG A N 1
ATOM 1681 C CA . ARG A 1 215 ? 13.266 24.797 -4.918 1 91.62 215 ARG A CA 1
ATOM 1682 C C . ARG A 1 215 ? 13.266 24.359 -3.455 1 91.62 215 ARG A C 1
ATOM 1684 O O . ARG A 1 215 ? 13.648 23.234 -3.139 1 91.62 215 ARG A O 1
ATOM 1691 N N . SER A 1 216 ? 12.797 25.141 -2.58 1 88.62 216 SER A N 1
ATOM 1692 C CA . SER A 1 216 ? 12.828 24.875 -1.146 1 88.62 216 SER A CA 1
ATOM 1693 C C . SER A 1 216 ? 11.93 23.688 -0.785 1 88.62 216 SER A C 1
ATOM 1695 O O . SER A 1 216 ? 12.32 22.828 0.007 1 88.62 216 SER A O 1
ATOM 1697 N N . ALA A 1 217 ? 10.781 23.656 -1.389 1 88.19 217 ALA A N 1
ATOM 1698 C CA . ALA A 1 217 ? 9.828 22.594 -1.084 1 88.19 217 ALA A CA 1
ATOM 1699 C C . ALA A 1 217 ? 10.375 21.234 -1.516 1 88.19 217 ALA A C 1
ATOM 1701 O O . ALA A 1 217 ? 10.25 20.25 -0.783 1 88.19 217 ALA A O 1
ATOM 1702 N N . ILE A 1 218 ? 10.992 21.203 -2.648 1 91.56 218 ILE A N 1
ATOM 1703 C CA . ILE A 1 218 ? 11.492 19.938 -3.184 1 91.56 218 ILE A CA 1
ATOM 1704 C C . ILE A 1 218 ? 12.734 19.5 -2.402 1 91.56 218 ILE A C 1
ATOM 1706 O O . ILE A 1 218 ? 12.922 18.312 -2.135 1 91.56 218 ILE A O 1
ATOM 1710 N N . THR A 1 219 ? 13.492 20.453 -2.02 1 91.5 219 THR A N 1
ATOM 1711 C CA . THR A 1 219 ? 14.695 20.141 -1.26 1 91.5 219 THR A CA 1
ATOM 1712 C C . THR A 1 219 ? 14.344 19.562 0.104 1 91.5 219 THR A C 1
ATOM 1714 O O . THR A 1 219 ? 15.039 18.688 0.609 1 91.5 219 THR A O 1
ATOM 1717 N N . ARG A 1 220 ? 13.312 20 0.643 1 91.38 220 ARG A N 1
ATOM 1718 C CA . ARG A 1 220 ? 12.875 19.469 1.93 1 91.38 220 ARG A CA 1
ATOM 1719 C C . ARG A 1 220 ? 12.57 17.969 1.826 1 91.38 220 ARG A C 1
ATOM 1721 O O . ARG A 1 220 ? 12.836 17.219 2.762 1 91.38 220 ARG A O 1
ATOM 1728 N N . GLN A 1 221 ? 12.023 17.578 0.718 1 91.25 221 GLN A N 1
ATOM 1729 C CA . GLN A 1 221 ? 11.766 16.156 0.492 1 91.25 221 GLN A CA 1
ATOM 1730 C C . GLN A 1 221 ? 13.062 15.367 0.401 1 91.25 221 GLN A C 1
ATOM 1732 O O . GLN A 1 221 ? 13.164 14.258 0.94 1 91.25 221 GLN A O 1
ATOM 1737 N N . LEU A 1 222 ? 13.992 15.953 -0.282 1 93.06 222 LEU A N 1
ATOM 1738 C CA . LEU A 1 222 ? 15.297 15.32 -0.41 1 93.06 222 LEU A CA 1
ATOM 1739 C C . LEU A 1 222 ? 15.969 15.188 0.95 1 93.06 222 LEU A C 1
ATOM 1741 O O . LEU A 1 222 ? 16.625 14.18 1.229 1 93.06 222 LEU A O 1
ATOM 1745 N N . GLU A 1 223 ? 15.71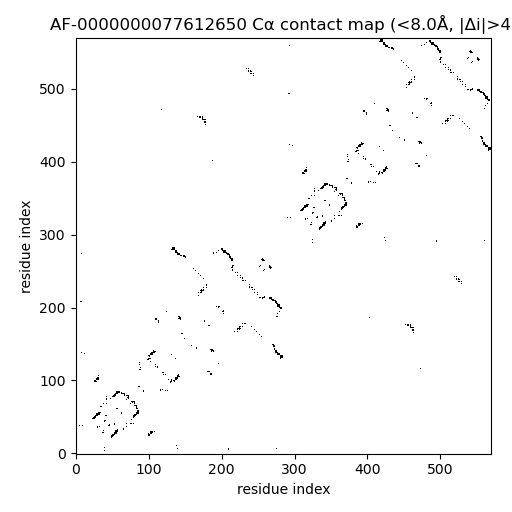9 16.203 1.802 1 95.06 223 GLU A N 1
ATOM 1746 C CA . GLU A 1 223 ? 16.328 16.203 3.129 1 95.06 223 GLU A CA 1
ATOM 1747 C C . GLU A 1 223 ? 15.758 15.102 4.008 1 95.06 223 GLU A C 1
ATOM 1749 O O . GLU A 1 223 ? 16.453 14.562 4.867 1 95.06 223 GLU A O 1
ATOM 1754 N N . VAL A 1 224 ? 14.555 14.781 3.773 1 94.69 224 VAL A N 1
ATOM 1755 C CA . VAL A 1 224 ? 13.984 13.648 4.488 1 94.69 224 VAL A CA 1
ATOM 1756 C C . VAL A 1 224 ? 14.805 12.391 4.199 1 94.69 224 VAL A C 1
ATOM 1758 O O . VAL A 1 224 ? 15.125 11.633 5.113 1 94.69 224 VAL A O 1
ATOM 1761 N N . GLY A 1 225 ? 15.164 12.164 2.934 1 95.06 225 GLY A N 1
ATOM 1762 C CA . GLY A 1 225 ? 16.031 11.047 2.58 1 95.06 225 GLY A CA 1
ATOM 1763 C C . GLY A 1 225 ? 17.391 11.125 3.229 1 95.06 225 GLY A C 1
ATOM 1764 O O . GLY A 1 225 ? 17.875 10.141 3.797 1 95.06 225 GLY A O 1
ATOM 1765 N N . ARG A 1 226 ? 17.938 12.336 3.229 1 95.94 226 ARG A N 1
ATOM 1766 C CA . ARG A 1 226 ? 19.281 12.555 3.758 1 95.94 226 ARG A CA 1
ATOM 1767 C C . ARG A 1 226 ? 19.344 12.211 5.242 1 95.94 226 ARG A C 1
ATOM 1769 O O . ARG A 1 226 ? 20.328 11.633 5.711 1 95.94 226 ARG A O 1
ATOM 1776 N N . ARG A 1 227 ? 18.344 12.5 5.926 1 96.19 227 ARG A N 1
ATOM 1777 C CA . ARG A 1 227 ? 18.312 12.289 7.371 1 96.19 227 ARG A CA 1
ATOM 1778 C C . ARG A 1 227 ? 18.297 10.805 7.707 1 96.19 227 ARG A C 1
ATOM 1780 O O . ARG A 1 227 ? 18.578 10.422 8.844 1 96.19 227 ARG A O 1
ATOM 1787 N N . HIS A 1 228 ? 18.031 9.992 6.73 1 96.25 228 HIS A N 1
ATOM 1788 C CA . HIS A 1 228 ? 17.938 8.555 7 1 96.25 228 HIS A CA 1
ATOM 1789 C C . HIS A 1 228 ? 19.203 7.832 6.586 1 96.25 228 HIS A C 1
ATOM 1791 O O . HIS A 1 228 ? 19.391 6.66 6.914 1 96.25 228 HIS A O 1
ATOM 1797 N N . ILE A 1 229 ? 20.141 8.539 5.918 1 94.5 229 ILE A N 1
ATOM 1798 C CA . ILE A 1 229 ? 21.344 7.93 5.371 1 94.5 229 ILE A CA 1
ATOM 1799 C C . ILE A 1 229 ? 22.188 7.348 6.504 1 94.5 229 ILE A C 1
ATOM 1801 O O . ILE A 1 229 ? 22.656 6.211 6.41 1 94.5 229 ILE A O 1
ATOM 1805 N N . PRO A 1 230 ? 22.281 8.023 7.656 1 94.12 230 PRO A N 1
ATOM 1806 C CA . PRO A 1 230 ? 23.125 7.496 8.734 1 94.12 230 PRO A CA 1
ATOM 1807 C C . PRO A 1 230 ? 22.594 6.188 9.312 1 94.12 230 PRO A C 1
ATOM 1809 O O . PRO A 1 230 ? 23.297 5.5 10.047 1 94.12 230 PRO A O 1
ATOM 1812 N N . LEU A 1 231 ? 21.391 5.855 8.953 1 92.88 231 LEU A N 1
ATOM 1813 C CA . LEU A 1 231 ? 20.766 4.664 9.516 1 92.88 231 LEU A CA 1
ATOM 1814 C C . LEU A 1 231 ? 21.031 3.445 8.633 1 92.88 231 LEU A C 1
ATOM 1816 O O . LEU A 1 231 ? 20.656 2.326 8.984 1 92.88 231 LEU A O 1
ATOM 1820 N N . PHE A 1 232 ? 21.719 3.738 7.523 1 88.12 232 PHE A N 1
ATOM 1821 C CA . PHE A 1 232 ? 22.047 2.613 6.656 1 88.12 232 PHE A CA 1
ATOM 1822 C C . PHE A 1 232 ? 23 1.652 7.348 1 88.12 232 PHE A C 1
ATOM 1824 O O . PHE A 1 232 ? 23.922 2.082 8.062 1 88.12 232 PHE A O 1
ATOM 1831 N N . TRP A 1 233 ? 22.844 0.433 7.098 1 78.31 233 TRP A N 1
ATOM 1832 C CA . TRP A 1 233 ? 23.719 -0.573 7.676 1 78.31 233 TRP A CA 1
ATOM 1833 C C . TRP A 1 233 ? 25.094 -0.538 7.012 1 78.31 233 TRP A C 1
ATOM 1835 O O . TRP A 1 233 ? 26.125 -0.641 7.688 1 78.31 233 TRP A O 1
ATOM 1845 N N . ASP A 1 234 ? 25.156 -0.341 5.734 1 79.19 234 ASP A N 1
ATOM 1846 C CA . ASP A 1 234 ? 26.391 -0.329 4.949 1 79.19 234 ASP A CA 1
ATOM 1847 C C . ASP A 1 234 ? 26.875 1.098 4.719 1 79.19 234 ASP A C 1
ATOM 1849 O O . ASP A 1 234 ? 26.281 1.85 3.947 1 79.19 234 ASP A O 1
ATOM 1853 N N . PRO A 1 235 ? 28 1.397 5.266 1 84.81 235 PRO A N 1
ATOM 1854 C CA . PRO A 1 235 ? 28.5 2.77 5.141 1 84.81 235 PRO A CA 1
ATOM 1855 C C . PRO A 1 235 ? 28.875 3.135 3.703 1 84.81 235 PRO A C 1
ATOM 1857 O O . PRO A 1 235 ? 28.797 4.305 3.322 1 84.81 235 PRO A O 1
ATOM 1860 N N . VAL A 1 236 ? 29.297 2.197 2.994 1 82.12 236 VAL A N 1
ATOM 1861 C CA . VAL A 1 236 ? 29.641 2.465 1.601 1 82.12 236 VAL A CA 1
ATOM 1862 C C . VAL A 1 236 ? 28.375 2.84 0.824 1 82.12 236 VAL A C 1
ATOM 1864 O O . VAL A 1 236 ? 28.359 3.834 0.092 1 82.12 236 VAL A O 1
ATOM 1867 N N . LEU A 1 237 ? 27.312 2.082 1.042 1 83 237 LEU A N 1
ATOM 1868 C CA . LEU A 1 237 ? 26.031 2.402 0.43 1 83 237 LEU A CA 1
ATOM 1869 C C . LEU A 1 237 ? 25.531 3.77 0.889 1 83 237 LEU A C 1
ATOM 1871 O O . LEU A 1 237 ? 25 4.539 0.09 1 83 237 LEU A O 1
ATOM 1875 N N . ALA A 1 238 ? 25.734 4.016 2.141 1 89.44 238 ALA A N 1
ATOM 1876 C CA . ALA A 1 238 ? 25.344 5.312 2.688 1 89.44 238 ALA A CA 1
ATOM 1877 C C . ALA A 1 238 ? 26.047 6.449 1.957 1 89.44 238 ALA A C 1
ATOM 1879 O O . ALA A 1 238 ? 25.422 7.441 1.583 1 89.44 238 ALA A O 1
ATOM 1880 N N . GLY A 1 239 ? 27.328 6.289 1.781 1 86.62 239 GLY A N 1
ATOM 1881 C CA . GLY A 1 239 ? 28.109 7.293 1.077 1 86.62 239 GLY A CA 1
ATOM 1882 C C . GLY A 1 239 ? 27.656 7.508 -0.354 1 86.62 239 GLY A C 1
ATOM 1883 O O . GLY A 1 239 ? 27.547 8.648 -0.81 1 86.62 239 GLY A O 1
ATOM 1884 N N . HIS A 1 240 ? 27.359 6.504 -1.054 1 83.38 240 HIS A N 1
ATOM 1885 C CA . HIS A 1 240 ? 26.906 6.598 -2.438 1 83.38 240 HIS A CA 1
ATOM 1886 C C . HIS A 1 240 ? 25.531 7.242 -2.529 1 83.38 240 HIS A C 1
ATOM 1888 O O . HIS A 1 240 ? 25.25 8.016 -3.455 1 83.38 240 HIS A O 1
ATOM 1894 N N . MET A 1 241 ? 24.641 6.828 -1.593 1 88.12 241 MET A N 1
ATOM 1895 C CA . MET A 1 241 ? 23.312 7.434 -1.614 1 88.12 241 MET A CA 1
ATOM 1896 C C . MET A 1 241 ? 23.391 8.93 -1.314 1 88.12 241 MET A C 1
ATOM 1898 O O . MET A 1 241 ? 22.625 9.719 -1.867 1 88.12 241 MET A O 1
ATOM 1902 N N . GLN A 1 242 ? 24.312 9.289 -0.43 1 91.56 242 GLN A N 1
ATOM 1903 C CA . GLN A 1 242 ? 24.547 10.711 -0.182 1 91.56 242 GLN A CA 1
ATOM 1904 C C . GLN A 1 242 ? 24.969 11.43 -1.457 1 91.56 242 GLN A C 1
ATOM 1906 O O . GLN A 1 242 ? 24.469 12.516 -1.758 1 91.56 242 GLN A O 1
ATOM 1911 N N . GLN A 1 243 ? 25.781 10.852 -2.189 1 86.69 243 GLN A N 1
ATOM 1912 C CA . GLN A 1 243 ? 26.234 11.43 -3.449 1 86.69 243 GLN A CA 1
ATOM 1913 C C . GLN A 1 243 ? 25.094 11.516 -4.461 1 86.69 243 GLN A C 1
ATOM 1915 O O . GLN A 1 243 ? 24.984 12.484 -5.211 1 86.69 243 GLN A O 1
ATOM 1920 N N . ALA A 1 244 ? 24.312 10.453 -4.492 1 85.75 244 ALA A N 1
ATOM 1921 C CA . ALA A 1 244 ? 23.141 10.469 -5.367 1 85.75 244 ALA A CA 1
ATOM 1922 C C . ALA A 1 244 ? 22.219 11.648 -5.035 1 85.75 244 ALA A C 1
ATOM 1924 O O . ALA A 1 244 ? 21.734 12.344 -5.93 1 85.75 244 ALA A O 1
ATOM 1925 N N . LEU A 1 245 ? 22.047 11.812 -3.73 1 91.94 245 LEU A N 1
ATOM 1926 C CA . LEU A 1 245 ? 21.203 12.922 -3.291 1 91.94 245 LEU A CA 1
ATOM 1927 C C . LEU A 1 245 ? 21.812 14.266 -3.691 1 91.94 245 LEU A C 1
ATOM 1929 O O . LEU A 1 245 ? 21.094 15.188 -4.082 1 91.94 245 LEU A O 1
ATOM 1933 N N . ASP A 1 246 ? 23.109 14.328 -3.637 1 91.38 246 ASP A N 1
ATOM 1934 C CA . ASP A 1 246 ? 23.797 15.547 -4.051 1 91.38 246 ASP A CA 1
ATOM 1935 C C . ASP A 1 246 ? 23.609 15.797 -5.547 1 91.38 246 ASP A C 1
ATOM 1937 O O . ASP A 1 246 ? 23.406 16.938 -5.969 1 91.38 246 ASP A O 1
ATOM 1941 N N . CYS A 1 247 ? 23.672 14.781 -6.332 1 87.31 247 CYS A N 1
ATOM 1942 C CA . CYS A 1 247 ? 23.469 14.898 -7.77 1 87.31 247 CYS A CA 1
ATOM 1943 C C . CYS A 1 247 ? 22.062 15.375 -8.086 1 87.31 247 CYS A C 1
ATOM 1945 O O . CYS A 1 247 ? 21.859 16.25 -8.945 1 87.31 247 CYS A O 1
ATOM 1947 N N . VAL A 1 248 ? 21.109 14.758 -7.426 1 89.25 248 VAL A N 1
ATOM 1948 C CA . VAL A 1 248 ? 19.734 15.188 -7.625 1 89.25 248 VAL A CA 1
ATOM 1949 C C . VAL A 1 248 ? 19.578 16.656 -7.23 1 89.25 248 VAL A C 1
ATOM 1951 O O . VAL A 1 248 ? 18.891 17.422 -7.906 1 89.25 248 VAL A O 1
ATOM 1954 N N . ASP A 1 249 ? 20.266 16.969 -6.152 1 91.94 249 ASP A N 1
ATOM 1955 C CA . ASP A 1 249 ? 20.203 18.344 -5.668 1 91.94 249 ASP A CA 1
ATOM 1956 C C . ASP A 1 249 ? 20.766 19.312 -6.711 1 91.94 249 ASP A C 1
ATOM 1958 O O . ASP A 1 249 ? 20.219 20.391 -6.918 1 91.94 249 ASP A O 1
ATOM 1962 N N . GLU A 1 250 ? 21.781 18.953 -7.371 1 90.88 250 GLU A N 1
ATOM 1963 C CA . GLU A 1 250 ? 22.375 19.766 -8.438 1 90.88 250 GLU A CA 1
ATOM 1964 C C . GLU A 1 250 ? 21.391 19.938 -9.602 1 90.88 250 GLU A C 1
ATOM 1966 O O . GLU A 1 250 ? 21.266 21.031 -10.156 1 90.88 250 GLU A O 1
ATOM 1971 N N . ARG A 1 251 ? 20.781 18.875 -9.922 1 89.94 251 ARG A N 1
ATOM 1972 C CA . ARG A 1 251 ? 19.797 18.953 -10.992 1 89.94 251 ARG A CA 1
ATOM 1973 C C . ARG A 1 251 ? 18.625 19.859 -10.594 1 89.94 251 ARG A C 1
ATOM 1975 O O . ARG A 1 251 ? 18.078 20.562 -11.438 1 89.94 251 ARG A O 1
ATOM 1982 N N . LEU A 1 252 ? 18.266 19.766 -9.344 1 91.62 252 LEU A N 1
ATOM 1983 C CA . LEU A 1 252 ? 17.219 20.656 -8.844 1 91.62 252 LEU A CA 1
ATOM 1984 C C . LEU A 1 252 ? 17.641 22.109 -8.977 1 91.62 252 LEU A C 1
ATOM 1986 O O . LEU A 1 252 ? 16.828 22.969 -9.344 1 91.62 252 LEU A O 1
ATOM 1990 N N . GLU A 1 253 ? 18.844 22.359 -8.703 1 90.94 253 GLU A N 1
ATOM 1991 C CA . GLU A 1 253 ? 19.344 23.719 -8.836 1 90.94 253 GLU A CA 1
ATOM 1992 C C . GLU A 1 253 ? 19.297 24.188 -10.289 1 90.94 253 GLU A C 1
ATOM 1994 O O . GLU A 1 253 ? 18.953 25.344 -10.57 1 90.94 253 GLU A O 1
ATOM 1999 N N . GLU A 1 254 ? 19.594 23.312 -11.195 1 89.88 254 GLU A N 1
ATOM 2000 C CA . GLU A 1 254 ? 19.562 23.641 -12.617 1 89.88 254 GLU A CA 1
ATOM 2001 C C . GLU A 1 254 ? 18.141 23.906 -13.102 1 89.88 254 GLU A C 1
ATOM 2003 O O . GLU A 1 254 ? 17.906 24.812 -13.883 1 89.88 254 GLU A O 1
ATOM 2008 N N . GLU A 1 255 ? 17.281 23.125 -12.578 1 89.5 255 GLU A N 1
ATOM 2009 C CA . GLU A 1 255 ? 15.906 23.172 -13.062 1 89.5 255 GLU A CA 1
ATOM 2010 C C . GLU A 1 255 ? 15.109 24.266 -12.359 1 89.5 255 GLU A C 1
ATOM 2012 O O . GLU A 1 255 ? 14.32 24.969 -12.992 1 89.5 255 GLU A O 1
ATOM 2017 N N . PHE A 1 256 ? 15.312 24.453 -11.047 1 91.19 256 PHE A N 1
ATOM 2018 C CA . PHE A 1 256 ? 14.461 25.328 -10.25 1 91.19 256 PHE A CA 1
ATOM 2019 C C . PHE A 1 256 ? 15.219 26.562 -9.789 1 91.19 256 PHE A C 1
ATOM 2021 O O . PHE A 1 256 ? 14.625 27.516 -9.281 1 91.19 256 PHE A O 1
ATOM 2028 N N . GLY A 1 257 ? 16.469 26.609 -10.031 1 87.38 257 GLY A N 1
ATOM 2029 C CA . GLY A 1 257 ? 17.297 27.719 -9.57 1 87.38 257 GLY A CA 1
ATOM 2030 C C . GLY A 1 257 ? 17.828 27.516 -8.164 1 87.38 257 GLY A C 1
ATOM 2031 O O . GLY A 1 257 ? 17.562 26.484 -7.531 1 87.38 257 GLY A O 1
ATOM 2032 N N . SER A 1 258 ? 18.641 28.5 -7.773 1 81.94 258 SER A N 1
ATOM 2033 C CA . SER A 1 258 ? 19.25 28.422 -6.449 1 81.94 258 SER A CA 1
ATOM 2034 C C . SER A 1 258 ? 18.219 28.672 -5.352 1 81.94 258 SER A C 1
ATOM 2036 O O . SER A 1 258 ? 17.328 29.5 -5.512 1 81.94 258 SER A O 1
ATOM 2038 N N . GLY A 1 259 ? 18.266 27.844 -4.336 1 76.12 259 GLY A N 1
ATOM 2039 C CA . GLY A 1 259 ? 17.406 28.031 -3.186 1 76.12 259 GLY A CA 1
ATOM 2040 C C . GLY A 1 259 ? 17.625 29.359 -2.484 1 76.12 259 GLY A C 1
ATOM 2041 O O . GLY A 1 259 ? 16.797 29.781 -1.676 1 76.12 259 GLY A O 1
ATOM 2042 N N . ALA A 1 260 ? 18.656 30.016 -2.893 1 77.88 260 ALA A N 1
ATOM 2043 C CA . ALA A 1 260 ? 19.031 31.266 -2.242 1 77.88 260 ALA A CA 1
ATOM 2044 C C . ALA A 1 260 ? 18.359 32.469 -2.934 1 77.88 260 ALA A C 1
ATOM 2046 O O . ALA A 1 260 ? 18.391 33.562 -2.416 1 77.88 260 ALA A O 1
ATOM 2047 N N . LEU A 1 261 ? 17.766 32.219 -4.074 1 79.12 261 LEU A N 1
ATOM 2048 C CA . LEU A 1 261 ? 17.094 33.312 -4.793 1 79.12 261 LEU A CA 1
ATOM 2049 C C . LEU A 1 261 ? 15.82 33.75 -4.066 1 79.12 261 LEU A C 1
ATOM 2051 O O . LEU A 1 261 ? 15.188 32.938 -3.391 1 79.12 261 LEU A O 1
ATOM 2055 N N . PRO A 1 262 ? 15.516 35.062 -4.223 1 77.69 262 PRO A N 1
ATOM 2056 C CA . PRO A 1 262 ? 14.219 35.5 -3.699 1 77.69 262 PRO A CA 1
ATOM 2057 C C . PRO A 1 262 ? 13.055 34.688 -4.266 1 77.69 262 PRO A C 1
ATOM 2059 O O . PRO A 1 262 ? 13.117 34.219 -5.406 1 77.69 262 PRO A O 1
ATOM 2062 N N . LYS A 1 263 ? 12.117 34.406 -3.447 1 74.69 263 LYS A N 1
ATOM 2063 C CA . LYS A 1 263 ? 10.977 33.562 -3.787 1 74.69 263 LYS A CA 1
ATOM 2064 C C . LYS A 1 263 ? 10.398 33.938 -5.152 1 74.69 263 LYS A C 1
ATOM 2066 O O . LYS A 1 263 ? 10.023 33.062 -5.934 1 74.69 263 LYS A O 1
ATOM 2071 N N . GLU A 1 264 ? 10.43 35.25 -5.441 1 76.88 264 GLU A N 1
ATOM 2072 C CA . GLU A 1 264 ? 9.82 35.781 -6.668 1 76.88 264 GLU A CA 1
ATOM 2073 C C . GLU A 1 264 ? 10.633 35.375 -7.895 1 76.88 264 GLU A C 1
ATOM 2075 O O . GLU A 1 264 ? 10.109 35.344 -9.016 1 76.88 264 GLU A O 1
ATOM 2080 N N . GLU A 1 265 ? 11.859 34.969 -7.641 1 80.12 265 GLU A N 1
ATOM 2081 C CA . GLU A 1 265 ? 12.75 34.656 -8.75 1 80.12 265 GLU A CA 1
ATOM 2082 C C . GLU A 1 265 ? 12.906 33.125 -8.906 1 80.12 265 GLU A C 1
ATOM 2084 O O . GLU A 1 265 ? 13.508 32.656 -9.867 1 80.12 265 GLU A O 1
ATOM 2089 N N . GLN A 1 266 ? 12.289 32.531 -7.941 1 81.5 266 GLN A N 1
ATOM 2090 C CA . GLN A 1 266 ? 12.414 31.062 -8.008 1 81.5 266 GLN A CA 1
ATOM 2091 C C . GLN A 1 266 ? 11.391 30.469 -8.977 1 81.5 266 GLN A C 1
ATOM 2093 O O . GLN A 1 266 ? 10.258 30.938 -9.055 1 81.5 266 GLN A O 1
ATOM 2098 N N . ARG A 1 267 ? 11.93 29.578 -9.766 1 90 267 ARG A N 1
ATOM 2099 C CA . ARG A 1 267 ? 11 28.828 -10.617 1 90 267 ARG A CA 1
ATOM 2100 C C . ARG A 1 267 ? 10.07 27.969 -9.781 1 90 267 ARG A C 1
ATOM 2102 O O . ARG A 1 267 ? 10.516 27.281 -8.852 1 90 267 ARG A O 1
ATOM 2109 N N . ARG A 1 268 ? 8.82 28.078 -10.062 1 91.88 268 ARG A N 1
ATOM 2110 C CA . ARG A 1 268 ? 7.809 27.266 -9.398 1 91.88 268 ARG A CA 1
ATOM 2111 C C . ARG A 1 268 ? 6.918 26.562 -10.414 1 91.88 268 ARG A C 1
ATOM 2113 O O . ARG A 1 268 ? 6.594 27.125 -11.461 1 91.88 268 ARG A O 1
ATOM 2120 N N . ILE A 1 269 ? 6.656 25.344 -10.102 1 92.19 269 ILE A N 1
ATOM 2121 C CA . ILE A 1 269 ? 5.785 24.625 -11.016 1 92.19 269 ILE A CA 1
ATOM 2122 C C . ILE A 1 269 ? 4.605 24.031 -10.25 1 92.19 269 ILE A C 1
ATOM 2124 O O . ILE A 1 269 ? 4.734 23.688 -9.07 1 92.19 269 ILE A O 1
ATOM 2128 N N . ARG A 1 270 ? 3.484 23.953 -10.969 1 93.44 270 ARG A N 1
ATOM 2129 C CA . ARG A 1 270 ? 2.299 23.281 -10.453 1 93.44 270 ARG A CA 1
ATOM 2130 C C . ARG A 1 270 ? 2.342 21.781 -10.766 1 93.44 270 ARG A C 1
ATOM 2132 O O . ARG A 1 270 ? 2.523 21.391 -11.914 1 93.44 270 ARG A O 1
ATOM 2139 N N . PHE A 1 271 ? 2.303 20.969 -9.688 1 95.56 271 PHE A N 1
ATOM 2140 C CA . PHE A 1 271 ? 2.387 19.516 -9.867 1 95.56 271 PHE A CA 1
ATOM 2141 C C . PHE A 1 271 ? 1.64 18.797 -8.758 1 95.56 271 PHE A C 1
ATOM 2143 O O . PHE A 1 271 ? 1.914 19 -7.57 1 95.56 271 PHE A O 1
ATOM 2150 N N . GLY A 1 272 ? 0.755 17.969 -9.141 1 95.38 272 GLY A N 1
ATOM 2151 C CA . GLY A 1 272 ? -0.025 17.234 -8.156 1 95.38 272 GLY A CA 1
ATOM 2152 C C . GLY A 1 272 ? -0.952 18.125 -7.352 1 95.38 272 GLY A C 1
ATOM 2153 O O . GLY A 1 272 ? -1.153 19.297 -7.695 1 95.38 272 GLY A O 1
ATOM 2154 N N . PHE A 1 273 ? -1.559 17.531 -6.242 1 96.31 273 PHE A N 1
ATOM 2155 C CA . PHE A 1 273 ? -2.479 18.312 -5.434 1 96.31 273 PHE A CA 1
ATOM 2156 C C . PHE A 1 273 ? -2.713 17.656 -4.082 1 96.31 273 PHE A C 1
ATOM 2158 O O . PHE A 1 273 ? -2.543 16.438 -3.941 1 96.31 273 PHE A O 1
ATOM 2165 N N . ASP A 1 274 ? -2.965 18.453 -3.146 1 96.75 274 ASP A N 1
ATOM 2166 C CA . ASP A 1 274 ? -3.59 18.016 -1.902 1 96.75 274 ASP A CA 1
ATOM 2167 C C . ASP A 1 274 ? -5.113 18.016 -2.018 1 96.75 274 ASP A C 1
ATOM 2169 O O . ASP A 1 274 ? -5.668 18.703 -2.881 1 96.75 274 ASP A O 1
ATOM 2173 N N . TYR A 1 275 ? -5.742 17.219 -1.239 1 98 275 TYR A N 1
ATOM 2174 C CA . TYR A 1 275 ? -7.203 17.219 -1.293 1 98 275 TYR A CA 1
ATOM 2175 C C . TYR A 1 275 ? -7.801 17.188 0.108 1 98 275 TYR A C 1
ATOM 2177 O O . TYR A 1 275 ? -7.141 16.75 1.059 1 98 275 TYR A O 1
ATOM 2185 N N . VAL A 1 276 ? -8.945 17.734 0.257 1 98.5 276 VAL A N 1
ATOM 2186 C CA . VAL A 1 276 ? -9.805 17.578 1.429 1 98.5 276 VAL A CA 1
ATOM 2187 C C . VAL A 1 276 ? -11.156 17 1.011 1 98.5 276 VAL A C 1
ATOM 2189 O O . VAL A 1 276 ? -11.75 17.438 0.028 1 98.5 276 VAL A O 1
ATOM 2192 N N . ILE A 1 277 ? -11.602 16 1.681 1 98.69 277 ILE A N 1
ATOM 2193 C CA . ILE A 1 277 ? -12.938 15.445 1.505 1 98.69 277 ILE A CA 1
ATOM 2194 C C . ILE A 1 277 ? -13.773 15.711 2.758 1 98.69 277 ILE A C 1
ATOM 2196 O O . ILE A 1 277 ? -13.344 15.398 3.871 1 98.69 277 ILE A O 1
ATOM 2200 N N . ALA A 1 278 ? -14.891 16.359 2.564 1 98.12 278 ALA A N 1
ATOM 2201 C CA . ALA A 1 278 ? -15.859 16.562 3.641 1 98.12 278 ALA A CA 1
ATOM 2202 C C . ALA A 1 278 ? -16.938 15.492 3.602 1 98.12 278 ALA A C 1
ATOM 2204 O O . ALA A 1 278 ? -17.531 15.234 2.551 1 98.12 278 ALA A O 1
ATOM 2205 N N . ALA A 1 279 ? -17.141 14.852 4.715 1 98.06 279 ALA A N 1
ATOM 2206 C CA . ALA A 1 279 ? -18.203 13.859 4.816 1 98.06 279 ALA A CA 1
ATOM 2207 C C . ALA A 1 279 ? -18.969 13.992 6.133 1 98.06 279 ALA A C 1
ATOM 2209 O O . ALA A 1 279 ? -18.469 14.617 7.078 1 98.06 279 ALA A O 1
ATOM 2210 N N . ARG A 1 280 ? -20.156 13.477 6.176 1 96.94 280 ARG A N 1
ATOM 2211 C CA . ARG A 1 280 ? -21.031 13.586 7.34 1 96.94 280 ARG A CA 1
ATOM 2212 C C . ARG A 1 280 ? -21.625 12.227 7.699 1 96.94 280 ARG A C 1
ATOM 2214 O O . ARG A 1 280 ? -21.953 11.43 6.82 1 96.94 280 ARG A O 1
ATOM 2221 N N . LYS A 1 281 ? -21.672 12.016 8.945 1 97.25 281 LYS A N 1
ATOM 2222 C CA . LYS A 1 281 ? -22.422 10.859 9.438 1 97.25 281 LYS A CA 1
ATOM 2223 C C . LYS A 1 281 ? -23.922 11.156 9.461 1 97.25 281 LYS A C 1
ATOM 2225 O O . LYS A 1 281 ? -24.359 12.156 10.031 1 97.25 281 LYS A O 1
ATOM 2230 N N . PRO A 1 282 ? -24.703 10.312 8.789 1 95.19 282 PRO A N 1
ATOM 2231 C CA . PRO A 1 282 ? -26.141 10.555 8.812 1 95.19 282 PRO A CA 1
ATOM 2232 C C . PRO A 1 282 ? -26.703 10.68 10.227 1 95.19 282 PRO A C 1
ATOM 2234 O O . PRO A 1 282 ? -26.234 9.992 11.141 1 95.19 282 PRO A O 1
ATOM 2237 N N . ALA A 1 283 ? -27.656 11.625 10.336 1 88.06 283 ALA A N 1
ATOM 2238 C CA . ALA A 1 283 ? -28.297 11.828 11.633 1 88.06 283 ALA A CA 1
ATOM 2239 C C . ALA A 1 283 ? -29.156 10.625 12.016 1 88.06 283 ALA A C 1
ATOM 2241 O O . ALA A 1 283 ? -29.688 9.93 11.141 1 88.06 283 ALA A O 1
ATOM 2242 N N . GLN A 1 284 ? -28.984 9.844 12.938 1 72.56 284 GLN A N 1
ATOM 2243 C CA . GLN A 1 284 ? -29.906 8.766 13.297 1 72.56 284 GLN A CA 1
ATOM 2244 C C . GLN A 1 284 ? -31.344 9.156 13.008 1 72.56 284 GLN A C 1
ATOM 2246 O O . GLN A 1 284 ? -31.797 10.242 13.375 1 72.56 284 GLN A O 1
ATOM 2251 N N . ALA A 1 285 ? -32 8.453 11.953 1 40.91 285 ALA A N 1
ATOM 2252 C CA . ALA A 1 285 ? -33.469 8.5 11.773 1 40.91 285 ALA A CA 1
ATOM 2253 C C . ALA A 1 285 ? -34.188 8.008 13.023 1 40.91 285 ALA A C 1
ATOM 2255 O O . ALA A 1 285 ? -33.656 7.16 13.758 1 40.91 285 ALA A O 1
ATOM 2256 N N . MET B 1 1 ? 10.539 -37.469 -12.25 1 27.19 1 MET B N 1
ATOM 2257 C CA . MET B 1 1 ? 9.68 -37.25 -11.086 1 27.19 1 MET B CA 1
ATOM 2258 C C . MET B 1 1 ? 8.812 -36.031 -11.273 1 27.19 1 MET B C 1
ATOM 2260 O O . MET B 1 1 ? 9.266 -35 -11.812 1 27.19 1 MET B O 1
ATOM 2264 N N . PRO B 1 2 ? 7.543 -36 -11.391 1 34.94 2 PRO B N 1
ATOM 2265 C CA . PRO B 1 2 ? 6.75 -34.812 -11.695 1 34.94 2 PRO B CA 1
ATOM 2266 C C . PRO B 1 2 ? 7.254 -33.562 -10.969 1 34.94 2 PRO B C 1
ATOM 2268 O O . PRO B 1 2 ? 7.852 -33.688 -9.898 1 34.94 2 PRO B O 1
ATOM 2271 N N . PRO B 1 3 ? 7.68 -32.562 -11.609 1 39.09 3 PRO B N 1
ATOM 2272 C CA . PRO B 1 3 ? 8.156 -31.359 -10.914 1 39.09 3 PRO B CA 1
ATOM 2273 C C . PRO B 1 3 ? 7.477 -31.156 -9.562 1 39.09 3 PRO B C 1
ATOM 2275 O O . PRO B 1 3 ? 6.328 -31.562 -9.375 1 39.09 3 PRO B O 1
ATOM 2278 N N . LYS B 1 4 ? 8.062 -31.438 -8.398 1 42.56 4 LYS B N 1
ATOM 2279 C CA . LYS B 1 4 ? 7.578 -31.156 -7.051 1 42.56 4 LYS B CA 1
ATOM 2280 C C . LYS B 1 4 ? 6.516 -30.062 -7.066 1 42.56 4 LYS B C 1
ATOM 2282 O O . LYS B 1 4 ? 6.789 -28.938 -7.465 1 42.56 4 LYS B O 1
ATOM 2287 N N . THR B 1 5 ? 5.332 -30.453 -7.32 1 52.72 5 THR B N 1
ATOM 2288 C CA . THR B 1 5 ? 4.176 -29.562 -7.254 1 52.72 5 THR B CA 1
ATOM 2289 C C . THR B 1 5 ? 4.281 -28.625 -6.062 1 52.72 5 THR B C 1
ATOM 2291 O O . THR B 1 5 ? 4.688 -29.031 -4.973 1 52.72 5 THR B O 1
ATOM 2294 N N . ASP B 1 6 ? 4.273 -27.234 -6.328 1 85.44 6 ASP B N 1
ATOM 2295 C CA . ASP B 1 6 ? 4.164 -26.109 -5.395 1 85.44 6 ASP B CA 1
ATOM 2296 C C . ASP B 1 6 ? 3.219 -26.453 -4.246 1 85.44 6 ASP B C 1
ATOM 2298 O O . ASP B 1 6 ? 2.123 -26.969 -4.465 1 85.44 6 ASP B O 1
ATOM 2302 N N . SER B 1 7 ? 3.783 -26.875 -2.996 1 90.62 7 SER B N 1
ATOM 2303 C CA . SER B 1 7 ? 3.021 -27.188 -1.792 1 90.62 7 SER B CA 1
ATOM 2304 C C . SER B 1 7 ? 1.716 -26.406 -1.741 1 90.62 7 SER B C 1
ATOM 2306 O O . SER B 1 7 ? 0.705 -26.891 -1.238 1 90.62 7 SER B O 1
ATOM 2308 N N . LEU B 1 8 ? 1.687 -25.359 -2.369 1 94.75 8 LEU B N 1
ATOM 2309 C CA . LEU B 1 8 ? 0.486 -24.531 -2.393 1 94.75 8 LEU B CA 1
ATOM 2310 C C . LEU B 1 8 ? -0.565 -25.125 -3.324 1 94.75 8 LEU B C 1
ATOM 2312 O O . LEU B 1 8 ? -1.734 -25.25 -2.953 1 94.75 8 LEU B O 1
ATOM 2316 N N . PHE B 1 9 ? -0.173 -25.578 -4.488 1 96 9 PHE B N 1
ATOM 2317 C CA . PHE B 1 9 ? -1.086 -26.141 -5.473 1 96 9 PHE B CA 1
ATOM 2318 C C . PHE B 1 9 ? -1.605 -27.5 -5 1 96 9 PHE B C 1
ATOM 2320 O O . PHE B 1 9 ? -2.781 -27.828 -5.191 1 96 9 PHE B O 1
ATOM 2327 N N . ARG B 1 10 ? -0.685 -28.25 -4.348 1 94.5 10 ARG B N 1
ATOM 2328 C CA . ARG B 1 10 ? -1.101 -29.531 -3.793 1 94.5 10 ARG B CA 1
ATOM 2329 C C . ARG B 1 10 ? -2.195 -29.344 -2.748 1 94.5 10 ARG B C 1
ATOM 2331 O O . ARG B 1 10 ? -3.156 -30.125 -2.705 1 94.5 10 ARG B O 1
ATOM 2338 N N . TRP B 1 11 ? -2.031 -28.344 -1.91 1 95.38 11 TRP B N 1
ATOM 2339 C CA . TRP B 1 11 ? -3.043 -28.062 -0.897 1 95.38 11 TRP B CA 1
ATOM 2340 C C . TRP B 1 11 ? -4.383 -27.734 -1.545 1 95.38 11 TRP B C 1
ATOM 2342 O O . TRP B 1 11 ? -5.43 -28.203 -1.092 1 95.38 11 TRP B O 1
ATOM 2352 N N . ILE B 1 12 ? -4.387 -26.969 -2.605 1 95.31 12 ILE B N 1
ATOM 2353 C CA . ILE B 1 12 ? -5.602 -26.609 -3.322 1 95.31 12 ILE B CA 1
ATOM 2354 C C . ILE B 1 12 ? -6.262 -27.859 -3.9 1 95.31 12 ILE B C 1
ATOM 2356 O O . ILE B 1 12 ? -7.477 -28.047 -3.783 1 95.31 12 ILE B O 1
ATOM 2360 N N . GLU B 1 13 ? -5.461 -28.766 -4.457 1 93.81 13 GLU B N 1
ATOM 2361 C CA . GLU B 1 13 ? -5.969 -30 -5.016 1 93.81 13 GLU B CA 1
ATOM 2362 C C . GLU B 1 13 ? -6.652 -30.859 -3.945 1 93.81 13 GLU B C 1
ATOM 2364 O O . GLU B 1 13 ? -7.738 -31.391 -4.176 1 93.81 13 GLU B O 1
ATOM 2369 N N . GLU B 1 14 ? -5.973 -30.891 -2.848 1 91.62 14 GLU B N 1
ATOM 2370 C CA . GLU B 1 14 ? -6.504 -31.688 -1.745 1 91.62 14 GLU B CA 1
ATOM 2371 C C . GLU B 1 14 ? -7.828 -31.125 -1.244 1 91.62 14 GLU B C 1
ATOM 2373 O O . GLU B 1 14 ? -8.742 -31.875 -0.901 1 91.62 14 GLU B O 1
ATOM 2378 N N . ARG B 1 15 ? -7.918 -29.812 -1.227 1 90.44 15 ARG B N 1
ATOM 2379 C CA . ARG B 1 15 ? -9.156 -29.188 -0.785 1 90.44 15 ARG B CA 1
ATOM 2380 C C . ARG B 1 15 ? -10.297 -29.484 -1.75 1 90.44 15 ARG B C 1
ATOM 2382 O O . ARG B 1 15 ? -11.422 -29.75 -1.324 1 90.44 15 ARG B O 1
ATOM 2389 N N . GLU B 1 16 ? -10.039 -29.406 -3.031 1 88.31 16 GLU B N 1
ATOM 2390 C CA . GLU B 1 16 ? -11.047 -29.672 -4.051 1 88.31 16 GLU B CA 1
ATOM 2391 C C . GLU B 1 16 ? -11.484 -31.125 -4.027 1 88.31 16 GLU B C 1
ATOM 2393 O O . GLU B 1 16 ? -12.656 -31.438 -4.27 1 88.31 16 GLU B O 1
ATOM 2398 N N . HIS B 1 17 ? -10.586 -31.953 -3.682 1 83.56 17 HIS B N 1
ATOM 2399 C CA . HIS B 1 17 ? -10.898 -33.375 -3.627 1 83.56 17 HIS B CA 1
ATOM 2400 C C . HIS B 1 17 ? -11.789 -33.688 -2.432 1 83.56 17 HIS B C 1
ATOM 2402 O O . HIS B 1 17 ? -12.672 -34.562 -2.523 1 83.56 17 HIS B O 1
ATOM 2408 N N . HIS B 1 18 ? -11.531 -33.062 -1.287 1 75.88 18 HIS B N 1
ATOM 2409 C CA . HIS B 1 18 ? -12.266 -33.344 -0.059 1 75.88 18 HIS B CA 1
ATOM 2410 C C . HIS B 1 18 ? -13.672 -32.781 -0.117 1 75.88 18 HIS B C 1
ATOM 2412 O O . HIS B 1 18 ? -14.625 -33.375 0.362 1 75.88 18 HIS B O 1
ATOM 2418 N N . ASP B 1 19 ? -13.859 -31.578 -0.415 1 63.41 19 ASP B N 1
ATOM 2419 C CA . ASP B 1 19 ? -15.148 -30.891 -0.395 1 63.41 19 ASP B CA 1
ATOM 2420 C C . ASP B 1 19 ? -16.094 -31.469 -1.448 1 63.41 19 ASP B C 1
ATOM 2422 O O . ASP B 1 19 ? -17.312 -31.453 -1.269 1 63.41 19 ASP B O 1
ATOM 2426 N N . SER B 1 20 ? -15.539 -31.625 -2.627 1 54.94 20 SER B N 1
ATOM 2427 C CA . SER B 1 20 ? -16.438 -32.062 -3.689 1 54.94 20 SER B CA 1
ATOM 2428 C C . SER B 1 20 ? -16.234 -33.562 -3.994 1 54.94 20 SER B C 1
ATOM 2430 O O . SER B 1 20 ? -15.141 -34.094 -3.824 1 54.94 20 SER B O 1
ATOM 2432 N N . SER B 1 21 ? -17.172 -34.438 -3.725 1 50.53 21 SER B N 1
ATOM 2433 C CA . SER B 1 21 ? -17.016 -35.656 -4.523 1 50.53 21 SER B CA 1
ATOM 2434 C C . SER B 1 21 ? -16.25 -35.375 -5.809 1 50.53 21 SER B C 1
ATOM 2436 O O . SER B 1 21 ? -16.188 -34.219 -6.266 1 50.53 21 SER B O 1
ATOM 2438 N N . ILE B 1 22 ? -15.492 -36.281 -6.41 1 53.59 22 ILE B N 1
ATOM 2439 C CA . ILE B 1 22 ? -14.648 -36.125 -7.59 1 53.59 22 ILE B CA 1
ATOM 2440 C C . ILE B 1 22 ? -15.32 -35.188 -8.586 1 53.59 22 ILE B C 1
ATOM 2442 O O . ILE B 1 22 ? -16.094 -35.625 -9.438 1 53.59 22 ILE B O 1
ATOM 2446 N N . SER B 1 23 ? -15.672 -33.938 -8.164 1 62.31 23 SER B N 1
ATOM 2447 C CA . SER B 1 23 ? -16.422 -33.094 -9.086 1 62.31 23 SER B CA 1
ATOM 2448 C C . SER B 1 23 ? -15.484 -32.281 -9.992 1 62.31 23 SER B C 1
ATOM 2450 O O . SER B 1 23 ? -14.359 -31.984 -9.602 1 62.31 23 SER B O 1
ATOM 2452 N N . PRO B 1 24 ? -15.758 -32.188 -11.289 1 86 24 PRO B N 1
ATOM 2453 C CA . PRO B 1 24 ? -15.078 -31.375 -12.297 1 86 24 PRO B CA 1
ATOM 2454 C C . PRO B 1 24 ? -14.812 -29.953 -11.82 1 86 24 PRO B C 1
ATOM 2456 O O . PRO B 1 24 ? -15.594 -29.406 -11.039 1 86 24 PRO B O 1
ATOM 2459 N N . TRP B 1 25 ? -13.469 -29.516 -11.945 1 94.25 25 TRP B N 1
ATOM 2460 C CA . TRP B 1 25 ? -13.117 -28.125 -11.641 1 94.25 25 TRP B CA 1
ATOM 2461 C C . TRP B 1 25 ? -13.938 -27.156 -12.492 1 94.25 25 TRP B C 1
ATOM 2463 O O . TRP B 1 25 ? -14.086 -25.984 -12.141 1 94.25 25 TRP B O 1
ATOM 2473 N N . GLY B 1 26 ? -14.539 -27.734 -13.641 1 95.38 26 GLY B N 1
ATOM 2474 C CA . GLY B 1 26 ? -15.336 -26.875 -14.508 1 95.38 26 GLY B CA 1
ATOM 2475 C C . GLY B 1 26 ? -14.531 -25.766 -15.148 1 95.38 26 GLY B C 1
ATOM 2476 O O . GLY B 1 26 ? -13.438 -26 -15.664 1 95.38 26 GLY B O 1
ATOM 2477 N N . ARG B 1 27 ? -15.062 -24.562 -15.211 1 97.69 27 ARG B N 1
ATOM 2478 C CA . ARG B 1 27 ? -14.383 -23.406 -15.781 1 97.69 27 ARG B CA 1
ATOM 2479 C C . ARG B 1 27 ? -13.492 -22.734 -14.75 1 97.69 27 ARG B C 1
ATOM 2481 O O . ARG B 1 27 ? -13.961 -22.344 -13.68 1 97.69 27 ARG B O 1
ATOM 2488 N N . VAL B 1 28 ? -12.211 -22.516 -15.094 1 98.38 28 VAL B N 1
ATOM 2489 C CA . VAL B 1 28 ? -11.234 -21.984 -14.141 1 98.38 28 VAL B CA 1
ATOM 2490 C C . VAL B 1 28 ? -10.695 -20.641 -14.648 1 98.38 28 VAL B C 1
ATOM 2492 O O . VAL B 1 28 ? -10.305 -20.531 -15.812 1 98.38 28 VAL B O 1
ATOM 2495 N N . LEU B 1 29 ? -10.734 -19.641 -13.773 1 98.81 29 LEU B N 1
ATOM 2496 C CA . LEU B 1 29 ? -10.062 -18.375 -14.031 1 98.81 29 LEU B CA 1
ATOM 2497 C C . LEU B 1 29 ? -8.742 -18.297 -13.266 1 98.81 29 LEU B C 1
ATOM 2499 O O . LEU B 1 29 ? -8.719 -18.391 -12.039 1 98.81 29 LEU B O 1
ATOM 2503 N N . ASP B 1 30 ? -7.672 -18.219 -13.969 1 98.69 30 ASP B N 1
ATOM 2504 C CA . ASP B 1 30 ? -6.387 -17.828 -13.391 1 98.69 30 ASP B CA 1
ATOM 2505 C C . ASP B 1 30 ? -6.199 -16.312 -13.453 1 98.69 30 ASP B C 1
ATOM 2507 O O . ASP B 1 30 ? -5.723 -15.789 -14.461 1 98.69 30 ASP B O 1
ATOM 2511 N N . ALA B 1 31 ? -6.52 -15.609 -12.375 1 98.31 31 ALA B N 1
ATOM 2512 C CA . ALA B 1 31 ? -6.793 -14.18 -12.367 1 98.31 31 ALA B CA 1
ATOM 2513 C C . ALA B 1 31 ? -5.5 -13.367 -12.391 1 98.31 31 ALA B C 1
ATOM 2515 O O . ALA B 1 31 ? -5.512 -12.172 -12.672 1 98.31 31 ALA B O 1
ATOM 2516 N N . GLY B 1 32 ? -4.43 -13.844 -12.078 1 96.88 32 GLY B N 1
ATOM 2517 C CA . GLY B 1 32 ? -3.059 -13.367 -12.188 1 96.88 32 GLY B CA 1
ATOM 2518 C C . GLY B 1 32 ? -2.09 -14.438 -12.664 1 96.88 32 GLY B C 1
ATOM 2519 O O . GLY B 1 32 ? -1.394 -15.055 -11.852 1 96.88 32 GLY B O 1
ATOM 2520 N N . THR B 1 33 ? -1.971 -14.555 -13.938 1 96.81 33 THR B N 1
ATOM 2521 C CA . THR B 1 33 ? -1.406 -15.797 -14.469 1 96.81 33 THR B CA 1
ATOM 2522 C C . THR B 1 33 ? 0.088 -15.633 -14.734 1 96.81 33 THR B C 1
ATOM 2524 O O . THR B 1 33 ? 0.569 -14.523 -14.961 1 96.81 33 THR B O 1
ATOM 2527 N N . GLY B 1 34 ? 0.753 -16.656 -14.68 1 94.75 34 GLY B N 1
ATOM 2528 C CA . GLY B 1 34 ? 2.123 -16.875 -15.109 1 94.75 34 GLY B CA 1
ATOM 2529 C C . GLY B 1 34 ? 2.391 -18.312 -15.539 1 94.75 34 GLY B C 1
ATOM 2530 O O . GLY B 1 34 ? 1.488 -19.156 -15.516 1 94.75 34 GLY B O 1
ATOM 2531 N N . ARG B 1 35 ? 3.564 -18.594 -15.891 1 95.62 35 ARG B N 1
ATOM 2532 C CA . ARG B 1 35 ? 3.924 -19.906 -16.406 1 95.62 35 ARG B CA 1
ATOM 2533 C C . ARG B 1 35 ? 3.746 -20.969 -15.336 1 95.62 35 ARG B C 1
ATOM 2535 O O . ARG B 1 35 ? 3.34 -22.094 -15.641 1 95.62 35 ARG B O 1
ATOM 2542 N N . HIS B 1 36 ? 3.977 -20.625 -14.109 1 94.25 36 HIS B N 1
ATOM 2543 C CA . HIS B 1 36 ? 3.902 -21.594 -13.023 1 94.25 36 HIS B CA 1
ATOM 2544 C C . HIS B 1 36 ? 2.469 -22.062 -12.805 1 94.25 36 HIS B C 1
ATOM 2546 O O . HIS B 1 36 ? 2.207 -23.266 -12.789 1 94.25 36 HIS B O 1
ATOM 2552 N N . SER B 1 37 ? 1.548 -21.188 -12.672 1 96.5 37 SER B N 1
ATOM 2553 C CA . SER B 1 37 ? 0.154 -21.562 -12.453 1 96.5 37 SER B CA 1
ATOM 2554 C C . SER B 1 37 ? -0.435 -22.25 -13.68 1 96.5 37 SER B C 1
ATOM 2556 O O . SER B 1 37 ? -1.175 -23.219 -13.555 1 96.5 37 SER B O 1
ATOM 2558 N N . LEU B 1 38 ? -0.055 -21.797 -14.883 1 97.19 38 LEU B N 1
ATOM 2559 C CA . LEU B 1 38 ? -0.615 -22.375 -16.094 1 97.19 38 LEU B CA 1
ATOM 2560 C C . LEU B 1 38 ? -0.104 -23.797 -16.312 1 97.19 38 LEU B C 1
ATOM 2562 O O . LEU B 1 38 ? -0.85 -24.672 -16.766 1 97.19 38 LEU B O 1
ATOM 2566 N N . SER B 1 39 ? 1.174 -23.984 -15.984 1 96.81 39 SER B N 1
ATOM 2567 C CA . SER B 1 39 ? 1.711 -25.344 -16.078 1 96.81 39 SER B CA 1
ATOM 2568 C C . SER B 1 39 ? 0.965 -26.297 -15.164 1 96.81 39 SER B C 1
ATOM 2570 O O . SER B 1 39 ? 0.678 -27.438 -15.539 1 96.81 39 SER B O 1
ATOM 2572 N N . TRP B 1 40 ? 0.652 -25.828 -14 1 96.56 40 TRP B N 1
ATOM 2573 C CA . TRP B 1 40 ? -0.104 -26.625 -13.031 1 96.56 40 TRP B CA 1
ATOM 2574 C C . TRP B 1 40 ? -1.515 -26.906 -13.539 1 96.56 40 TRP B C 1
ATOM 2576 O O . TRP B 1 40 ? -1.948 -28.062 -13.586 1 96.56 40 TRP B O 1
ATOM 2586 N N . LEU B 1 41 ? -2.219 -25.938 -14.109 1 97.38 41 LEU B N 1
ATOM 2587 C CA . LEU B 1 41 ? -3.623 -26.031 -14.484 1 97.38 41 LEU B CA 1
ATOM 2588 C C . LEU B 1 41 ? -3.787 -26.828 -15.781 1 97.38 41 LEU B C 1
ATOM 2590 O O . LEU B 1 41 ? -4.766 -27.547 -15.945 1 97.38 41 LEU B O 1
ATOM 2594 N N . LEU B 1 42 ? -2.764 -26.703 -16.688 1 97.56 42 LEU B N 1
ATOM 2595 C CA . LEU B 1 42 ? -2.99 -27.25 -18.031 1 97.56 42 LEU B CA 1
ATOM 2596 C C . LEU B 1 42 ? -2.156 -28.5 -18.266 1 97.56 42 LEU B C 1
ATOM 2598 O O . LEU B 1 42 ? -2.426 -29.266 -19.188 1 97.56 42 LEU B O 1
ATOM 2602 N N . HIS B 1 43 ? -1.121 -28.703 -17.406 1 95.88 43 HIS B N 1
ATOM 2603 C CA . HIS B 1 43 ? -0.261 -29.859 -17.609 1 95.88 43 HIS B CA 1
ATOM 2604 C C . HIS B 1 43 ? -0.251 -30.766 -16.375 1 95.88 43 HIS B C 1
ATOM 2606 O O . HIS B 1 43 ? 0.181 -31.906 -16.438 1 95.88 43 HIS B O 1
ATOM 2612 N N . GLY B 1 44 ? -0.664 -30.188 -15.289 1 92.75 44 GLY B N 1
ATOM 2613 C CA . GLY B 1 44 ? -0.598 -30.938 -14.047 1 92.75 44 GLY B CA 1
ATOM 2614 C C . GLY B 1 44 ? -1.693 -31.984 -13.922 1 92.75 44 GLY B C 1
ATOM 2615 O O . GLY B 1 44 ? -2.43 -32.25 -14.875 1 92.75 44 GLY B O 1
ATOM 2616 N N . GLY B 1 45 ? -1.792 -32.625 -12.789 1 87.69 45 GLY B N 1
ATOM 2617 C CA . GLY B 1 45 ? -2.717 -33.719 -12.531 1 87.69 45 GLY B CA 1
ATOM 2618 C C . GLY B 1 45 ? -4.172 -33.281 -12.578 1 87.69 45 GLY B C 1
ATOM 2619 O O . GLY B 1 45 ? -5.055 -34.094 -12.844 1 87.69 45 GLY B O 1
ATOM 2620 N N . VAL B 1 46 ? -4.414 -32.031 -12.43 1 92.25 46 VAL B N 1
ATOM 2621 C CA . VAL B 1 46 ? -5.793 -31.547 -12.32 1 92.25 46 VAL B CA 1
ATOM 2622 C C . VAL B 1 46 ? -6.324 -31.188 -13.703 1 92.25 46 VAL B C 1
ATOM 2624 O O . VAL B 1 46 ? -7.52 -30.922 -13.859 1 92.25 46 VAL B O 1
ATOM 2627 N N . SER B 1 47 ? -5.492 -31.188 -14.719 1 94.25 47 SER B N 1
ATOM 2628 C CA . SER B 1 47 ? -5.859 -30.688 -16.047 1 94.25 47 SER B CA 1
ATOM 2629 C C . SER B 1 47 ? -7.043 -31.469 -16.609 1 94.25 47 SER B C 1
ATOM 2631 O O . SER B 1 47 ? -7.871 -30.906 -17.328 1 94.25 47 SER B O 1
ATOM 2633 N N . SER B 1 48 ? -7.141 -32.75 -16.25 1 93.31 48 SER B N 1
ATOM 2634 C CA . SER B 1 48 ? -8.203 -33.594 -16.781 1 93.31 48 SER B CA 1
ATOM 2635 C C . SER B 1 48 ? -9.555 -33.219 -16.172 1 93.31 48 SER B C 1
ATOM 2637 O O . SER B 1 48 ? -10.602 -33.625 -16.703 1 93.31 48 SER B O 1
ATOM 2639 N N . LEU B 1 49 ? -9.516 -32.5 -15.109 1 93.56 49 LEU B N 1
ATOM 2640 C CA . LEU B 1 49 ? -10.742 -32.156 -14.398 1 93.56 49 LEU B CA 1
ATOM 2641 C C . LEU B 1 49 ? -11.258 -30.797 -14.828 1 93.56 49 LEU B C 1
ATOM 2643 O O . LEU B 1 49 ? -12.312 -30.344 -14.375 1 93.56 49 LEU B O 1
ATOM 2647 N N . ILE B 1 50 ? -10.539 -30.078 -15.703 1 96.5 50 ILE B N 1
ATOM 2648 C CA . ILE B 1 50 ? -10.836 -28.703 -16.062 1 96.5 50 ILE B CA 1
ATOM 2649 C C . ILE B 1 50 ? -11.477 -28.641 -17.438 1 96.5 50 ILE B C 1
ATOM 2651 O O . ILE B 1 50 ? -10.969 -29.234 -18.391 1 96.5 50 ILE B O 1
ATOM 2655 N N . GLU B 1 51 ? -12.586 -27.969 -17.531 1 96.62 51 GLU B N 1
ATOM 2656 C CA . GLU B 1 51 ? -13.32 -27.859 -18.781 1 96.62 51 GLU B CA 1
ATOM 2657 C C . GLU B 1 51 ? -12.742 -26.734 -19.656 1 96.62 51 GLU B C 1
ATOM 2659 O O . GLU B 1 51 ? -12.719 -26.844 -20.875 1 96.62 51 GLU B O 1
ATOM 2664 N N . GLU B 1 52 ? -12.32 -25.672 -19.016 1 97.88 52 GLU B N 1
ATOM 2665 C CA . GLU B 1 52 ? -11.797 -24.484 -19.672 1 97.88 52 GLU B CA 1
ATOM 2666 C C . GLU B 1 52 ? -10.961 -23.641 -18.719 1 97.88 52 GLU B C 1
ATOM 2668 O O . GLU B 1 52 ? -11.281 -23.531 -17.531 1 97.88 52 GLU B O 1
ATOM 2673 N N . VAL B 1 53 ? -9.883 -23.062 -19.281 1 98.5 53 VAL B N 1
ATOM 2674 C CA . VAL B 1 53 ? -9.062 -22.141 -18.5 1 98.5 53 VAL B CA 1
ATOM 2675 C C . VAL B 1 53 ? -9.062 -20.766 -19.172 1 98.5 53 VAL B C 1
ATOM 2677 O O . VAL B 1 53 ? -8.781 -20.656 -20.375 1 98.5 53 VAL B O 1
ATOM 2680 N N . VAL B 1 54 ? -9.469 -19.766 -18.484 1 98.75 54 VAL B N 1
ATOM 2681 C CA . VAL B 1 54 ? -9.258 -18.359 -18.859 1 98.75 54 VAL B CA 1
ATOM 2682 C C . VAL B 1 54 ? -8.203 -17.734 -17.953 1 98.75 54 VAL B C 1
ATOM 2684 O O . VAL B 1 54 ? -8.273 -17.875 -16.719 1 98.75 54 VAL B O 1
ATOM 2687 N N . ALA B 1 55 ? -7.199 -17.125 -18.547 1 98.75 55 ALA B N 1
ATOM 2688 C CA . ALA B 1 55 ? -6.09 -16.562 -17.781 1 98.75 55 ALA B CA 1
ATOM 2689 C C . ALA B 1 55 ? -5.949 -15.062 -18.047 1 98.75 55 ALA B C 1
ATOM 2691 O O . ALA B 1 55 ? -6.293 -14.578 -19.125 1 98.75 55 ALA B O 1
ATOM 2692 N N . VAL B 1 56 ? -5.5 -14.344 -17 1 98.31 56 VAL B N 1
ATOM 2693 C CA . VAL B 1 56 ? -5.336 -12.898 -17.109 1 98.31 56 VAL B CA 1
ATOM 2694 C C . VAL B 1 56 ? -3.92 -12.5 -16.688 1 98.31 56 VAL B C 1
ATOM 2696 O O . VAL B 1 56 ? -3.398 -13 -15.688 1 98.31 56 VAL B O 1
ATOM 2699 N N . THR B 1 57 ? -3.234 -11.695 -17.484 1 97.38 57 THR B N 1
ATOM 2700 C CA . THR B 1 57 ? -1.983 -11.031 -17.141 1 97.38 57 THR B CA 1
ATOM 2701 C C . THR B 1 57 ? -2.041 -9.547 -17.5 1 97.38 57 THR B C 1
ATOM 2703 O O . THR B 1 57 ? -2.867 -9.133 -18.312 1 97.38 57 THR B O 1
ATOM 2706 N N . GLY B 1 58 ? -1.258 -8.789 -16.859 1 94.88 58 GLY B N 1
ATOM 2707 C CA . GLY B 1 58 ? -1.229 -7.367 -17.156 1 94.88 58 GLY B CA 1
ATOM 2708 C C . GLY B 1 58 ? -0.327 -7.016 -18.312 1 94.88 58 GLY B C 1
ATOM 2709 O O . GLY B 1 58 ? -0.305 -5.871 -18.766 1 94.88 58 GLY B O 1
ATOM 2710 N N . GLU B 1 59 ? 0.387 -8.039 -18.906 1 93.56 59 GLU B N 1
ATOM 2711 C CA . GLU B 1 59 ? 1.382 -7.773 -19.938 1 93.56 59 GLU B CA 1
ATOM 2712 C C . GLU B 1 59 ? 0.997 -8.438 -21.266 1 93.56 59 GLU B C 1
ATOM 2714 O O . GLU B 1 59 ? 0.964 -9.664 -21.359 1 93.56 59 GLU B O 1
ATOM 2719 N N . LYS B 1 60 ? 0.876 -7.629 -22.281 1 95.94 60 LYS B N 1
ATOM 2720 C CA . LYS B 1 60 ? 0.451 -8.141 -23.578 1 95.94 60 LYS B CA 1
ATOM 2721 C C . LYS B 1 60 ? 1.498 -9.078 -24.172 1 95.94 60 LYS B C 1
ATOM 2723 O O . LYS B 1 60 ? 1.165 -10.156 -24.656 1 95.94 60 LYS B O 1
ATOM 2728 N N . PRO B 1 61 ? 2.809 -8.75 -24.062 1 96.94 61 PRO B N 1
ATOM 2729 C CA . PRO B 1 61 ? 3.795 -9.695 -24.594 1 96.94 61 PRO B CA 1
ATOM 2730 C C . PRO B 1 61 ? 3.752 -11.047 -23.891 1 96.94 61 PRO B C 1
ATOM 2732 O O . PRO B 1 61 ? 3.865 -12.094 -24.547 1 96.94 61 PRO B O 1
ATOM 2735 N N . LEU B 1 62 ? 3.561 -11.008 -22.625 1 96.62 62 LEU B N 1
ATOM 2736 C CA . LEU B 1 62 ? 3.461 -12.258 -21.891 1 96.62 62 LEU B CA 1
ATOM 2737 C C . LEU B 1 62 ? 2.219 -13.039 -22.312 1 96.62 62 LEU B C 1
ATOM 2739 O O . LEU B 1 62 ? 2.268 -14.258 -22.469 1 96.62 62 LEU B O 1
ATOM 2743 N N . ALA B 1 63 ? 1.159 -12.359 -22.5 1 97.94 63 ALA B N 1
ATOM 2744 C CA . ALA B 1 63 ? -0.07 -13.016 -22.938 1 97.94 63 ALA B CA 1
ATOM 2745 C C . ALA B 1 63 ? 0.14 -13.75 -24.25 1 97.94 63 ALA B C 1
ATOM 2747 O O . ALA B 1 63 ? -0.311 -14.883 -24.422 1 97.94 63 ALA B O 1
ATOM 2748 N N . ASN B 1 64 ? 0.81 -13.086 -25.125 1 98.12 64 ASN B N 1
ATOM 2749 C CA . ASN B 1 64 ? 1.104 -13.703 -26.422 1 98.12 64 ASN B CA 1
ATOM 2750 C C . ASN B 1 64 ? 1.963 -14.953 -26.25 1 98.12 64 ASN B C 1
ATOM 2752 O O . ASN B 1 64 ? 1.668 -15.992 -26.844 1 98.12 64 ASN B O 1
ATOM 2756 N N . ASP B 1 65 ? 2.961 -14.812 -25.438 1 98.25 65 ASP B N 1
ATOM 2757 C CA . ASP B 1 65 ? 3.846 -15.945 -25.188 1 98.25 65 ASP B CA 1
ATOM 2758 C C . ASP B 1 65 ? 3.078 -17.125 -24.594 1 98.25 65 ASP B C 1
ATOM 2760 O O . ASP B 1 65 ? 3.23 -18.266 -25.031 1 98.25 65 ASP B O 1
ATOM 2764 N N . LEU B 1 66 ? 2.289 -16.812 -23.625 1 98.25 66 LEU B N 1
ATOM 2765 C CA . LEU B 1 66 ? 1.542 -17.859 -22.922 1 98.25 66 LEU B CA 1
ATOM 2766 C C . LEU B 1 66 ? 0.534 -18.516 -23.859 1 98.25 66 LEU B C 1
ATOM 2768 O O . LEU B 1 66 ? 0.342 -19.734 -23.812 1 98.25 66 LEU B O 1
ATOM 2772 N N . SER B 1 67 ? -0.126 -17.719 -24.734 1 98.06 67 SER B N 1
ATOM 2773 C CA . SER B 1 67 ? -1.076 -18.266 -25.703 1 98.06 67 SER B CA 1
ATOM 2774 C C . SER B 1 67 ? -0.41 -19.281 -26.625 1 98.06 67 SER B C 1
ATOM 2776 O O . SER B 1 67 ? -0.977 -20.328 -26.906 1 98.06 67 SER B O 1
ATOM 2778 N N . ALA B 1 68 ? 0.774 -18.953 -26.984 1 98 68 ALA B N 1
ATOM 2779 C CA . ALA B 1 68 ? 1.516 -19.844 -27.891 1 98 68 ALA B CA 1
ATOM 2780 C C . ALA B 1 68 ? 2.021 -21.078 -27.141 1 98 68 ALA B C 1
ATOM 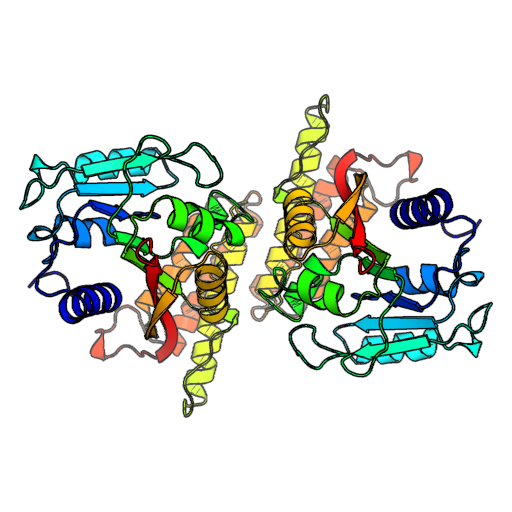2782 O O . ALA B 1 68 ? 1.905 -22.203 -27.625 1 98 68 ALA B O 1
ATOM 2783 N N . GLU B 1 69 ? 2.527 -20.859 -25.969 1 97.75 69 GLU B N 1
ATOM 2784 C CA . GLU B 1 69 ? 3.174 -21.922 -25.172 1 97.75 69 GLU B CA 1
ATOM 2785 C C . GLU B 1 69 ? 2.158 -22.953 -24.688 1 97.75 69 GLU B C 1
ATOM 2787 O O . GLU B 1 69 ? 2.473 -24.141 -24.594 1 97.75 69 GLU B O 1
ATOM 2792 N N . TYR B 1 70 ? 0.96 -22.438 -24.438 1 97.94 70 TYR B N 1
ATOM 2793 C CA . TYR B 1 70 ? -0.034 -23.328 -23.844 1 97.94 70 TYR B CA 1
ATOM 2794 C C . TYR B 1 70 ? -1.221 -23.531 -24.781 1 97.94 70 TYR B C 1
ATOM 2796 O O . TYR B 1 70 ? -2.355 -23.688 -24.328 1 97.94 70 TYR B O 1
ATOM 2804 N N . ASP B 1 71 ? -0.946 -23.453 -26.031 1 97.44 71 ASP B N 1
ATOM 2805 C CA . ASP B 1 71 ? -1.951 -23.812 -27.031 1 97.44 71 ASP B CA 1
ATOM 2806 C C . ASP B 1 71 ? -2.594 -25.156 -26.719 1 97.44 71 ASP B C 1
ATOM 2808 O O . ASP B 1 71 ? -1.904 -26.109 -26.344 1 97.44 71 ASP B O 1
ATOM 2812 N N . PRO B 1 72 ? -3.932 -25.219 -26.875 1 97.12 72 PRO B N 1
ATOM 2813 C CA . PRO B 1 72 ? -4.617 -26.469 -26.531 1 97.12 72 PRO B CA 1
ATOM 2814 C C . PRO B 1 72 ? -4.016 -27.688 -27.219 1 97.12 72 PRO B C 1
ATOM 2816 O O . PRO B 1 72 ? -3.963 -28.781 -26.641 1 97.12 72 PRO B O 1
ATOM 2819 N N . SER B 1 73 ? -3.557 -27.531 -28.344 1 96.56 73 SER B N 1
ATOM 2820 C CA . SER B 1 73 ? -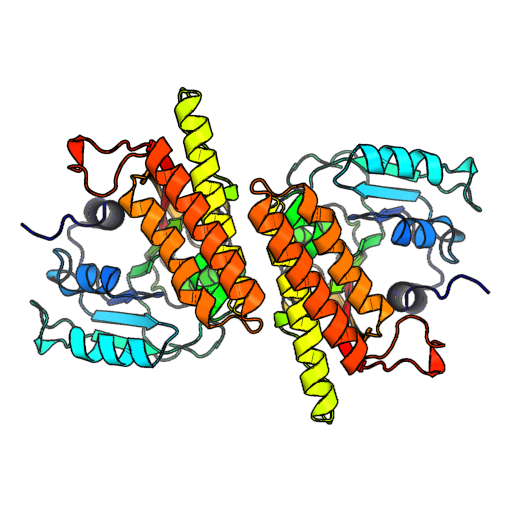2.957 -28.625 -29.094 1 96.56 73 SER B CA 1
ATOM 2821 C C . SER B 1 73 ? -1.687 -29.125 -28.406 1 96.56 73 SER B C 1
ATOM 2823 O O . SER B 1 73 ? -1.204 -30.219 -28.703 1 96.56 73 SER B O 1
ATOM 2825 N N . LYS B 1 74 ? -1.119 -28.359 -27.484 1 96.19 74 LYS B N 1
ATOM 2826 C CA . LYS B 1 74 ? 0.151 -28.688 -26.844 1 96.19 74 LYS B CA 1
ATOM 2827 C C . LYS B 1 74 ? -0.066 -29.156 -25.406 1 96.19 74 LYS B C 1
ATOM 2829 O O . LYS B 1 74 ? 0.89 -29.281 -24.641 1 96.19 74 LYS B O 1
ATOM 2834 N N . THR B 1 75 ? -1.269 -29.297 -25 1 95.38 75 THR B N 1
ATOM 2835 C CA . THR B 1 75 ? -1.591 -29.719 -23.641 1 95.38 75 THR B CA 1
ATOM 2836 C C . THR B 1 75 ? -2.225 -31.109 -23.641 1 95.38 75 THR B C 1
ATOM 2838 O O . THR B 1 75 ? -2.83 -31.516 -24.641 1 95.38 75 THR B O 1
ATOM 2841 N N . PRO B 1 76 ? -2.037 -31.859 -22.625 1 95.56 76 PRO B N 1
ATOM 2842 C CA . PRO B 1 76 ? -2.422 -33.281 -22.625 1 95.56 76 PRO B CA 1
ATOM 2843 C C . PRO B 1 76 ? -3.91 -33.469 -22.891 1 95.56 76 PRO B C 1
ATOM 2845 O O . PRO B 1 76 ? -4.297 -34.5 -23.484 1 95.56 76 PRO B O 1
ATOM 2848 N N . HIS B 1 77 ? -4.766 -32.531 -22.484 1 95.31 77 HIS B N 1
ATOM 2849 C CA . HIS B 1 77 ? -6.203 -32.75 -22.578 1 95.31 77 HIS B CA 1
ATOM 2850 C C . HIS B 1 77 ? -6.859 -31.781 -23.547 1 95.31 77 HIS B C 1
ATOM 2852 O O . HIS B 1 77 ? -8.086 -31.719 -23.641 1 95.31 77 HIS B O 1
ATOM 2858 N N . ALA B 1 78 ? -6.023 -31 -24.219 1 96.44 78 ALA B N 1
ATOM 2859 C CA . ALA B 1 78 ? -6.496 -30.016 -25.203 1 96.44 78 ALA B CA 1
ATOM 2860 C C . ALA B 1 78 ? -7.578 -29.125 -24.594 1 96.44 78 ALA B C 1
ATOM 2862 O O . ALA B 1 78 ? -8.578 -28.812 -25.25 1 96.44 78 ALA B O 1
ATOM 2863 N N . THR B 1 79 ? -7.434 -28.875 -23.312 1 96.19 79 THR B N 1
ATOM 2864 C CA . THR B 1 79 ? -8.367 -28.016 -22.594 1 96.19 79 THR B CA 1
ATOM 2865 C C . THR B 1 79 ? -8.477 -26.656 -23.281 1 96.19 79 THR B C 1
ATOM 2867 O O . THR B 1 79 ? -7.461 -26.016 -23.594 1 96.19 79 THR B O 1
ATOM 2870 N N . PRO B 1 80 ? -9.703 -26.203 -23.594 1 97.44 80 PRO B N 1
ATOM 2871 C CA . PRO B 1 80 ? -9.852 -24.844 -24.125 1 97.44 80 PRO B CA 1
ATOM 2872 C C . PRO B 1 80 ? -9.18 -23.781 -23.25 1 97.44 80 PRO B C 1
ATOM 2874 O O . PRO B 1 80 ? -9.336 -23.812 -22.016 1 97.44 80 PRO B O 1
ATOM 2877 N N . PHE B 1 81 ? -8.414 -22.953 -23.922 1 98.06 81 PHE B N 1
ATOM 2878 C CA . PHE B 1 81 ? -7.566 -22 -23.203 1 98.06 81 PHE B CA 1
ATOM 2879 C C . PHE B 1 81 ? -7.566 -20.641 -23.875 1 98.06 81 PHE B C 1
ATOM 2881 O O . PHE B 1 81 ? -7.43 -20.547 -25.094 1 98.06 81 PHE B O 1
ATOM 2888 N N . LYS B 1 82 ? -7.781 -19.625 -23.062 1 97.62 82 LYS B N 1
ATOM 2889 C CA . LYS B 1 82 ? -7.699 -18.234 -23.516 1 97.62 82 LYS B CA 1
ATOM 2890 C C . LYS B 1 82 ? -6.953 -17.375 -22.5 1 97.62 82 LYS B C 1
ATOM 2892 O O . LYS B 1 82 ? -7.168 -17.484 -21.297 1 97.62 82 LYS B O 1
ATOM 2897 N N . VAL B 1 83 ? -5.988 -16.562 -22.984 1 98.19 83 VAL B N 1
ATOM 2898 C CA . VAL B 1 83 ? -5.277 -15.633 -22.109 1 98.19 83 VAL B CA 1
ATOM 2899 C C . VAL B 1 83 ? -5.621 -14.195 -22.5 1 98.19 83 VAL B C 1
ATOM 2901 O O . VAL B 1 83 ? -5.598 -13.852 -23.688 1 98.19 83 VAL B O 1
ATOM 2904 N N . HIS B 1 84 ? -6.043 -13.391 -21.562 1 97.62 84 HIS B N 1
ATOM 2905 C CA . HIS B 1 84 ? -6.324 -11.977 -21.75 1 97.62 84 HIS B CA 1
ATOM 2906 C C . HIS B 1 84 ? -5.219 -11.109 -21.156 1 97.62 84 HIS B C 1
ATOM 2908 O O . HIS B 1 84 ? -4.715 -11.398 -20.078 1 97.62 84 HIS B O 1
ATOM 2914 N N . ALA B 1 85 ? -4.746 -10.141 -21.969 1 96.81 85 ALA B N 1
ATOM 2915 C CA . ALA B 1 85 ? -3.998 -9.023 -21.406 1 96.81 85 ALA B CA 1
ATOM 2916 C C . ALA B 1 85 ? -4.934 -7.891 -20.984 1 96.81 85 ALA B C 1
ATOM 2918 O O . ALA B 1 85 ? -5.695 -7.371 -21.812 1 96.81 85 ALA B O 1
ATOM 2919 N N . GLY B 1 86 ? -4.945 -7.594 -19.672 1 94.19 86 GLY B N 1
ATOM 2920 C CA . GLY B 1 86 ? -5.863 -6.539 -19.266 1 94.19 86 GLY B CA 1
ATOM 2921 C C . GLY B 1 86 ? -5.578 -6.004 -17.875 1 94.19 86 GLY B C 1
ATOM 2922 O O . GLY B 1 86 ? -4.695 -6.508 -17.172 1 94.19 86 GLY B O 1
ATOM 2923 N N . ASN B 1 87 ? -6.289 -4.984 -17.562 1 93.75 87 ASN B N 1
ATOM 2924 C CA . ASN B 1 87 ? -6.207 -4.293 -16.281 1 93.75 87 ASN B CA 1
ATOM 2925 C C . ASN B 1 87 ? -7.48 -4.473 -15.461 1 93.75 87 ASN B C 1
ATOM 2927 O O . ASN B 1 87 ? -8.578 -4.184 -15.945 1 93.75 87 ASN B O 1
ATOM 2931 N N . TRP B 1 88 ? -7.332 -4.918 -14.266 1 95.56 88 TRP B N 1
ATOM 2932 C CA . TRP B 1 88 ? -8.461 -5.25 -13.398 1 95.56 88 TRP B CA 1
ATOM 2933 C C . TRP B 1 88 ? -9.234 -3.996 -13.008 1 95.56 88 TRP B C 1
ATOM 2935 O O . TRP B 1 88 ? -10.383 -4.082 -12.57 1 95.56 88 TRP B O 1
ATOM 2945 N N . GLN B 1 89 ? -8.672 -2.84 -13.172 1 93.81 89 GLN B N 1
ATOM 2946 C CA . GLN B 1 89 ? -9.375 -1.6 -12.859 1 93.81 89 GLN B CA 1
ATOM 2947 C C . GLN B 1 89 ? -10.461 -1.306 -13.891 1 93.81 89 GLN B C 1
ATOM 2949 O O . GLN B 1 89 ? -11.344 -0.48 -13.648 1 93.81 89 GLN B O 1
ATOM 2954 N N . ASN B 1 90 ? -10.273 -1.919 -15.086 1 94.62 90 ASN B N 1
ATOM 2955 C CA . ASN B 1 90 ? -11.305 -1.775 -16.109 1 94.62 90 ASN B CA 1
ATOM 2956 C C . ASN B 1 90 ? -12.578 -2.537 -15.742 1 94.62 90 ASN B C 1
ATOM 2958 O O . ASN B 1 90 ? -12.602 -3.768 -15.773 1 94.62 90 ASN B O 1
ATOM 2962 N N . ALA B 1 91 ? -13.609 -1.874 -15.523 1 91.31 91 ALA B N 1
ATOM 2963 C CA . ALA B 1 91 ? -14.852 -2.438 -15 1 91.31 91 ALA B CA 1
ATOM 2964 C C . ALA B 1 91 ? -15.5 -3.381 -16.016 1 91.31 91 ALA B C 1
ATOM 2966 O O . ALA B 1 91 ? -16.266 -4.27 -15.641 1 91.31 91 ALA B O 1
ATOM 2967 N N . THR B 1 92 ? -15.203 -3.186 -17.234 1 94.5 92 THR B N 1
ATOM 2968 C CA . THR B 1 92 ? -15.844 -4 -18.266 1 94.5 92 THR B CA 1
ATOM 2969 C C . THR B 1 92 ? -14.953 -5.172 -18.672 1 94.5 92 THR B C 1
ATOM 2971 O O . THR B 1 92 ? -15.352 -6.016 -19.469 1 94.5 92 THR B O 1
ATOM 2974 N N . PHE B 1 93 ? -13.758 -5.219 -18.125 1 95.5 93 PHE B N 1
ATOM 2975 C CA . PHE B 1 93 ? -12.82 -6.297 -18.422 1 95.5 93 PHE B CA 1
ATOM 2976 C C . PHE B 1 93 ? -13.414 -7.645 -18.016 1 95.5 93 PHE B C 1
ATOM 2978 O O . PHE B 1 93 ? -13.852 -7.828 -16.891 1 95.5 93 PHE B O 1
ATOM 2985 N N . LEU B 1 94 ? -13.602 -8.633 -18.953 1 96.88 94 LEU B N 1
ATOM 2986 C CA . LEU B 1 94 ? -14.125 -9.984 -18.828 1 96.88 94 LEU B CA 1
ATOM 2987 C C . LEU B 1 94 ? -15.641 -9.977 -18.703 1 96.88 94 LEU B C 1
ATOM 2989 O O . LEU B 1 94 ? -16.234 -10.945 -18.219 1 96.88 94 LEU B O 1
ATOM 2993 N N . SER B 1 95 ? -16.281 -8.828 -19.062 1 94.56 95 SER B N 1
ATOM 2994 C CA . SER B 1 95 ? -17.734 -8.695 -18.922 1 94.56 95 SER B CA 1
ATOM 2995 C C . SER B 1 95 ? -18.469 -9.695 -19.812 1 94.56 95 SER B C 1
ATOM 2997 O O . SER B 1 95 ? -19.594 -10.07 -19.516 1 94.56 95 SER B O 1
ATOM 2999 N N . ASN B 1 96 ? -17.875 -10.164 -20.812 1 94.69 96 ASN B N 1
ATOM 3000 C CA . ASN B 1 96 ? -18.5 -11.094 -21.734 1 94.69 96 ASN B CA 1
ATOM 3001 C C . ASN B 1 96 ? -18.219 -12.539 -21.359 1 94.69 96 ASN B C 1
ATOM 3003 O O . ASN B 1 96 ? -18.703 -13.469 -22.016 1 94.69 96 ASN B O 1
ATOM 3007 N N . GLU B 1 97 ? -17.484 -12.781 -20.359 1 97.25 97 GLU B N 1
ATOM 3008 C CA . GLU B 1 97 ? -17.188 -14.133 -19.922 1 97.25 97 GLU B CA 1
ATOM 3009 C C . GLU B 1 97 ? -18.312 -14.688 -19.047 1 97.25 97 GLU B C 1
ATOM 3011 O O . GLU B 1 97 ? -18.906 -13.961 -18.25 1 97.25 97 GLU B O 1
ATOM 3016 N N . LYS B 1 98 ? -18.609 -15.969 -19.234 1 97.12 98 LYS B N 1
ATOM 3017 C CA . LYS B 1 98 ? -19.5 -16.656 -18.297 1 97.12 98 LYS B CA 1
ATOM 3018 C C . LYS B 1 98 ? -18.844 -16.828 -16.938 1 97.12 98 LYS B C 1
ATOM 3020 O O . LYS B 1 98 ? -17.609 -16.797 -16.828 1 97.12 98 LYS B O 1
ATOM 3025 N N . PRO B 1 99 ? -19.594 -17 -15.891 1 97.56 99 PRO B N 1
ATOM 3026 C CA . PRO B 1 99 ? -19.016 -17.172 -14.555 1 97.56 99 PRO B CA 1
ATOM 3027 C C . PRO B 1 99 ? -18.109 -18.391 -14.453 1 97.56 99 PRO B C 1
ATOM 3029 O O . PRO B 1 99 ? -18.234 -19.328 -15.242 1 97.56 99 PRO B O 1
ATOM 3032 N N . PHE B 1 100 ? -17.281 -18.328 -13.516 1 98.19 100 PHE B N 1
ATOM 3033 C CA . PHE B 1 100 ? -16.297 -19.391 -13.32 1 98.19 100 PHE B CA 1
ATOM 3034 C C . PHE B 1 100 ? -16.656 -20.234 -12.109 1 98.19 100 PHE B C 1
ATOM 3036 O O . PHE B 1 100 ? -17.234 -19.734 -11.141 1 98.19 100 PHE B O 1
ATOM 3043 N N . ASP B 1 101 ? -16.312 -21.484 -12.188 1 97.06 101 ASP B N 1
ATOM 3044 C CA . ASP B 1 101 ? -16.531 -22.391 -11.062 1 97.06 101 ASP B CA 1
ATOM 3045 C C . ASP B 1 101 ? -15.406 -22.266 -10.031 1 97.06 101 ASP B C 1
ATOM 3047 O O . ASP B 1 101 ? -15.633 -22.453 -8.836 1 97.06 101 ASP B O 1
ATOM 3051 N N . ILE B 1 102 ? -14.188 -21.969 -10.547 1 97.81 102 ILE B N 1
ATOM 3052 C CA . ILE B 1 102 ? -13.023 -21.812 -9.68 1 97.81 102 ILE B CA 1
ATOM 3053 C C . ILE B 1 102 ? -12.203 -20.609 -10.133 1 97.81 102 ILE B C 1
ATOM 3055 O O . ILE B 1 102 ? -11.984 -20.422 -11.336 1 97.81 102 ILE B O 1
ATOM 3059 N N . ILE B 1 103 ? -11.789 -19.781 -9.211 1 98.62 103 ILE B N 1
ATOM 3060 C CA . ILE B 1 103 ? -10.852 -18.703 -9.477 1 98.62 103 ILE B CA 1
ATOM 3061 C C . ILE B 1 103 ? -9.57 -18.922 -8.68 1 98.62 103 ILE B C 1
ATOM 3063 O O . ILE B 1 103 ? -9.609 -19.156 -7.469 1 98.62 103 ILE B O 1
ATOM 3067 N N . ILE B 1 104 ? -8.484 -18.938 -9.375 1 98.56 104 ILE B N 1
ATOM 3068 C CA . ILE B 1 104 ? -7.164 -18.969 -8.766 1 98.56 104 ILE B CA 1
ATOM 3069 C C . ILE B 1 104 ? -6.547 -17.562 -8.789 1 98.56 104 ILE B C 1
ATOM 3071 O O . ILE B 1 104 ? -6.289 -17.016 -9.859 1 98.56 104 ILE B O 1
ATOM 3075 N N . ALA B 1 105 ? -6.395 -16.984 -7.656 1 98.31 105 ALA B N 1
ATOM 3076 C CA . ALA B 1 105 ? -5.691 -15.711 -7.516 1 98.31 105 ALA B CA 1
ATOM 3077 C C . ALA B 1 105 ? -4.281 -15.922 -6.969 1 98.31 105 ALA B C 1
ATOM 3079 O O . ALA B 1 105 ? -4.016 -15.656 -5.793 1 98.31 105 ALA B O 1
ATOM 3080 N N . ASP B 1 106 ? -3.391 -16.328 -7.828 1 97.12 106 ASP B N 1
ATOM 3081 C CA . ASP B 1 106 ? -2.023 -16.719 -7.484 1 97.12 106 ASP B CA 1
ATOM 3082 C C . ASP B 1 106 ? -1.116 -15.492 -7.402 1 97.12 106 ASP B C 1
ATOM 3084 O O . ASP B 1 106 ? -0.636 -15 -8.43 1 97.12 106 ASP B O 1
ATOM 3088 N N . TYR B 1 107 ? -0.847 -15.039 -6.199 1 96.44 107 TYR B N 1
ATOM 3089 C CA . TYR B 1 107 ? -0.015 -13.875 -5.906 1 96.44 107 TYR B CA 1
ATOM 3090 C C . TYR B 1 107 ? -0.521 -12.641 -6.641 1 96.44 107 TYR B C 1
ATOM 3092 O O . TYR B 1 107 ? 0.265 -11.766 -7.016 1 96.44 107 TYR B O 1
ATOM 3100 N N . LEU B 1 108 ? -1.828 -12.57 -6.898 1 97.19 108 LEU B N 1
ATOM 3101 C CA . LEU B 1 108 ? -2.459 -11.508 -7.668 1 97.19 108 LEU B CA 1
ATOM 3102 C C . LEU B 1 108 ? -2.461 -10.195 -6.887 1 97.19 108 LEU B C 1
ATOM 3104 O O . LEU B 1 108 ? -2.094 -9.148 -7.418 1 97.19 108 LEU B O 1
ATOM 3108 N N . VAL B 1 109 ? -2.822 -10.266 -5.574 1 96.81 109 VAL B N 1
ATOM 3109 C CA . VAL B 1 109 ? -3.025 -9.07 -4.766 1 96.81 109 VAL B CA 1
ATOM 3110 C C . VAL B 1 109 ? -1.739 -8.25 -4.723 1 96.81 109 VAL B C 1
ATOM 3112 O O . VAL B 1 109 ? -1.77 -7.027 -4.883 1 96.81 109 VAL B O 1
ATOM 3115 N N . GLY B 1 110 ? -0.631 -8.891 -4.562 1 95.25 110 GLY B N 1
ATOM 3116 C CA . GLY B 1 110 ? 0.636 -8.18 -4.539 1 95.25 110 GLY B CA 1
ATOM 3117 C C . GLY B 1 110 ? 1.044 -7.645 -5.898 1 95.25 110 GLY B C 1
ATOM 3118 O O . GLY B 1 110 ? 1.538 -6.523 -6.008 1 95.25 110 GLY B O 1
ATOM 3119 N N . ALA B 1 111 ? 0.726 -8.375 -6.953 1 93.5 111 ALA B N 1
ATOM 3120 C CA . ALA B 1 111 ? 1.191 -8.07 -8.305 1 93.5 111 ALA B CA 1
ATOM 3121 C C . ALA B 1 111 ? 0.406 -6.91 -8.906 1 93.5 111 ALA B C 1
ATOM 3123 O O . ALA B 1 111 ? 0.945 -6.129 -9.695 1 93.5 111 ALA B O 1
ATOM 3124 N N . ILE B 1 112 ? -0.798 -6.793 -8.531 1 93.25 112 ILE B N 1
ATOM 3125 C CA . ILE B 1 112 ? -1.673 -5.832 -9.195 1 93.25 112 ILE B CA 1
ATOM 3126 C C . ILE B 1 112 ? -1.165 -4.414 -8.953 1 93.25 112 ILE B C 1
ATOM 3128 O O . ILE B 1 112 ? -1.466 -3.5 -9.719 1 93.25 112 ILE B O 1
ATOM 3132 N N . GLU B 1 113 ? -0.345 -4.227 -7.859 1 92.94 113 GLU B N 1
ATOM 3133 C CA . GLU B 1 113 ? 0.211 -2.91 -7.566 1 92.94 113 GLU B CA 1
ATOM 3134 C C . GLU B 1 113 ? 0.982 -2.359 -8.758 1 92.94 113 GLU B C 1
ATOM 3136 O O . GLU B 1 113 ? 0.979 -1.15 -9.008 1 92.94 113 GLU B O 1
ATOM 3141 N N . GLY B 1 114 ? 1.599 -3.23 -9.508 1 90.81 114 GLY B N 1
ATOM 3142 C CA . GLY B 1 114 ? 2.389 -2.816 -10.656 1 90.81 114 GLY B CA 1
ATOM 3143 C C . GLY B 1 114 ? 1.545 -2.434 -11.859 1 90.81 114 GLY B C 1
ATOM 3144 O O . GLY B 1 114 ? 2.027 -1.768 -12.773 1 90.81 114 GLY B O 1
ATOM 3145 N N . PHE B 1 115 ? 0.257 -2.805 -11.852 1 89.62 115 PHE B N 1
ATOM 3146 C CA . PHE B 1 115 ? -0.587 -2.627 -13.023 1 89.62 115 PHE B CA 1
ATOM 3147 C C . PHE B 1 115 ? -1.81 -1.78 -12.688 1 89.62 115 PHE B C 1
ATOM 3149 O O . PHE B 1 115 ? -2.268 -0.988 -13.516 1 89.62 115 PHE B O 1
ATOM 3156 N N . ALA B 1 116 ? -2.248 -1.972 -11.555 1 91.12 116 ALA B N 1
ATOM 3157 C CA . ALA B 1 116 ? -3.404 -1.252 -11.023 1 91.12 116 ALA B CA 1
ATOM 3158 C C . ALA B 1 116 ? -3.162 -0.796 -9.594 1 91.12 116 ALA B C 1
ATOM 3160 O O . ALA B 1 116 ? -3.787 -1.305 -8.656 1 91.12 116 ALA B O 1
ATOM 3161 N N . PRO B 1 117 ? -2.34 0.243 -9.469 1 93.06 117 PRO B N 1
ATOM 3162 C CA . PRO B 1 117 ? -1.995 0.681 -8.109 1 93.06 117 PRO B CA 1
ATOM 3163 C C . PRO B 1 117 ? -3.211 1.151 -7.316 1 93.06 117 PRO B C 1
ATOM 3165 O O . PRO B 1 117 ? -4.121 1.767 -7.879 1 93.06 117 PRO B O 1
ATOM 3168 N N . TYR B 1 118 ? -3.295 0.758 -6.02 1 93.75 118 TYR B N 1
ATOM 3169 C CA . TYR B 1 118 ? -4.293 1.19 -5.047 1 93.75 118 TYR B CA 1
ATOM 3170 C C . TYR B 1 118 ? -5.629 0.496 -5.289 1 93.75 118 TYR B C 1
ATOM 3172 O O . TYR B 1 118 ? -6.664 0.934 -4.781 1 93.75 118 TYR B O 1
ATOM 3180 N N . TYR B 1 119 ? -5.586 -0.592 -6.117 1 95.25 119 TYR B N 1
ATOM 3181 C CA . TYR B 1 119 ? -6.812 -1.297 -6.477 1 95.25 119 TYR B CA 1
ATOM 3182 C C . TYR B 1 119 ? -6.949 -2.59 -5.68 1 95.25 119 TYR B C 1
ATOM 3184 O O . TYR B 1 119 ? -7.926 -3.326 -5.844 1 95.25 119 TYR B O 1
ATOM 3192 N N . GLN B 1 120 ? -6.078 -2.934 -4.766 1 96.19 120 GLN B N 1
ATOM 3193 C CA . GLN B 1 120 ? -6.039 -4.211 -4.062 1 96.19 120 GLN B CA 1
ATOM 3194 C C . GLN B 1 120 ? -7.32 -4.445 -3.27 1 96.19 120 GLN B C 1
ATOM 3196 O O . GLN B 1 120 ? -7.844 -5.562 -3.24 1 96.19 120 GLN B O 1
ATOM 3201 N N . ASP B 1 121 ? -7.828 -3.377 -2.709 1 95.19 121 ASP B N 1
ATOM 3202 C CA . ASP B 1 121 ? -9 -3.525 -1.849 1 95.19 121 ASP B CA 1
ATOM 3203 C C . ASP B 1 121 ? -10.258 -3.773 -2.674 1 95.19 121 ASP B C 1
ATOM 3205 O O . ASP B 1 121 ? -11.336 -4.02 -2.117 1 95.19 121 ASP B O 1
ATOM 3209 N N . GLN B 1 122 ? -10.164 -3.75 -4.004 1 96.75 122 GLN B N 1
ATOM 3210 C CA . GLN B 1 122 ? -11.336 -3.914 -4.855 1 96.75 122 GLN B CA 1
ATOM 3211 C C . GLN B 1 122 ? -11.281 -5.234 -5.621 1 96.75 122 GLN B C 1
ATOM 3213 O O . GLN B 1 122 ? -12.266 -5.641 -6.234 1 96.75 122 GLN B O 1
ATOM 3218 N N . ILE B 1 123 ? -10.164 -5.867 -5.57 1 97.69 123 ILE B N 1
ATOM 3219 C CA . ILE B 1 123 ? -9.961 -6.996 -6.469 1 97.69 123 ILE B CA 1
ATOM 3220 C C . ILE B 1 123 ? -10.883 -8.148 -6.07 1 97.69 123 ILE B C 1
ATOM 3222 O O . ILE B 1 123 ? -11.414 -8.852 -6.934 1 97.69 123 ILE B O 1
ATOM 3226 N N . CYS B 1 124 ? -11.109 -8.375 -4.758 1 98 124 CYS B N 1
ATOM 3227 C CA . CYS B 1 124 ? -11.961 -9.477 -4.328 1 98 124 CYS B CA 1
ATOM 3228 C C . CYS B 1 124 ? -13.398 -9.258 -4.785 1 98 124 CYS B C 1
ATOM 3230 O O . CYS B 1 124 ? -14.094 -10.219 -5.121 1 98 124 CYS B O 1
ATOM 3232 N N . ASP B 1 125 ? -13.859 -8.008 -4.82 1 97.19 125 ASP B N 1
ATOM 3233 C CA . ASP B 1 125 ? -15.188 -7.688 -5.328 1 97.19 125 ASP B CA 1
ATOM 3234 C C . ASP B 1 125 ? -15.305 -8.031 -6.812 1 97.19 125 ASP B C 1
ATOM 3236 O O . ASP B 1 125 ? -16.297 -8.641 -7.238 1 97.19 125 ASP B O 1
ATOM 3240 N N . ARG B 1 126 ? -14.312 -7.645 -7.543 1 97.44 126 ARG B N 1
ATOM 3241 C CA . ARG B 1 126 ? -14.273 -7.934 -8.969 1 97.44 126 ARG B CA 1
ATOM 3242 C C . ARG B 1 126 ? -14.328 -9.438 -9.227 1 97.44 126 ARG B C 1
ATOM 3244 O O . ARG B 1 126 ? -15.086 -9.898 -10.086 1 97.44 126 ARG B O 1
ATOM 3251 N N . LEU B 1 127 ? -13.562 -10.18 -8.469 1 98.12 127 LEU B N 1
ATOM 3252 C CA . LEU B 1 127 ? -13.469 -11.625 -8.664 1 98.12 127 LEU B CA 1
ATOM 3253 C C . LEU B 1 127 ? -14.758 -12.32 -8.234 1 98.12 127 LEU B C 1
ATOM 3255 O O . LEU B 1 127 ? -15.203 -13.266 -8.883 1 98.12 127 LEU B O 1
ATOM 3259 N N . GLU B 1 128 ? -15.32 -11.852 -7.125 1 98.12 128 GLU B N 1
ATOM 3260 C CA . GLU B 1 128 ? -16.594 -12.406 -6.652 1 98.12 128 GLU B CA 1
ATOM 3261 C C . GLU B 1 128 ? -17.656 -12.336 -7.734 1 98.12 128 GLU B C 1
ATOM 3263 O O . GLU B 1 128 ? -18.406 -13.297 -7.93 1 98.12 128 GLU B O 1
ATOM 3268 N N . LYS B 1 129 ? -17.719 -11.258 -8.477 1 97.31 129 LYS B N 1
ATOM 3269 C CA . LYS B 1 129 ? -18.719 -11.055 -9.516 1 97.31 129 LYS B CA 1
ATOM 3270 C C . LYS B 1 129 ? -18.5 -12.008 -10.688 1 97.31 129 LYS B C 1
ATOM 3272 O O . LYS B 1 129 ? -19.422 -12.258 -11.469 1 97.31 129 LYS B O 1
ATOM 3277 N N . LEU B 1 130 ? -17.344 -12.523 -10.797 1 98.12 13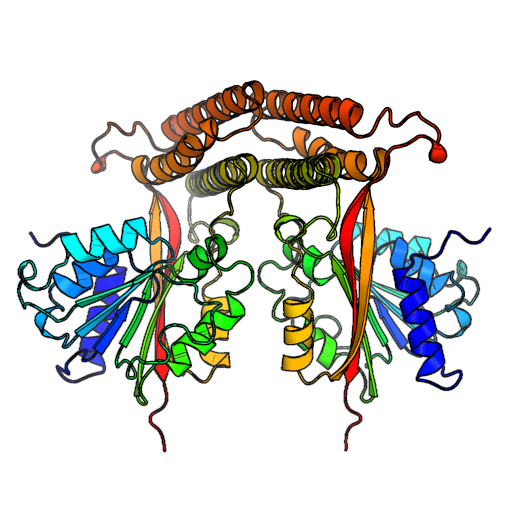0 LEU B N 1
ATOM 3278 C CA . LEU B 1 130 ? -17.016 -13.43 -11.891 1 98.12 130 LEU B CA 1
ATOM 3279 C C . LEU B 1 130 ? -17.219 -14.883 -11.477 1 98.12 130 LEU B C 1
ATOM 3281 O O . LEU B 1 130 ? -17.141 -15.789 -12.305 1 98.12 130 LEU B O 1
ATOM 3285 N N . LEU B 1 131 ? -17.422 -15.078 -10.211 1 97.5 131 LEU B N 1
ATOM 3286 C CA . LEU B 1 131 ? -17.562 -16.422 -9.656 1 97.5 131 LEU B CA 1
ATOM 3287 C C . LEU B 1 131 ? -19.016 -16.906 -9.766 1 97.5 131 LEU B C 1
ATOM 3289 O O . LEU B 1 131 ? -19.938 -16.141 -9.484 1 97.5 131 LEU B O 1
ATOM 3293 N N . ALA B 1 132 ? -19.266 -18.172 -10.164 1 97 132 ALA B N 1
ATOM 3294 C CA . ALA B 1 132 ? -20.594 -18.781 -10.18 1 97 132 ALA B CA 1
ATOM 3295 C C . ALA B 1 132 ? -21.109 -19 -8.758 1 97 132 ALA B C 1
ATOM 3297 O O . ALA B 1 132 ? -20.328 -19.172 -7.824 1 97 132 ALA B O 1
ATOM 3298 N N . PRO B 1 133 ? -22.453 -18.953 -8.633 1 96.44 133 PRO B N 1
ATOM 3299 C CA . PRO B 1 133 ? -22.969 -19.391 -7.332 1 96.44 133 PRO B CA 1
ATOM 3300 C C . PRO B 1 133 ? -22.438 -20.75 -6.906 1 96.44 133 PRO B C 1
ATOM 3302 O O . PRO B 1 133 ? -22.422 -21.688 -7.703 1 96.44 133 PRO B O 1
ATOM 3305 N N . GLY B 1 134 ? -21.938 -20.812 -5.73 1 94.88 134 GLY B N 1
ATOM 3306 C CA . GLY B 1 134 ? -21.344 -22.062 -5.25 1 94.88 134 GLY B CA 1
ATOM 3307 C C . GLY B 1 134 ? -19.906 -22.234 -5.668 1 94.88 134 GLY B C 1
ATOM 3308 O O . GLY B 1 134 ? -19.25 -23.203 -5.262 1 94.88 134 GLY B O 1
ATOM 3309 N N . GLY B 1 135 ? -19.406 -21.25 -6.465 1 96.44 135 GLY B N 1
ATOM 3310 C CA . GLY B 1 135 ? -18.031 -21.328 -6.926 1 96.44 135 GLY B CA 1
ATOM 3311 C C . GL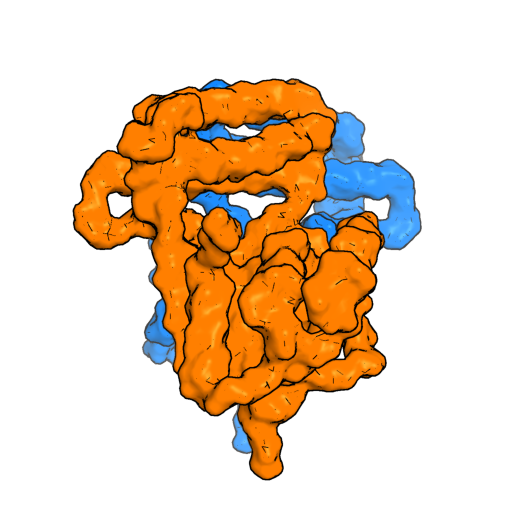Y B 1 135 ? -17.016 -21.109 -5.82 1 96.44 135 GLY B C 1
ATOM 3312 O O . GLY B 1 135 ? -17.375 -20.688 -4.715 1 96.44 135 GLY B O 1
ATOM 3313 N N . ARG B 1 136 ? -15.781 -21.453 -6.105 1 96.69 136 ARG B N 1
ATOM 3314 C CA . ARG B 1 136 ? -14.711 -21.359 -5.121 1 96.69 136 ARG B CA 1
ATOM 3315 C C . ARG B 1 136 ? -13.594 -20.453 -5.609 1 96.69 136 ARG B C 1
ATOM 3317 O O . ARG B 1 136 ? -13.336 -20.359 -6.812 1 96.69 136 ARG B O 1
ATOM 3324 N N . ILE B 1 137 ? -12.969 -19.797 -4.645 1 98.12 137 ILE B N 1
ATOM 3325 C CA . ILE B 1 137 ? -11.789 -19 -4.938 1 98.12 137 ILE B CA 1
ATOM 3326 C C . ILE B 1 137 ? -10.633 -19.406 -4.031 1 98.12 137 ILE B C 1
ATOM 3328 O O . ILE B 1 137 ? -10.836 -19.688 -2.848 1 98.12 137 ILE B O 1
ATOM 3332 N N . TYR B 1 138 ? -9.469 -19.578 -4.598 1 98.38 138 TYR B N 1
ATOM 3333 C CA . TYR B 1 138 ? -8.227 -19.781 -3.873 1 98.38 138 TYR B CA 1
ATOM 3334 C C . TYR B 1 138 ? -7.285 -18.594 -4.027 1 98.38 138 TYR B C 1
ATOM 3336 O O . TYR B 1 138 ? -6.766 -18.344 -5.117 1 98.38 138 TYR B O 1
ATOM 3344 N N . LEU B 1 139 ? -7.125 -17.844 -2.959 1 98.69 139 LEU B N 1
ATOM 3345 C CA . LEU B 1 139 ? -6.242 -16.688 -2.938 1 98.69 139 LEU B CA 1
ATOM 3346 C C . LEU B 1 139 ? -4.887 -17.047 -2.338 1 98.69 139 LEU B C 1
ATOM 3348 O O . LEU B 1 139 ? -4.805 -17.438 -1.172 1 98.69 139 LEU B O 1
ATOM 3352 N N . VAL B 1 140 ? -3.891 -16.953 -3.15 1 98.12 140 VAL B N 1
ATOM 3353 C CA . VAL B 1 140 ? -2.521 -17.266 -2.752 1 98.12 140 VAL B CA 1
ATOM 3354 C C . VAL B 1 140 ? -1.735 -15.969 -2.551 1 98.12 140 VAL B C 1
ATOM 3356 O O . VAL B 1 140 ? -1.771 -15.07 -3.4 1 98.12 140 VAL B O 1
ATOM 3359 N N . GLY B 1 141 ? -1.099 -15.852 -1.427 1 97.44 141 GLY B N 1
ATOM 3360 C CA . GLY B 1 141 ? -0.291 -14.672 -1.158 1 97.44 141 GLY B CA 1
ATOM 3361 C C . GLY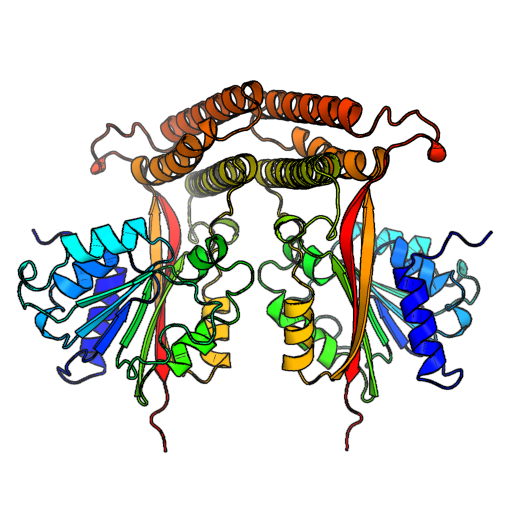 B 1 141 ? 0.93 -14.961 -0.308 1 97.44 141 GLY B C 1
ATOM 3362 O O . GLY B 1 141 ? 1.101 -16.078 0.176 1 97.44 141 GLY B O 1
ATOM 3363 N N . LEU B 1 142 ? 1.802 -14.031 -0.242 1 96.5 142 LEU B N 1
ATOM 3364 C CA . LEU B 1 142 ? 2.98 -14.039 0.618 1 96.5 142 LEU B CA 1
ATOM 3365 C C . LEU B 1 142 ? 2.809 -13.078 1.789 1 96.5 142 LEU B C 1
ATOM 3367 O O . LEU B 1 142 ? 2.469 -11.914 1.594 1 96.5 142 LEU B O 1
ATOM 3371 N N . GLN B 1 143 ? 2.973 -13.68 3.021 1 97.5 143 GLN B N 1
ATOM 3372 C CA . GLN B 1 143 ? 3.049 -12.766 4.156 1 97.5 143 GLN B CA 1
ATOM 3373 C C . GLN B 1 143 ? 4.164 -11.742 3.967 1 97.5 143 GLN B C 1
ATOM 3375 O O . GLN B 1 143 ? 5.309 -12.109 3.688 1 97.5 143 GLN B O 1
ATOM 3380 N N . PRO B 1 144 ? 3.807 -10.43 4.066 1 96.31 144 PRO B N 1
ATOM 3381 C CA . PRO B 1 144 ? 4.887 -9.453 3.889 1 96.31 144 PRO B CA 1
ATOM 3382 C C . PRO B 1 144 ? 6.105 -9.758 4.754 1 96.31 144 PRO B C 1
ATOM 3384 O O . PRO B 1 144 ? 5.973 -10 5.957 1 96.31 144 PRO B O 1
ATOM 3387 N N . LEU B 1 145 ? 7.23 -9.672 4.195 1 93.81 145 LEU B N 1
ATOM 3388 C CA . LEU B 1 145 ? 8.461 -10.008 4.906 1 93.81 145 LEU B CA 1
ATOM 3389 C C . LEU B 1 145 ? 8.703 -9.039 6.062 1 93.81 145 LEU B C 1
ATOM 3391 O O . LEU B 1 145 ? 9.281 -9.414 7.082 1 93.81 145 LEU B O 1
ATOM 3395 N N . SER B 1 146 ? 8.234 -7.805 5.852 1 90.19 146 SER B N 1
ATOM 3396 C CA . SER B 1 146 ? 8.383 -6.797 6.898 1 90.19 146 SER B CA 1
ATOM 3397 C C . SER B 1 146 ? 7.59 -7.18 8.141 1 90.19 146 SER B C 1
ATOM 3399 O O . SER B 1 146 ? 7.895 -6.719 9.25 1 90.19 146 SER B O 1
ATOM 3401 N N . GLU B 1 147 ? 6.574 -7.992 7.902 1 88.88 147 GLU B N 1
ATOM 3402 C CA . GLU B 1 147 ? 5.719 -8.422 9 1 88.88 147 GLU B CA 1
ATOM 3403 C C . GLU B 1 147 ? 6.066 -9.828 9.461 1 88.88 147 GLU B C 1
ATOM 3405 O O . GLU B 1 147 ? 5.363 -10.414 10.289 1 88.88 147 GLU B O 1
ATOM 3410 N N . SER B 1 148 ? 7.102 -10.336 8.859 1 90.31 148 SER B N 1
ATOM 3411 C CA . SER B 1 148 ? 7.449 -11.727 9.141 1 90.31 148 SER B CA 1
ATOM 3412 C C . SER B 1 148 ? 8.477 -11.82 10.266 1 90.31 148 SER B C 1
ATOM 3414 O O . SER B 1 148 ? 9.156 -10.844 10.578 1 90.31 148 SER B O 1
ATOM 3416 N N . GLN B 1 149 ? 8.398 -12.969 10.906 1 85.25 149 GLN B N 1
ATOM 3417 C CA . GLN B 1 149 ? 9.352 -13.281 11.969 1 85.25 149 GLN B CA 1
ATOM 3418 C C . GLN B 1 149 ? 9.836 -14.727 11.867 1 85.25 149 GLN B C 1
ATOM 3420 O O . GLN B 1 149 ? 9.242 -15.539 11.148 1 85.25 149 GLN B O 1
ATOM 3425 N N . THR B 1 150 ? 10.906 -14.93 12.492 1 86.62 150 THR B N 1
ATOM 3426 C CA . THR B 1 150 ? 11.344 -16.312 12.664 1 86.62 150 THR B CA 1
ATOM 3427 C C . THR B 1 150 ? 10.422 -17.062 13.625 1 86.62 150 THR B C 1
ATOM 3429 O O . THR B 1 150 ? 9.812 -16.453 14.508 1 86.62 150 THR B O 1
ATOM 3432 N N . PRO B 1 151 ? 10.312 -18.359 13.367 1 87.12 151 PRO B N 1
ATOM 3433 C CA . PRO B 1 151 ? 9.469 -19.141 14.273 1 87.12 151 PRO B CA 1
ATOM 3434 C C . PRO B 1 151 ? 9.93 -19.047 15.727 1 87.12 151 PRO B C 1
ATOM 3436 O O . PRO B 1 151 ? 11.094 -18.75 15.992 1 87.12 151 PRO B O 1
ATOM 3439 N N . ALA B 1 152 ? 8.953 -19.312 16.578 1 86.5 152 ALA B N 1
ATOM 3440 C CA . ALA B 1 152 ? 9.273 -19.359 18 1 86.5 152 ALA B CA 1
ATOM 3441 C C . ALA B 1 152 ? 10.359 -20.391 18.281 1 86.5 152 ALA B C 1
ATOM 3443 O O . ALA B 1 152 ? 10.328 -21.5 17.734 1 86.5 152 ALA B O 1
ATOM 3444 N N . GLY B 1 153 ? 11.234 -20.094 19.078 1 89.38 153 GLY B N 1
ATOM 3445 C CA . GLY B 1 153 ? 12.273 -21.031 19.469 1 89.38 153 GLY B CA 1
ATOM 3446 C C . GLY B 1 153 ? 13.5 -20.969 18.562 1 89.38 153 GLY B C 1
ATOM 3447 O O . GLY B 1 153 ? 14.453 -21.734 18.766 1 89.38 153 GLY B O 1
ATOM 3448 N N . SER B 1 154 ? 13.414 -20.078 17.625 1 90.25 154 SER B N 1
ATOM 3449 C CA . SER B 1 154 ? 14.562 -19.953 16.734 1 90.25 154 SER B CA 1
ATOM 3450 C C . SER B 1 154 ? 15.789 -19.422 17.469 1 90.25 154 SER B C 1
ATOM 3452 O O . SER B 1 154 ? 15.656 -18.688 18.453 1 90.25 154 SER B O 1
ATOM 3454 N N . SER B 1 155 ? 16.953 -19.812 17.031 1 92.75 155 SER B N 1
ATOM 3455 C CA . SER B 1 155 ? 18.219 -19.359 17.609 1 92.75 155 SER B CA 1
ATOM 3456 C C . SER B 1 155 ? 18.484 -17.891 17.25 1 92.75 155 SER B C 1
ATOM 3458 O O . SER B 1 155 ? 17.859 -17.344 16.328 1 92.75 155 SER B O 1
ATOM 3460 N N . ASP B 1 156 ? 19.375 -17.344 17.953 1 92.69 156 ASP B N 1
ATOM 3461 C CA . ASP B 1 156 ? 19.797 -15.977 17.641 1 92.69 156 ASP B CA 1
ATOM 3462 C C . ASP B 1 156 ? 20.328 -15.875 16.219 1 92.69 156 ASP B C 1
ATOM 3464 O O . ASP B 1 156 ? 20.094 -14.875 15.531 1 92.69 156 ASP B O 1
ATOM 3468 N N . ALA B 1 157 ? 20.969 -16.906 15.859 1 91.25 157 ALA B N 1
ATOM 3469 C CA . ALA B 1 157 ? 21.516 -16.938 14.508 1 91.25 157 ALA B CA 1
ATOM 3470 C C . ALA B 1 157 ? 20.406 -16.922 13.461 1 91.25 157 ALA B C 1
ATOM 3472 O O . ALA B 1 157 ? 20.531 -16.266 12.43 1 91.25 157 ALA B O 1
ATOM 3473 N N . GLU B 1 158 ? 19.375 -17.594 13.734 1 92.56 158 GLU B N 1
ATOM 3474 C CA . GLU B 1 158 ? 18.234 -17.625 12.82 1 92.56 158 GLU B CA 1
ATOM 3475 C C . GLU B 1 158 ? 17.516 -16.281 12.773 1 92.56 158 GLU B C 1
ATOM 3477 O O . GLU B 1 158 ? 17.062 -15.859 11.711 1 92.56 158 GLU B O 1
ATOM 3482 N N . ILE B 1 159 ? 17.484 -15.703 13.906 1 92.94 159 ILE B N 1
ATOM 3483 C CA . ILE B 1 159 ? 16.859 -14.391 13.992 1 92.94 159 ILE B CA 1
ATOM 3484 C C . ILE B 1 159 ? 17.641 -13.383 13.156 1 92.94 159 ILE B C 1
ATOM 3486 O O . ILE B 1 159 ? 17.062 -12.617 12.391 1 92.94 159 ILE B O 1
ATOM 3490 N N . GLU B 1 160 ? 18.938 -13.445 13.266 1 91.19 160 GLU B N 1
ATOM 3491 C CA . GLU B 1 160 ? 19.797 -12.547 12.5 1 91.19 160 GLU B CA 1
ATOM 3492 C C . GLU B 1 160 ? 19.703 -12.836 11 1 91.19 160 GLU B C 1
ATOM 3494 O O . GLU B 1 160 ? 19.688 -11.914 10.188 1 91.19 160 GLU B O 1
ATOM 3499 N N . ALA B 1 161 ? 19.562 -14.062 10.656 1 93.56 161 ALA B N 1
ATOM 3500 C CA . ALA B 1 161 ? 19.406 -14.438 9.258 1 93.56 161 ALA B CA 1
ATOM 3501 C C . ALA B 1 161 ? 18.078 -13.922 8.695 1 93.56 161 ALA B C 1
ATOM 3503 O O . ALA B 1 161 ? 18 -13.508 7.539 1 93.56 161 ALA B O 1
ATOM 3504 N N . GLY B 1 162 ? 17.094 -14 9.539 1 94.06 162 GLY B N 1
ATOM 3505 C CA . GLY B 1 162 ? 15.805 -13.445 9.148 1 94.06 162 GLY B CA 1
ATOM 3506 C C . GLY B 1 162 ? 15.859 -11.953 8.852 1 94.06 162 GLY B C 1
ATOM 3507 O O . GLY B 1 162 ? 15.258 -11.484 7.887 1 94.06 162 GLY B O 1
ATOM 3508 N N . LYS B 1 163 ? 16.656 -11.25 9.625 1 91.81 163 LYS B N 1
ATOM 3509 C CA . LYS B 1 163 ? 16.844 -9.82 9.398 1 91.81 163 LYS B CA 1
ATOM 3510 C C . LYS B 1 163 ? 17.547 -9.562 8.062 1 91.81 163 LYS B C 1
ATOM 3512 O O . LYS B 1 163 ? 17.25 -8.578 7.379 1 91.81 163 LYS B O 1
ATOM 3517 N N . LEU B 1 164 ? 18.422 -10.398 7.762 1 92.06 164 LEU B N 1
ATOM 3518 C CA . LEU B 1 164 ? 19.125 -10.266 6.496 1 92.06 164 LEU B CA 1
ATOM 3519 C C . LEU B 1 164 ? 18.188 -10.5 5.316 1 92.06 164 LEU B C 1
ATOM 3521 O O . LEU B 1 164 ? 18.281 -9.82 4.293 1 92.06 164 LEU B O 1
ATOM 3525 N N . ILE B 1 165 ? 17.266 -11.438 5.465 1 93.75 165 ILE B N 1
ATOM 3526 C CA . ILE B 1 165 ? 16.266 -11.695 4.434 1 93.75 165 ILE B CA 1
ATOM 3527 C C . ILE B 1 165 ? 15.422 -10.445 4.219 1 93.75 165 ILE B C 1
ATOM 3529 O O . ILE B 1 165 ? 15.172 -10.047 3.082 1 93.75 165 ILE B O 1
ATOM 3533 N N . GLN B 1 166 ? 15.078 -9.805 5.242 1 94.06 166 GLN B N 1
ATOM 3534 C CA . GLN B 1 166 ? 14.305 -8.57 5.156 1 94.06 166 GLN B CA 1
ATOM 3535 C C . GLN B 1 166 ? 15.109 -7.457 4.5 1 94.06 166 GLN B C 1
ATOM 3537 O O . GLN B 1 166 ? 14.57 -6.668 3.719 1 94.06 166 GLN B O 1
ATOM 3542 N N . GLU B 1 167 ? 16.328 -7.426 4.844 1 91.75 167 GLU B N 1
ATOM 3543 C CA . GLU B 1 167 ? 17.188 -6.41 4.246 1 91.75 167 GLU B CA 1
ATOM 3544 C C . GLU B 1 167 ? 17.312 -6.602 2.738 1 91.75 167 GLU B C 1
ATOM 3546 O O . GLU B 1 167 ? 17.297 -5.629 1.981 1 91.75 167 GLU B O 1
ATOM 3551 N N . VAL B 1 168 ? 17.453 -7.812 2.338 1 94 168 VAL B N 1
ATOM 3552 C CA . VAL B 1 168 ? 17.547 -8.109 0.912 1 94 168 VAL B CA 1
ATOM 3553 C C . VAL B 1 168 ? 16.281 -7.652 0.205 1 94 168 VAL B C 1
ATOM 3555 O O . VAL B 1 168 ? 16.344 -7.027 -0.856 1 94 168 VAL B O 1
ATOM 3558 N N . ALA B 1 169 ? 15.188 -7.906 0.818 1 94.69 169 ALA B N 1
ATOM 3559 C CA . ALA B 1 169 ? 13.914 -7.488 0.239 1 94.69 169 ALA B CA 1
ATOM 3560 C C . ALA B 1 169 ? 13.828 -5.969 0.125 1 94.69 169 ALA B C 1
ATOM 3562 O O . ALA B 1 169 ? 13.383 -5.438 -0.895 1 94.69 169 ALA B O 1
ATOM 3563 N N . ARG B 1 170 ? 14.297 -5.238 1.111 1 93.69 170 ARG B N 1
ATOM 3564 C CA . ARG B 1 170 ? 14.273 -3.777 1.094 1 93.69 170 ARG B CA 1
ATOM 3565 C C . ARG B 1 170 ? 15.211 -3.229 0.026 1 93.69 170 ARG B C 1
ATOM 3567 O O . ARG B 1 170 ? 14.898 -2.238 -0.637 1 93.69 170 ARG B O 1
ATOM 3574 N N . THR B 1 171 ? 16.297 -3.883 -0.055 1 93.12 171 THR B N 1
ATOM 3575 C CA . THR B 1 171 ? 17.281 -3.441 -1.047 1 93.12 171 THR B CA 1
ATOM 3576 C C . THR B 1 171 ? 16.734 -3.645 -2.461 1 93.12 171 THR B C 1
ATOM 3578 O O . THR B 1 171 ? 16.875 -2.768 -3.314 1 93.12 171 THR B O 1
ATOM 3581 N N . ARG B 1 172 ? 16.172 -4.793 -2.65 1 95.19 172 ARG B N 1
ATOM 3582 C CA . ARG B 1 172 ? 15.508 -5.059 -3.924 1 95.19 172 ARG B CA 1
ATOM 3583 C C . ARG B 1 172 ? 14.477 -3.979 -4.238 1 95.19 172 ARG B C 1
ATOM 3585 O O . ARG B 1 172 ? 14.484 -3.408 -5.332 1 95.19 172 ARG B O 1
ATOM 3592 N N . ASP B 1 173 ? 13.641 -3.658 -3.312 1 95.94 173 ASP B N 1
ATOM 3593 C CA . ASP B 1 173 ? 12.57 -2.689 -3.516 1 95.94 173 ASP B CA 1
ATOM 3594 C C . ASP B 1 173 ? 13.133 -1.292 -3.764 1 95.94 173 ASP B C 1
ATOM 3596 O O . ASP B 1 173 ? 12.586 -0.527 -4.559 1 95.94 173 ASP B O 1
ATOM 3600 N N . ALA B 1 174 ? 14.219 -0.967 -3.047 1 94.94 174 ALA B N 1
ATOM 3601 C CA . ALA B 1 174 ? 14.867 0.318 -3.285 1 94.94 174 ALA B CA 1
ATOM 3602 C C . ALA B 1 174 ? 15.352 0.428 -4.73 1 94.94 174 ALA B C 1
ATOM 3604 O O . ALA B 1 174 ? 15.219 1.479 -5.359 1 94.94 174 ALA B O 1
ATOM 3605 N N . CYS B 1 175 ? 15.883 -0.639 -5.246 1 95.56 175 CYS B N 1
ATOM 3606 C CA . CYS B 1 175 ? 16.328 -0.654 -6.633 1 95.56 175 CYS B CA 1
ATOM 3607 C C . CYS B 1 175 ? 15.172 -0.439 -7.594 1 95.56 175 CYS B C 1
ATOM 3609 O O . CYS B 1 175 ? 15.289 0.318 -8.555 1 95.56 175 CYS B O 1
ATOM 3611 N N . LEU B 1 176 ? 14.078 -1.088 -7.293 1 96 176 LEU B N 1
ATOM 3612 C CA . LEU B 1 176 ? 12.898 -0.919 -8.141 1 96 176 LEU B CA 1
ATOM 3613 C C . LEU B 1 176 ? 12.422 0.531 -8.125 1 96 176 LEU B C 1
ATOM 3615 O O . LEU B 1 176 ? 12.148 1.105 -9.18 1 96 176 LEU B O 1
ATOM 3619 N N . LEU B 1 177 ? 12.406 1.143 -6.977 1 94.56 177 LEU B N 1
ATOM 3620 C CA . LEU B 1 177 ? 11.969 2.527 -6.848 1 94.56 177 LEU B CA 1
ATOM 3621 C C . LEU B 1 177 ? 12.883 3.461 -7.633 1 94.56 177 LEU B C 1
ATOM 3623 O O . LEU B 1 177 ? 12.406 4.312 -8.391 1 94.56 177 LEU B O 1
ATOM 3627 N N . LEU B 1 178 ? 14.117 3.252 -7.461 1 92.62 178 LEU B N 1
ATOM 3628 C CA . LEU B 1 178 ? 15.086 4.125 -8.102 1 92.62 178 LEU B CA 1
ATOM 3629 C C . LEU B 1 178 ? 15.062 3.949 -9.617 1 92.62 178 LEU B C 1
ATOM 3631 O O . LEU B 1 178 ? 15.445 4.855 -10.359 1 92.62 178 LEU B O 1
ATOM 3635 N N . ALA B 1 179 ? 14.547 2.787 -10.031 1 94.38 179 ALA B N 1
ATOM 3636 C CA . ALA B 1 179 ? 14.422 2.512 -11.461 1 94.38 179 ALA B CA 1
ATOM 3637 C C . ALA B 1 179 ? 13.109 3.064 -12.008 1 94.38 179 ALA B C 1
ATOM 3639 O O . ALA B 1 179 ? 12.82 2.934 -13.203 1 94.38 179 ALA B O 1
ATOM 3640 N N . GLY B 1 180 ? 12.273 3.639 -11.133 1 92.31 180 GLY B N 1
ATOM 3641 C CA . GLY B 1 180 ? 10.992 4.176 -11.562 1 92.31 180 GLY B CA 1
ATOM 3642 C C . GLY B 1 180 ? 9.906 3.121 -11.68 1 92.31 180 GLY B C 1
ATOM 3643 O O . GLY B 1 180 ? 8.914 3.318 -12.375 1 92.31 180 GLY B O 1
ATOM 3644 N N . ARG B 1 181 ? 10.156 1.995 -11.023 1 93.06 181 ARG B N 1
ATOM 3645 C CA . ARG B 1 181 ? 9.188 0.909 -11.055 1 93.06 181 ARG B CA 1
ATOM 3646 C C . ARG B 1 181 ? 8.422 0.825 -9.742 1 93.06 181 ARG B C 1
ATOM 3648 O O . ARG B 1 181 ? 8.805 1.443 -8.75 1 93.06 181 ARG B O 1
ATOM 3655 N N . ARG B 1 182 ? 7.309 0.164 -9.789 1 91.88 182 ARG B N 1
ATOM 3656 C CA . ARG B 1 182 ? 6.539 -0.1 -8.578 1 91.88 182 ARG B CA 1
ATOM 3657 C C . ARG B 1 182 ? 6.906 -1.451 -7.98 1 91.88 182 ARG B C 1
ATOM 3659 O O . ARG B 1 182 ? 7.133 -2.42 -8.711 1 91.88 182 ARG B O 1
ATOM 3666 N N . CYS B 1 183 ? 6.91 -1.412 -6.703 1 92.25 183 CYS B N 1
ATOM 3667 C CA . CYS B 1 183 ? 7.199 -2.652 -5.992 1 92.25 183 CYS B CA 1
ATOM 3668 C C . CYS B 1 183 ? 5.945 -3.506 -5.852 1 92.25 183 CYS B C 1
ATOM 3670 O O . CYS B 1 183 ? 4.836 -2.977 -5.77 1 92.25 183 CYS B O 1
ATOM 3672 N N . TYR B 1 184 ? 6.207 -4.855 -5.809 1 91.31 184 TYR B N 1
ATOM 3673 C CA . TYR B 1 184 ? 5.141 -5.742 -5.355 1 91.31 184 TYR B CA 1
ATOM 3674 C C . TYR B 1 184 ? 4.699 -5.383 -3.941 1 91.31 184 TYR B C 1
ATOM 3676 O O . TYR B 1 184 ? 5.531 -5.094 -3.08 1 91.31 184 TYR B O 1
ATOM 3684 N N . ARG B 1 185 ? 3.389 -5.324 -3.793 1 94.12 185 ARG B N 1
ATOM 3685 C CA . ARG B 1 185 ? 2.916 -5.055 -2.438 1 94.12 185 ARG B CA 1
ATOM 3686 C C . ARG B 1 185 ? 2.051 -6.199 -1.923 1 94.12 185 ARG B C 1
ATOM 3688 O O . ARG B 1 185 ? 0.845 -6.238 -2.178 1 94.12 185 ARG B O 1
ATOM 3695 N N . GLU B 1 186 ? 2.664 -7.008 -1.131 1 95.25 186 GLU B N 1
ATOM 3696 C CA . GLU B 1 186 ? 1.964 -8.117 -0.494 1 95.25 186 GLU B CA 1
ATOM 3697 C C . GLU B 1 186 ? 1.147 -7.645 0.704 1 95.25 186 GLU B C 1
ATOM 3699 O O . GLU B 1 186 ? 1.44 -6.598 1.284 1 95.25 186 GLU B O 1
ATOM 3704 N N . TYR B 1 187 ? 0.131 -8.375 0.995 1 97.5 187 TYR B N 1
ATOM 3705 C CA . TYR B 1 187 ? -0.704 -8.062 2.148 1 97.5 187 TYR B CA 1
ATOM 3706 C C . TYR B 1 187 ? -0.774 -9.242 3.109 1 97.5 187 TYR B C 1
ATOM 3708 O O . TYR B 1 187 ? -0.694 -10.398 2.689 1 97.5 187 TYR B O 1
ATOM 3716 N N . PRO B 1 188 ? -0.932 -8.953 4.391 1 97.5 188 PRO B N 1
ATOM 3717 C CA . PRO B 1 188 ? -1.048 -10.016 5.391 1 97.5 188 PRO B CA 1
ATOM 3718 C C . PRO B 1 188 ? -2.258 -10.922 5.152 1 97.5 188 PRO B C 1
ATOM 3720 O O . PRO B 1 188 ? -3.27 -10.469 4.609 1 97.5 188 PRO B O 1
ATOM 3723 N N . ILE B 1 189 ? -2.146 -12.141 5.602 1 98.19 189 ILE B N 1
ATOM 3724 C CA . ILE B 1 189 ? -3.197 -13.141 5.41 1 98.19 189 ILE B CA 1
ATOM 3725 C C . ILE B 1 189 ? -4.5 -12.633 6.027 1 98.19 189 ILE B C 1
ATOM 3727 O O . ILE B 1 189 ? -5.582 -12.852 5.473 1 98.19 189 ILE B O 1
ATOM 3731 N N . GLU B 1 190 ? -4.438 -11.891 7.145 1 97.44 190 GLU B N 1
ATOM 3732 C CA . GLU B 1 190 ? -5.641 -11.398 7.805 1 97.44 190 GLU B CA 1
ATOM 3733 C C . GLU B 1 190 ? -6.336 -10.336 6.957 1 97.44 190 GLU B C 1
ATOM 3735 O O . GLU B 1 190 ? -7.566 -10.266 6.926 1 97.44 190 GLU B O 1
ATOM 3740 N N . TRP B 1 191 ? -5.531 -9.531 6.34 1 97.75 191 TRP B N 1
ATOM 3741 C CA . TRP B 1 191 ? -6.078 -8.531 5.434 1 97.75 191 TRP B CA 1
ATOM 3742 C C . TRP B 1 191 ? -6.82 -9.195 4.277 1 97.75 191 TRP B C 1
ATOM 3744 O O . TRP B 1 191 ? -7.957 -8.836 3.967 1 97.75 191 TRP B O 1
ATOM 3754 N N . SER B 1 192 ? -6.211 -10.18 3.688 1 98.56 192 SER B N 1
ATOM 3755 C CA . SER B 1 192 ? -6.789 -10.891 2.551 1 98.56 192 SER B CA 1
ATOM 3756 C C . SER B 1 192 ? -8.086 -11.594 2.939 1 98.56 192 SER B C 1
ATOM 3758 O O . SER B 1 192 ? -9.062 -11.562 2.193 1 98.56 192 SER B O 1
ATOM 3760 N N . GLN B 1 193 ? -8.031 -12.242 4.094 1 98.62 193 GLN B N 1
ATOM 3761 C CA . GLN B 1 193 ? -9.234 -12.898 4.586 1 98.62 193 GLN B CA 1
ATOM 3762 C C . GLN B 1 193 ? -10.375 -11.898 4.754 1 98.62 193 GLN B C 1
ATOM 3764 O O . GLN B 1 193 ? -11.5 -12.156 4.32 1 98.62 193 GLN B O 1
ATOM 3769 N N . ARG B 1 194 ? -10.062 -10.781 5.352 1 97.75 194 ARG B N 1
ATOM 3770 C CA . ARG B 1 194 ? -11.078 -9.75 5.578 1 97.75 194 ARG B CA 1
ATOM 3771 C C . ARG B 1 194 ? -11.648 -9.25 4.258 1 97.75 194 ARG B C 1
ATOM 3773 O O . ARG B 1 194 ? -12.859 -9.031 4.141 1 97.75 194 ARG B O 1
ATOM 3780 N N . GLN B 1 195 ? -10.797 -9.086 3.26 1 98.06 195 GLN B N 1
ATOM 3781 C CA . GLN B 1 195 ? -11.266 -8.594 1.968 1 98.06 195 GLN B CA 1
ATOM 3782 C C . GLN B 1 195 ? -12.211 -9.594 1.305 1 98.06 195 GLN B C 1
ATOM 3784 O O . GLN B 1 195 ? -13.195 -9.203 0.68 1 98.06 195 GLN B O 1
ATOM 3789 N N . LEU B 1 196 ? -11.93 -10.891 1.436 1 98.62 196 LEU B N 1
ATOM 3790 C CA . LEU B 1 196 ? -12.797 -11.93 0.888 1 98.62 196 LEU B CA 1
ATOM 3791 C C . LEU B 1 196 ? -14.156 -11.922 1.584 1 98.62 196 LEU B C 1
ATOM 3793 O O . LEU B 1 196 ? -15.195 -11.969 0.924 1 98.62 196 LEU B O 1
ATOM 3797 N N . GLU B 1 197 ? -14.125 -11.805 2.854 1 98.19 197 GLU B N 1
ATOM 3798 C CA . GLU B 1 197 ? -15.352 -11.852 3.641 1 98.19 197 GLU B CA 1
ATOM 3799 C C . GLU B 1 197 ? -16.203 -10.602 3.41 1 98.19 197 GLU B C 1
ATOM 3801 O O . GLU B 1 197 ? -17.438 -10.688 3.379 1 98.19 197 GLU B O 1
ATOM 3806 N N . LYS B 1 198 ? -15.609 -9.516 3.223 1 96.12 198 LYS B N 1
ATOM 3807 C CA . LYS B 1 198 ? -16.297 -8.242 3.031 1 96.12 198 LYS B CA 1
ATOM 3808 C C . LYS B 1 198 ? -17.188 -8.273 1.793 1 96.12 198 LYS B C 1
ATOM 3810 O O . LYS B 1 198 ? -18.203 -7.574 1.73 1 96.12 198 LYS B O 1
ATOM 3815 N N . VAL B 1 199 ? -16.828 -9.094 0.836 1 97 199 VAL B N 1
ATOM 3816 C CA . VAL B 1 199 ? -17.578 -9.078 -0.413 1 97 199 VAL B CA 1
ATOM 3817 C C . VAL B 1 199 ? -18.578 -10.234 -0.422 1 97 199 VAL B C 1
ATOM 3819 O O . VAL B 1 199 ? -19.125 -10.578 -1.471 1 97 199 VAL B O 1
ATOM 3822 N N . GLY B 1 200 ? -18.734 -10.883 0.691 1 97.06 200 GLY B N 1
ATOM 3823 C CA . GLY B 1 200 ? -19.781 -11.875 0.836 1 97.06 200 GLY B CA 1
ATOM 3824 C C . GLY B 1 200 ? -19.297 -13.297 0.609 1 97.06 200 GLY B C 1
ATOM 3825 O O . GLY B 1 200 ? -20.094 -14.242 0.613 1 97.06 200 GLY B O 1
ATOM 3826 N N . LEU B 1 201 ? -18 -13.523 0.415 1 98.19 201 LEU B N 1
ATOM 3827 C CA . LEU B 1 201 ? -17.453 -14.867 0.298 1 98.19 201 LEU B CA 1
ATOM 3828 C C . LEU B 1 201 ? -17.281 -15.5 1.673 1 98.19 201 LEU B C 1
ATOM 3830 O O . LEU B 1 201 ? -16.984 -14.805 2.646 1 98.19 201 LEU B O 1
ATOM 3834 N N . GLU B 1 202 ? -17.5 -16.75 1.704 1 97.94 202 GLU B N 1
ATOM 3835 C CA . GLU B 1 202 ? -17.297 -17.5 2.936 1 97.94 202 GLU B CA 1
ATOM 3836 C C . GLU B 1 202 ? -15.914 -18.156 2.947 1 97.94 202 GLU B C 1
ATOM 3838 O O . GLU B 1 202 ? -15.664 -19.078 2.172 1 97.94 202 GLU B O 1
ATOM 3843 N N . VAL B 1 203 ? -15.094 -17.719 3.777 1 98.25 203 VAL B N 1
ATOM 3844 C CA . VAL B 1 203 ? -13.789 -18.375 3.924 1 98.25 203 VAL B CA 1
ATOM 3845 C C . VAL B 1 203 ? -13.969 -19.734 4.598 1 98.25 203 VAL B C 1
ATOM 3847 O O . VAL B 1 203 ? -14.461 -19.812 5.723 1 98.25 203 VAL B O 1
ATOM 3850 N N . THR B 1 204 ? -13.547 -20.75 3.949 1 96.5 204 THR B N 1
ATOM 3851 C CA . THR B 1 204 ? -13.82 -22.109 4.43 1 96.5 204 THR B CA 1
ATOM 3852 C C . THR B 1 204 ? -12.57 -22.719 5.059 1 96.5 204 THR B C 1
ATOM 3854 O O . THR B 1 204 ? -12.664 -23.578 5.926 1 96.5 204 THR B O 1
ATOM 3857 N N . ASN B 1 205 ? -11.422 -22.328 4.629 1 96.94 205 ASN B N 1
ATOM 3858 C CA . ASN B 1 205 ? -10.156 -22.875 5.113 1 96.94 205 ASN B CA 1
ATOM 3859 C C . ASN B 1 205 ? -8.984 -21.984 4.723 1 96.94 205 ASN B C 1
ATOM 3861 O O . ASN B 1 205 ? -9.125 -21.094 3.889 1 96.94 205 ASN B O 1
ATOM 3865 N N . SER B 1 206 ? -7.906 -22.141 5.391 1 98.25 206 SER B N 1
ATOM 3866 C CA . SER B 1 206 ? -6.656 -21.484 5.02 1 98.25 206 SER B CA 1
ATOM 3867 C C . SER B 1 206 ? -5.449 -22.297 5.477 1 98.25 206 SER B C 1
ATOM 3869 O O . SER B 1 206 ? -5.574 -23.188 6.32 1 98.25 206 SER B O 1
ATOM 3871 N N . VAL B 1 207 ? -4.324 -22.047 4.805 1 97.81 207 VAL B N 1
ATOM 3872 C CA . VAL B 1 207 ? -3.084 -22.688 5.211 1 97.81 207 VAL B CA 1
ATOM 3873 C C . VAL B 1 207 ? -1.935 -21.688 5.156 1 97.81 207 VAL B C 1
ATOM 3875 O O . VAL B 1 207 ? -1.931 -20.781 4.32 1 97.81 207 VAL B O 1
ATOM 3878 N N . ARG B 1 208 ? -1.081 -21.766 6.094 1 96.75 208 ARG B N 1
ATOM 3879 C CA . ARG B 1 208 ? 0.202 -21.078 6.113 1 96.75 208 ARG B CA 1
ATOM 3880 C C . ARG B 1 208 ? 1.354 -22.047 5.879 1 96.75 208 ARG B C 1
ATOM 3882 O O . ARG B 1 208 ? 1.499 -23.031 6.602 1 96.75 208 ARG B O 1
ATOM 3889 N N . LEU B 1 209 ? 2.008 -21.812 4.859 1 95.75 209 LEU B N 1
ATOM 3890 C CA . LEU B 1 209 ? 3.154 -22.656 4.539 1 95.75 209 LEU B CA 1
ATOM 3891 C C . LEU B 1 209 ? 4.461 -21.906 4.75 1 95.75 209 LEU B C 1
ATOM 3893 O O . LEU B 1 209 ? 4.797 -21 3.973 1 95.75 209 LEU B O 1
ATOM 3897 N N . THR B 1 210 ? 5.195 -22.328 5.77 1 94.12 210 THR B N 1
ATOM 3898 C CA . THR B 1 210 ? 6.434 -21.641 6.125 1 94.12 210 THR B CA 1
ATOM 3899 C C . THR B 1 210 ? 7.426 -21.688 4.965 1 94.12 210 THR B C 1
ATOM 3901 O O . THR B 1 210 ? 7.578 -22.719 4.309 1 94.12 210 THR B O 1
ATOM 3904 N N . ASN B 1 211 ? 8.031 -20.578 4.742 1 93.62 211 ASN B N 1
ATOM 3905 C CA . ASN B 1 211 ? 9.039 -20.5 3.691 1 93.62 211 ASN B CA 1
ATOM 3906 C C . ASN B 1 211 ? 10.414 -20.922 4.199 1 93.62 211 ASN B C 1
ATOM 3908 O O . ASN B 1 211 ? 10.758 -20.672 5.355 1 93.62 211 ASN B O 1
ATOM 3912 N N . VAL B 1 212 ? 11.109 -21.594 3.35 1 91.88 212 VAL B N 1
ATOM 3913 C CA . VAL B 1 212 ? 12.492 -21.969 3.631 1 91.88 212 VAL B CA 1
ATOM 3914 C C . VAL B 1 212 ? 13.438 -21.25 2.676 1 91.88 212 VAL B C 1
ATOM 3916 O O . VAL B 1 212 ? 13.328 -21.391 1.455 1 91.88 212 VAL B O 1
ATOM 3919 N N . TYR B 1 213 ? 14.25 -20.5 3.252 1 92.31 213 TYR B N 1
ATOM 3920 C CA . TYR B 1 213 ? 15.188 -19.719 2.457 1 92.31 213 TYR B CA 1
ATOM 3921 C C . TYR B 1 213 ? 16.594 -20.312 2.533 1 92.31 213 TYR B C 1
ATOM 3923 O O . TYR B 1 213 ? 17.141 -20.5 3.625 1 92.31 213 TYR B O 1
ATOM 3931 N N . GLY B 1 214 ? 17.047 -20.641 1.423 1 91.31 214 GLY B N 1
ATOM 3932 C CA . GLY B 1 214 ? 18.469 -20.938 1.246 1 91.31 214 GLY B CA 1
ATOM 3933 C C . GLY B 1 214 ? 19.188 -19.891 0.422 1 91.31 214 GLY B C 1
ATOM 3934 O O . GLY B 1 214 ? 18.594 -18.906 0 1 91.31 214 GLY B O 1
ATOM 3935 N N . ARG B 1 215 ? 20.406 -20.094 0.225 1 91.44 215 ARG B N 1
ATOM 3936 C CA . ARG B 1 215 ? 21.266 -19.141 -0.473 1 91.44 215 ARG B CA 1
ATOM 3937 C C . ARG B 1 215 ? 20.703 -18.812 -1.851 1 91.44 215 ARG B C 1
ATOM 3939 O O . ARG B 1 215 ? 20.594 -17.641 -2.215 1 91.44 215 ARG B O 1
ATOM 3946 N N . SER B 1 216 ? 20.281 -19.75 -2.586 1 88.38 216 SER B N 1
ATOM 3947 C CA . SER B 1 216 ? 19.812 -19.562 -3.955 1 88.38 216 SER B CA 1
ATOM 3948 C C . SER B 1 216 ? 18.516 -18.75 -3.988 1 88.38 216 SER B C 1
ATOM 3950 O O . SER B 1 216 ? 18.375 -17.844 -4.82 1 88.38 216 SER B O 1
ATOM 3952 N N . ALA B 1 217 ? 17.641 -19.047 -3.07 1 87.94 217 ALA B N 1
ATOM 3953 C CA . ALA B 1 217 ? 16.359 -18.344 -3.037 1 87.94 217 ALA B CA 1
ATOM 3954 C C . ALA B 1 217 ? 16.547 -16.875 -2.719 1 87.94 217 ALA B C 1
ATOM 3956 O O . ALA B 1 217 ? 15.906 -16.016 -3.336 1 87.94 217 ALA B O 1
ATOM 3957 N N . ILE B 1 218 ? 17.438 -16.594 -1.816 1 91.62 218 ILE B N 1
ATOM 3958 C CA . ILE B 1 218 ? 17.641 -15.203 -1.392 1 91.62 218 ILE B CA 1
ATOM 3959 C C . ILE B 1 218 ? 18.391 -14.438 -2.479 1 91.62 218 ILE B C 1
ATOM 3961 O O . ILE B 1 218 ? 18.094 -13.273 -2.736 1 91.62 218 ILE B O 1
ATOM 3965 N N . THR B 1 219 ? 19.25 -15.125 -3.109 1 91.44 219 THR B N 1
ATOM 3966 C CA . THR B 1 219 ? 20.031 -14.484 -4.172 1 91.44 219 THR B CA 1
ATOM 3967 C C . THR B 1 219 ? 19.125 -14.117 -5.344 1 91.44 219 THR B C 1
ATOM 3969 O O . THR B 1 219 ? 19.328 -13.086 -5.988 1 91.44 219 THR B O 1
ATOM 3972 N N . ARG B 1 220 ? 18.172 -14.883 -5.586 1 91.19 220 ARG B N 1
ATOM 3973 C CA . ARG B 1 220 ? 17.234 -14.578 -6.664 1 91.19 220 ARG B CA 1
ATOM 3974 C C . ARG B 1 220 ? 16.516 -13.258 -6.406 1 91.19 220 ARG B C 1
ATOM 3976 O O . ARG B 1 220 ? 16.234 -12.5 -7.344 1 91.19 220 ARG B O 1
ATOM 3983 N N . GLN B 1 221 ? 16.219 -12.992 -5.164 1 91.19 221 GLN B N 1
ATOM 3984 C CA . GLN B 1 221 ? 15.602 -11.719 -4.809 1 91.19 221 GLN B CA 1
ATOM 3985 C C . GLN B 1 221 ? 16.547 -10.555 -5.059 1 91.19 221 GLN B C 1
ATOM 3987 O O . GLN B 1 221 ? 16.141 -9.5 -5.551 1 91.19 221 GLN B O 1
ATOM 3992 N N . LEU B 1 222 ? 17.766 -10.789 -4.711 1 93 222 LEU B N 1
ATOM 3993 C CA . LEU B 1 222 ? 18.781 -9.766 -4.941 1 93 222 LEU B CA 1
ATOM 3994 C C . LEU B 1 222 ? 18.953 -9.492 -6.434 1 93 222 LEU B C 1
ATOM 3996 O O . LEU B 1 222 ? 19.141 -8.352 -6.844 1 93 222 LEU B O 1
ATOM 4000 N N . GLU B 1 223 ? 18.797 -10.57 -7.207 1 95 223 GLU B N 1
ATOM 4001 C CA . GLU B 1 223 ? 18.953 -10.461 -8.656 1 95 223 GLU B CA 1
ATOM 4002 C C . GLU B 1 223 ? 17.844 -9.633 -9.273 1 95 223 GLU B C 1
ATOM 4004 O O . GLU B 1 223 ? 18.047 -8.938 -10.273 1 95 223 GLU B O 1
ATOM 4009 N N . VAL B 1 224 ? 16.719 -9.703 -8.688 1 94.62 224 VAL B N 1
ATOM 4010 C CA . VAL B 1 224 ? 15.633 -8.844 -9.148 1 94.62 224 VAL B CA 1
ATOM 4011 C C . VAL B 1 224 ? 16.062 -7.375 -9.055 1 94.62 224 VAL B C 1
ATOM 4013 O O . VAL B 1 224 ? 15.844 -6.598 -9.984 1 94.62 224 VAL B O 1
ATOM 4016 N N . GLY B 1 225 ? 16.688 -6.984 -7.945 1 95.06 225 GLY B N 1
ATOM 4017 C CA . GLY B 1 225 ? 17.219 -5.637 -7.809 1 95.06 225 GLY B CA 1
ATOM 4018 C C . GLY B 1 225 ? 18.281 -5.309 -8.836 1 95.06 225 GLY B C 1
ATOM 4019 O O . GLY B 1 225 ? 18.234 -4.254 -9.477 1 95.06 225 GLY B O 1
ATOM 4020 N N . ARG B 1 226 ? 19.156 -6.289 -9.055 1 95.94 226 ARG B N 1
ATOM 4021 C CA . ARG B 1 226 ? 20.281 -6.098 -9.961 1 95.94 226 ARG B CA 1
ATOM 4022 C C . ARG B 1 226 ? 19.797 -5.828 -11.383 1 95.94 226 ARG B C 1
ATOM 4024 O O . ARG B 1 226 ? 20.359 -4.988 -12.086 1 95.94 226 ARG B O 1
ATOM 4031 N N . ARG B 1 227 ? 18.781 -6.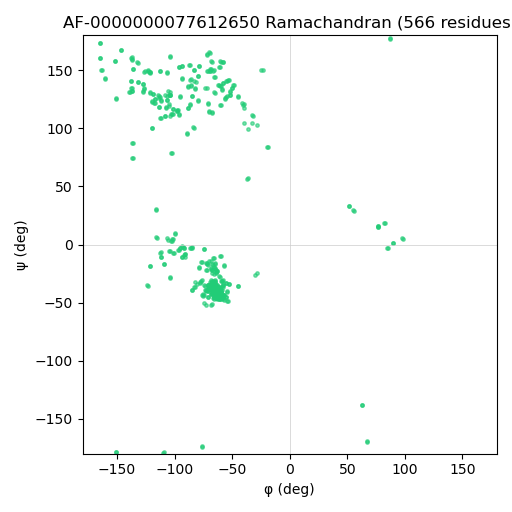441 -11.75 1 96.19 227 ARG B N 1
ATOM 4032 C CA . ARG B 1 227 ? 18.266 -6.332 -13.109 1 96.19 227 ARG B CA 1
ATOM 4033 C C . ARG B 1 227 ? 17.672 -4.941 -13.359 1 96.19 227 ARG B C 1
ATOM 4035 O O . ARG B 1 227 ? 17.469 -4.547 -14.508 1 96.19 227 ARG B O 1
ATOM 4042 N N . HIS B 1 228 ? 17.453 -4.211 -12.305 1 96.25 228 HIS B N 1
ATOM 4043 C CA . HIS B 1 228 ? 16.828 -2.902 -12.461 1 96.25 228 HIS B CA 1
ATOM 4044 C C . HIS B 1 228 ? 17.875 -1.788 -12.406 1 96.25 228 HIS B C 1
ATOM 4046 O O . HIS B 1 228 ? 17.562 -0.633 -12.711 1 96.25 228 HIS B O 1
ATOM 4052 N N . ILE B 1 229 ? 19.141 -2.133 -12.078 1 94.5 229 ILE B N 1
ATOM 4053 C CA . ILE B 1 229 ? 20.188 -1.143 -11.883 1 94.5 229 ILE B CA 1
ATOM 4054 C C . ILE B 1 229 ? 20.438 -0.377 -13.18 1 94.5 229 ILE B C 1
ATOM 4056 O O . ILE B 1 229 ? 20.531 0.853 -13.172 1 94.5 229 ILE B O 1
ATOM 4060 N N . PRO B 1 230 ? 20.406 -1.04 -14.344 1 94.12 230 PRO B N 1
ATOM 4061 C CA . PRO B 1 230 ? 20.672 -0.326 -15.594 1 94.12 230 PRO B CA 1
ATOM 4062 C C . PRO B 1 230 ? 19.609 0.717 -15.922 1 94.12 230 PRO B C 1
ATOM 4064 O O . PRO B 1 230 ? 19.812 1.559 -16.797 1 94.12 230 PRO B O 1
ATOM 4067 N N . LEU B 1 231 ? 18.531 0.671 -15.211 1 92.88 231 LEU B N 1
ATOM 4068 C CA . LEU B 1 231 ? 17.422 1.577 -15.5 1 92.88 231 LEU B CA 1
ATOM 4069 C C . LEU B 1 231 ? 17.547 2.857 -14.68 1 92.88 231 LEU B C 1
ATOM 4071 O O . LEU B 1 231 ? 16.75 3.783 -14.852 1 92.88 231 LEU B O 1
ATOM 4075 N N . PHE B 1 232 ? 18.578 2.855 -13.836 1 88.06 232 PHE B N 1
ATOM 4076 C CA . PHE B 1 232 ? 18.766 4.066 -13.047 1 88.06 232 PHE B CA 1
ATOM 4077 C C . PHE B 1 232 ? 19.125 5.246 -13.945 1 88.06 232 PHE B C 1
ATOM 4079 O O . PHE B 1 232 ? 19.875 5.094 -14.914 1 88.06 232 PHE B O 1
ATOM 4086 N N . TRP B 1 233 ? 18.656 6.363 -13.594 1 78 233 TRP B N 1
ATOM 4087 C CA . TRP B 1 233 ? 18.953 7.566 -14.352 1 78 233 TRP B CA 1
ATOM 4088 C C . TRP B 1 233 ? 20.406 8.008 -14.125 1 78 233 TRP B C 1
ATOM 4090 O O . TRP B 1 233 ? 21.094 8.398 -15.062 1 78 233 TRP B O 1
ATOM 4100 N N . ASP B 1 234 ? 20.891 7.891 -12.922 1 79.06 234 ASP B N 1
ATOM 4101 C CA . ASP B 1 234 ? 22.234 8.312 -12.539 1 79.06 234 ASP B CA 1
ATOM 4102 C C . ASP B 1 234 ? 23.203 7.129 -12.531 1 79.06 234 ASP B C 1
ATOM 4104 O O . ASP B 1 234 ? 23.125 6.266 -11.656 1 79.06 234 ASP B O 1
ATOM 4108 N N . PRO B 1 235 ? 24.141 7.176 -13.391 1 84.69 235 PRO B N 1
ATOM 4109 C CA . PRO B 1 235 ? 25.062 6.043 -13.484 1 84.69 235 PRO B CA 1
ATOM 4110 C C . PRO B 1 235 ? 25.938 5.891 -12.242 1 84.69 235 PRO B C 1
ATOM 4112 O O . PRO B 1 235 ? 26.359 4.777 -11.914 1 84.69 235 PRO B O 1
ATOM 4115 N N . VAL B 1 236 ? 26.25 6.941 -11.633 1 82 236 VAL B N 1
ATOM 4116 C CA . VAL B 1 236 ? 27.047 6.863 -10.414 1 82 236 VAL B CA 1
ATOM 4117 C C . VAL B 1 236 ? 26.25 6.148 -9.32 1 82 236 VAL B C 1
ATOM 4119 O O . VAL B 1 236 ? 26.766 5.242 -8.664 1 82 236 VAL B O 1
ATOM 4122 N N . LEU B 1 237 ? 24.984 6.523 -9.188 1 83.06 237 LEU B N 1
ATOM 4123 C CA . LEU B 1 237 ? 24.109 5.84 -8.242 1 83.06 237 LEU B CA 1
ATOM 4124 C C . LEU B 1 237 ? 23.969 4.363 -8.602 1 83.06 237 LEU B C 1
ATOM 4126 O O . LEU B 1 237 ? 23.953 3.504 -7.719 1 83.06 237 LEU B O 1
ATOM 4130 N N . ALA B 1 238 ? 23.844 4.133 -9.867 1 89.38 238 ALA B N 1
ATOM 4131 C CA . ALA B 1 238 ? 23.75 2.756 -10.344 1 89.38 238 ALA B CA 1
ATOM 4132 C C . ALA B 1 238 ? 24.969 1.941 -9.906 1 89.38 238 ALA B C 1
ATOM 4134 O O . ALA B 1 238 ? 24.828 0.819 -9.414 1 89.38 238 ALA B O 1
ATOM 4135 N N . GLY B 1 239 ? 26.125 2.502 -10.109 1 86.56 239 GLY B N 1
ATOM 4136 C CA . GLY B 1 239 ? 27.359 1.835 -9.711 1 86.56 239 GLY B CA 1
ATOM 4137 C C . GLY B 1 239 ? 27.422 1.557 -8.227 1 86.56 239 GLY B C 1
ATOM 4138 O O . GLY B 1 239 ? 27.828 0.464 -7.809 1 86.56 239 GLY B O 1
ATOM 4139 N N . HIS B 1 240 ? 27.031 2.451 -7.414 1 83.44 240 HIS B N 1
ATOM 4140 C CA . HIS B 1 240 ? 27.062 2.291 -5.965 1 83.44 240 HIS B CA 1
ATOM 4141 C C . HIS B 1 240 ? 26.047 1.241 -5.512 1 83.44 240 HIS B C 1
ATOM 4143 O O . HIS B 1 240 ? 26.328 0.474 -4.582 1 83.44 240 HIS B O 1
ATOM 4149 N N . MET B 1 241 ? 24.844 1.302 -6.125 1 88.19 241 MET B N 1
ATOM 4150 C CA . MET B 1 241 ? 23.859 0.302 -5.746 1 88.19 241 MET B CA 1
ATOM 4151 C C . MET B 1 241 ? 24.312 -1.099 -6.133 1 88.19 241 MET B C 1
ATOM 4153 O O . MET B 1 241 ? 24.047 -2.066 -5.422 1 88.19 241 MET B O 1
ATOM 4157 N N . GLN B 1 242 ? 25 -1.184 -7.27 1 91.38 242 GLN B N 1
ATOM 4158 C CA . GLN B 1 242 ? 25.594 -2.465 -7.645 1 91.38 242 GLN B CA 1
ATOM 4159 C C . GLN B 1 242 ? 26.578 -2.949 -6.586 1 91.38 242 GLN B C 1
ATOM 4161 O O . GLN B 1 242 ? 26.562 -4.125 -6.211 1 91.38 242 GLN B O 1
ATOM 4166 N N . GLN B 1 243 ? 27.328 -2.117 -6.086 1 86.69 243 GLN B N 1
ATOM 4167 C CA . GLN B 1 243 ? 28.297 -2.463 -5.043 1 86.69 243 GLN B CA 1
ATOM 4168 C C . GLN B 1 243 ? 27.578 -2.855 -3.75 1 86.69 243 GLN B C 1
ATOM 4170 O O . GLN B 1 243 ? 28.016 -3.773 -3.051 1 86.69 243 GLN B O 1
ATOM 4175 N N . ALA B 1 244 ? 26.547 -2.1 -3.43 1 85.75 244 ALA B N 1
ATOM 4176 C CA . ALA B 1 244 ? 25.75 -2.449 -2.254 1 85.75 244 ALA B CA 1
ATOM 4177 C C . ALA B 1 244 ? 25.203 -3.869 -2.363 1 85.75 244 ALA B C 1
ATOM 4179 O O . ALA B 1 244 ? 25.266 -4.637 -1.401 1 85.75 244 ALA B O 1
ATOM 4180 N N . LEU B 1 245 ? 24.719 -4.156 -3.564 1 91.94 245 LEU B N 1
ATOM 4181 C CA . LEU B 1 245 ? 24.188 -5.496 -3.793 1 91.94 245 LEU B CA 1
ATOM 4182 C C . LEU B 1 245 ? 25.281 -6.547 -3.658 1 91.94 245 LEU B C 1
ATOM 4184 O O . LEU B 1 245 ? 25.047 -7.633 -3.121 1 91.94 245 LEU B O 1
ATOM 4188 N N . ASP B 1 246 ? 26.453 -6.191 -4.094 1 91.31 246 ASP B N 1
ATOM 4189 C CA . ASP B 1 246 ? 27.578 -7.105 -3.959 1 91.31 246 ASP B CA 1
ATOM 4190 C C . ASP B 1 246 ? 27.938 -7.328 -2.49 1 91.31 246 ASP B C 1
ATOM 4192 O O . ASP B 1 246 ? 28.234 -8.453 -2.084 1 91.31 246 ASP B O 1
ATOM 4196 N N . CYS B 1 247 ? 27.891 -6.312 -1.71 1 87.25 247 CYS B N 1
ATOM 4197 C CA . CYS B 1 247 ? 28.172 -6.422 -0.283 1 87.25 247 CYS B CA 1
ATOM 4198 C C . CYS B 1 247 ? 27.141 -7.309 0.409 1 87.25 247 CYS B C 1
ATOM 4200 O O . CYS B 1 247 ? 27.5 -8.156 1.232 1 87.25 247 CYS B O 1
ATOM 4202 N N . VAL B 1 248 ? 25.906 -7.051 0.089 1 89.25 248 VAL B N 1
ATOM 4203 C CA . VAL B 1 248 ? 24.859 -7.891 0.662 1 89.25 248 VAL B CA 1
ATOM 4204 C C . VAL B 1 248 ? 25.078 -9.344 0.25 1 89.25 248 VAL B C 1
ATOM 4206 O O . VAL B 1 248 ? 24.891 -10.258 1.06 1 89.25 248 VAL B O 1
ATOM 4209 N N . ASP B 1 249 ? 25.453 -9.477 -0.994 1 91.81 249 ASP B N 1
ATOM 4210 C CA . ASP B 1 249 ? 25.703 -10.82 -1.507 1 91.81 249 ASP B CA 1
ATOM 4211 C C . ASP B 1 249 ? 26.828 -11.508 -0.723 1 91.81 249 ASP B C 1
ATOM 4213 O O . ASP B 1 249 ? 26.734 -12.703 -0.414 1 91.81 249 ASP B O 1
ATOM 4217 N N . GLU B 1 250 ? 27.828 -10.812 -0.37 1 90.81 250 GLU B N 1
ATOM 4218 C CA . GLU B 1 250 ? 28.922 -11.344 0.434 1 90.81 250 GLU B CA 1
ATOM 4219 C C . GLU B 1 250 ? 28.438 -11.758 1.823 1 90.81 250 GLU B C 1
ATOM 4221 O O . GLU B 1 250 ? 28.844 -12.805 2.34 1 90.81 250 GLU B O 1
ATOM 4226 N N . ARG B 1 251 ? 27.656 -10.93 2.363 1 89.88 251 ARG B N 1
ATOM 4227 C CA . ARG B 1 251 ? 27.094 -11.266 3.672 1 89.88 251 ARG B CA 1
ATOM 4228 C C . ARG B 1 251 ? 26.219 -12.508 3.596 1 89.88 251 ARG B C 1
ATOM 4230 O O . ARG B 1 251 ? 26.188 -13.312 4.527 1 89.88 251 ARG B O 1
ATOM 4237 N N . LEU B 1 252 ? 25.5 -12.609 2.516 1 91.62 252 LEU B N 1
ATOM 4238 C CA . LEU B 1 252 ? 24.688 -13.805 2.303 1 91.62 252 LEU B CA 1
ATOM 4239 C C . LEU B 1 252 ? 25.562 -15.047 2.246 1 91.62 252 LEU B C 1
ATOM 4241 O O . LEU B 1 252 ? 25.203 -16.094 2.803 1 91.62 252 LEU B O 1
ATOM 4245 N N . GLU B 1 253 ? 26.641 -14.914 1.605 1 90.81 253 GLU B N 1
ATOM 4246 C CA . GLU B 1 253 ? 27.562 -16.047 1.521 1 90.81 253 GLU B CA 1
ATOM 4247 C C . GLU B 1 253 ? 28.094 -16.422 2.9 1 90.81 253 GLU B C 1
ATOM 4249 O O . GLU B 1 253 ? 28.234 -17.609 3.213 1 90.81 253 GLU B O 1
ATOM 4254 N N . GLU B 1 254 ? 28.359 -15.461 3.717 1 89.75 254 GLU B N 1
ATOM 4255 C CA . GLU B 1 254 ? 28.859 -15.703 5.066 1 89.75 254 GLU B CA 1
ATOM 4256 C C . GLU B 1 254 ? 27.797 -16.375 5.934 1 89.75 254 GLU B C 1
ATOM 4258 O O . GLU B 1 254 ? 28.109 -17.281 6.711 1 89.75 254 GLU B O 1
ATOM 4263 N N . GLU B 1 255 ? 26.625 -15.93 5.734 1 89.5 255 GLU B N 1
ATOM 4264 C CA . GLU B 1 255 ? 25.547 -16.391 6.605 1 89.5 255 GLU B CA 1
ATOM 4265 C C . GLU B 1 255 ? 24.969 -17.719 6.117 1 89.5 255 GLU B C 1
ATOM 4267 O O . GLU B 1 255 ? 24.656 -18.594 6.922 1 89.5 255 GLU B O 1
ATOM 4272 N N . PHE B 1 256 ? 24.828 -17.906 4.789 1 91.19 256 PHE B N 1
ATOM 4273 C CA . PHE B 1 256 ? 24.094 -19.047 4.242 1 91.19 256 PHE B CA 1
ATOM 4274 C C . PHE B 1 256 ? 25.031 -20 3.52 1 91.19 256 PHE B C 1
ATOM 4276 O O . PHE B 1 256 ? 24.641 -21.109 3.162 1 91.19 256 PHE B O 1
ATOM 4283 N N . GLY B 1 257 ? 26.25 -19.625 3.371 1 87.31 257 GLY B N 1
ATOM 4284 C CA . GLY B 1 257 ? 27.203 -20.438 2.625 1 87.31 257 GLY B CA 1
ATOM 4285 C C . GLY B 1 257 ? 27.188 -20.156 1.135 1 87.31 257 GLY B C 1
ATOM 4286 O O . GLY B 1 257 ? 26.422 -19.312 0.667 1 87.31 257 GLY B O 1
ATOM 4287 N N . SER B 1 258 ? 28.094 -20.859 0.468 1 81.88 258 SER B N 1
ATOM 4288 C CA . SER B 1 258 ? 28.219 -20.656 -0.974 1 81.88 258 SER B CA 1
ATOM 4289 C C . SER B 1 258 ? 27.047 -21.297 -1.713 1 81.88 258 SER B C 1
ATOM 4291 O O . SER B 1 258 ? 26.562 -22.359 -1.328 1 81.88 258 SER B O 1
ATOM 4293 N N . GLY B 1 259 ? 26.5 -20.547 -2.658 1 76.12 259 GLY B N 1
ATOM 4294 C CA . GLY B 1 259 ? 25.438 -21.062 -3.494 1 76.12 259 GLY B CA 1
ATOM 4295 C C . GLY B 1 259 ? 25.844 -22.281 -4.293 1 76.12 259 GLY B C 1
ATOM 4296 O O . GLY B 1 259 ? 24.984 -23 -4.82 1 76.12 259 GLY B O 1
ATOM 4297 N N . ALA B 1 260 ? 27.109 -22.547 -4.262 1 77.81 260 ALA B N 1
ATOM 4298 C CA . ALA B 1 260 ? 27.641 -23.656 -5.055 1 77.81 260 ALA B CA 1
ATOM 4299 C C . ALA B 1 260 ? 27.656 -24.953 -4.25 1 77.81 260 ALA B C 1
ATOM 4301 O O . ALA B 1 260 ? 27.875 -26.031 -4.801 1 77.81 260 ALA B O 1
ATOM 4302 N N . LEU B 1 261 ? 27.375 -24.859 -2.969 1 79.19 261 LEU B N 1
ATOM 4303 C CA . LEU B 1 261 ? 27.359 -26.062 -2.133 1 79.19 261 LEU B CA 1
ATOM 4304 C C . LEU B 1 261 ? 26.156 -26.922 -2.451 1 79.19 261 LEU B C 1
ATOM 4306 O O . LEU B 1 261 ? 25.109 -26.422 -2.869 1 79.19 261 LEU B O 1
ATOM 4310 N N . PRO B 1 262 ? 26.359 -28.25 -2.262 1 78 262 PRO B N 1
ATOM 4311 C CA . PRO B 1 262 ? 25.188 -29.125 -2.377 1 78 262 PRO B CA 1
ATOM 4312 C C . PRO B 1 262 ? 24.047 -28.703 -1.457 1 78 262 PRO B C 1
ATOM 4314 O O . PRO B 1 262 ? 24.281 -28.156 -0.374 1 78 262 PRO B O 1
ATOM 4317 N N . LYS B 1 263 ? 22.875 -28.812 -1.958 1 74.88 263 LYS B N 1
ATOM 4318 C CA . LYS B 1 263 ? 21.672 -28.375 -1.253 1 74.88 263 LYS B CA 1
ATOM 4319 C C . LYS B 1 263 ? 21.688 -28.828 0.204 1 74.88 263 LYS B C 1
ATOM 4321 O O . LYS B 1 263 ? 21.297 -28.078 1.099 1 74.88 263 LYS B O 1
ATOM 4326 N N . GLU B 1 264 ? 22.25 -30.031 0.43 1 77.38 264 GLU B N 1
ATOM 4327 C CA . GLU B 1 264 ? 22.234 -30.625 1.762 1 77.38 264 GLU B CA 1
ATOM 4328 C C . GLU B 1 264 ? 23.203 -29.906 2.699 1 77.38 264 GLU B C 1
ATOM 4330 O O . GLU B 1 264 ? 23.062 -29.984 3.922 1 77.38 264 GLU B O 1
ATOM 4335 N N . GLU B 1 265 ? 24.094 -29.141 2.09 1 80.25 265 GLU B N 1
ATOM 4336 C CA . GLU B 1 265 ? 25.109 -28.469 2.889 1 80.25 265 GLU B CA 1
ATOM 4337 C C . GLU B 1 265 ? 24.781 -26.984 3.041 1 80.25 265 GLU B C 1
ATOM 4339 O O . GLU B 1 265 ? 25.469 -26.266 3.791 1 80.25 265 GLU B O 1
ATOM 4344 N N . GLN B 1 266 ? 23.75 -26.672 2.332 1 81.44 266 GLN B N 1
ATOM 4345 C CA . GLN B 1 266 ? 23.391 -25.25 2.412 1 81.44 266 GLN B CA 1
ATOM 4346 C C . GLN B 1 266 ? 22.562 -24.969 3.666 1 81.44 266 GLN B C 1
ATOM 4348 O O . GLN B 1 266 ? 21.734 -25.766 4.066 1 81.44 266 GLN B O 1
ATOM 4353 N N . ARG B 1 267 ? 23 -23.891 4.301 1 89.75 267 ARG B N 1
ATOM 4354 C CA . ARG B 1 267 ? 22.172 -23.453 5.418 1 89.75 267 ARG B CA 1
ATOM 4355 C C . ARG B 1 267 ? 20.812 -22.969 4.934 1 89.75 267 ARG B C 1
ATOM 4357 O O . ARG B 1 267 ? 20.719 -22.234 3.949 1 89.75 267 ARG B O 1
ATOM 4364 N N . ARG B 1 268 ? 19.797 -23.453 5.574 1 91.69 268 ARG B N 1
ATOM 4365 C CA . ARG B 1 268 ? 18.438 -23.031 5.281 1 91.69 268 ARG B CA 1
ATOM 4366 C C . ARG B 1 268 ? 17.719 -22.594 6.555 1 91.69 268 ARG B C 1
ATOM 4368 O O . ARG B 1 268 ? 17.906 -23.188 7.617 1 91.69 268 ARG B O 1
ATOM 4375 N N . ILE B 1 269 ? 17.016 -21.531 6.387 1 92.12 269 ILE B N 1
ATOM 4376 C CA . ILE B 1 269 ? 16.281 -21.094 7.559 1 92.12 269 ILE B CA 1
ATOM 4377 C C . ILE B 1 269 ? 14.797 -20.938 7.207 1 92.12 269 ILE B C 1
ATOM 4379 O O . ILE B 1 269 ? 14.453 -20.625 6.062 1 92.12 269 ILE B O 1
ATOM 4383 N N . ARG B 1 270 ? 13.977 -21.172 8.219 1 93.25 270 ARG B N 1
ATOM 4384 C CA . ARG B 1 270 ? 12.539 -20.938 8.117 1 93.25 270 ARG B CA 1
ATOM 4385 C C . ARG B 1 270 ? 12.203 -19.484 8.469 1 93.25 270 ARG B C 1
ATOM 4387 O O . ARG B 1 270 ? 12.586 -19 9.531 1 93.25 270 ARG B O 1
ATOM 4394 N N . PHE B 1 271 ? 11.594 -18.766 7.508 1 95.44 271 PHE B N 1
ATOM 4395 C CA . PHE B 1 271 ? 11.266 -17.375 7.723 1 95.44 271 PHE B CA 1
ATOM 4396 C C . PHE B 1 271 ? 10.039 -16.969 6.922 1 95.44 271 PHE B C 1
ATOM 4398 O O . PHE B 1 271 ? 10 -17.141 5.703 1 95.44 271 PHE B O 1
ATOM 4405 N N . GLY B 1 272 ? 9.094 -16.438 7.594 1 95.25 272 GLY B N 1
ATOM 4406 C CA . GLY B 1 272 ? 7.863 -16.031 6.922 1 95.25 272 GLY B CA 1
ATOM 4407 C C . GLY B 1 272 ? 7.07 -17.219 6.383 1 95.25 272 GLY B C 1
ATOM 4408 O O . GLY B 1 272 ? 7.355 -18.359 6.719 1 95.25 272 GLY B O 1
ATOM 4409 N N . PHE B 1 273 ? 6.012 -16.891 5.531 1 96.12 273 PHE B N 1
ATOM 4410 C CA . PHE B 1 273 ? 5.188 -17.969 4.992 1 96.12 273 PHE B CA 1
ATOM 4411 C C . PHE B 1 273 ? 4.371 -17.484 3.801 1 96.12 273 PHE B C 1
ATOM 4413 O O . PHE B 1 273 ? 4.098 -16.281 3.678 1 96.12 273 PHE B O 1
ATOM 4420 N N . ASP B 1 274 ? 4.121 -18.359 2.947 1 96.69 274 ASP B N 1
ATOM 4421 C CA . ASP B 1 274 ? 3.055 -18.203 1.963 1 96.69 274 ASP B CA 1
ATOM 4422 C C . ASP B 1 274 ? 1.721 -18.703 2.518 1 96.69 274 ASP B C 1
ATOM 4424 O O . ASP B 1 274 ? 1.69 -19.484 3.473 1 96.69 274 ASP B O 1
ATOM 4428 N N . TYR B 1 275 ? 0.661 -18.172 2.002 1 97.94 275 TYR B N 1
ATOM 4429 C CA . TYR B 1 275 ? -0.634 -18.641 2.48 1 97.94 275 TYR B CA 1
ATOM 4430 C C . TYR B 1 275 ? -1.6 -18.859 1.322 1 97.94 275 TYR B C 1
ATOM 4432 O O . TYR B 1 275 ? -1.42 -18.297 0.242 1 97.94 275 TYR B O 1
ATOM 4440 N N . VAL B 1 276 ? -2.504 -19.75 1.489 1 98.5 276 VAL B N 1
ATOM 4441 C CA . VAL B 1 276 ? -3.67 -19.938 0.631 1 98.5 276 VAL B CA 1
ATOM 4442 C C . VAL B 1 276 ? -4.949 -19.797 1.453 1 98.5 276 VAL B C 1
ATOM 4444 O O . VAL B 1 276 ? -5.059 -20.344 2.549 1 98.5 276 VAL B O 1
ATOM 4447 N N . ILE B 1 277 ? -5.855 -19.016 0.989 1 98.69 277 ILE B N 1
ATOM 4448 C CA . ILE B 1 277 ? -7.188 -18.922 1.577 1 98.69 277 ILE B CA 1
ATOM 4449 C C . ILE B 1 277 ? -8.227 -19.5 0.613 1 98.69 277 ILE B C 1
ATOM 4451 O O . ILE B 1 277 ? -8.258 -19.125 -0.562 1 98.69 277 ILE B O 1
ATOM 4455 N N . ALA B 1 278 ? -8.969 -20.453 1.089 1 98.06 278 ALA B N 1
ATOM 4456 C CA . ALA B 1 278 ? -10.102 -21 0.338 1 98.06 278 ALA B CA 1
ATOM 4457 C C . ALA B 1 278 ? -11.406 -20.328 0.744 1 98.06 278 ALA B C 1
ATOM 4459 O O . ALA B 1 278 ? -11.711 -20.219 1.934 1 98.06 278 ALA B O 1
ATOM 4460 N N . ALA B 1 279 ? -12.109 -19.844 -0.227 1 98.12 279 ALA B N 1
ATOM 4461 C CA . ALA B 1 279 ? -13.414 -19.234 0.038 1 98.12 279 ALA B CA 1
ATOM 4462 C C . ALA B 1 279 ? -14.438 -19.672 -1.004 1 98.12 279 ALA B C 1
ATOM 4464 O O . ALA B 1 279 ? -14.078 -20.172 -2.076 1 98.12 279 ALA B O 1
ATOM 4465 N N . ARG B 1 280 ? -15.695 -19.562 -0.671 1 96.94 280 ARG B N 1
ATOM 4466 C CA . ARG B 1 280 ? -16.797 -20 -1.531 1 96.94 280 ARG B CA 1
ATOM 4467 C C . ARG B 1 280 ? -17.859 -18.906 -1.64 1 96.94 280 ARG B C 1
ATOM 4469 O O . ARG B 1 280 ? -18.156 -18.219 -0.661 1 96.94 280 ARG B O 1
ATOM 4476 N N . LYS B 1 281 ? -18.328 -18.797 -2.803 1 97.25 281 LYS B N 1
ATOM 4477 C CA . LYS B 1 281 ? -19.516 -17.969 -2.994 1 97.25 281 LYS B CA 1
ATOM 4478 C C . LYS B 1 281 ? -20.781 -18.719 -2.596 1 97.25 281 LYS B C 1
ATOM 4480 O O . LYS B 1 281 ? -21.016 -19.828 -3.064 1 97.25 281 LYS B O 1
ATOM 4485 N N . PRO B 1 282 ? -21.547 -18.141 -1.67 1 95.19 282 PRO B N 1
ATOM 4486 C CA . PRO B 1 282 ? -22.781 -18.828 -1.277 1 95.19 282 PRO B CA 1
ATOM 4487 C C . PRO B 1 282 ? -23.656 -19.188 -2.471 1 95.19 282 PRO B C 1
ATOM 4489 O O . PRO B 1 282 ? -23.719 -18.438 -3.449 1 95.19 282 PRO B O 1
ATOM 4492 N N . ALA B 1 283 ? -24.25 -20.391 -2.342 1 87.88 283 ALA B N 1
ATOM 4493 C CA . ALA B 1 283 ? -25.156 -20.859 -3.396 1 87.88 283 ALA B CA 1
ATOM 4494 C C . ALA B 1 283 ? -26.422 -20 -3.457 1 87.88 283 ALA B C 1
ATOM 4496 O O . ALA B 1 283 ? -26.859 -19.453 -2.439 1 87.88 283 ALA B O 1
ATOM 4497 N N . GLN B 1 284 ? -26.781 -19.25 -4.336 1 72.56 284 GLN B N 1
ATOM 4498 C CA . GLN B 1 284 ? -28.062 -18.547 -4.363 1 72.56 284 GLN B CA 1
ATOM 4499 C C . GLN B 1 284 ? -29.156 -19.359 -3.686 1 72.56 284 GLN B C 1
ATOM 4501 O O . GLN B 1 284 ? -29.328 -20.547 -3.982 1 72.56 284 GLN B O 1
ATOM 4506 N N . ALA B 1 285 ? -29.656 -18.875 -2.451 1 40.72 285 ALA B N 1
ATOM 4507 C CA . ALA B 1 285 ? -30.906 -19.359 -1.889 1 40.72 285 ALA B CA 1
ATOM 4508 C C . ALA B 1 285 ? -32.062 -19.125 -2.852 1 40.72 285 ALA B C 1
ATOM 4510 O O . ALA B 1 285 ? -32.062 -18.172 -3.629 1 40.72 285 ALA B O 1
#

pLDDT: mean 91.88, std 10.35, range [27.19, 98.81]

Secondary structure (DSSP, 8-state):
------HHHHHHHHHHHHHSSS---EEEEESS--HHHHHHHHHSGGGGGEEEEEEEES-HHHHHHHHHHT-GGGSTT---EEEEE--TT-TTTTTTSPPEEEEEEESHHHHGGGTSTT-HHHHHHHHHHHEEEEEEEEEEEE--GGG--PPTT--HHHHHHHHHHHHHHHHHHHHHHHTT-PPP----HHHHHHHHHHTT-EEEEEEEEEEEE-HHHHHHHHHHHHTTGGG-S-HHHHHHHHHHHHHHHHHHHHHH--TTS-GGGS--EEEEEEEEEEEE-----/------HHHHHHHHHHHHHSSS---EEEEESS--HHHHHHHHHSGGGGGEEEEEEEES-HHHHHHHHHHT-GGGSTT---EEEEE--TT-TTTTTTSPPEEEEEEESHHHHGGGTSTT-HHHHHHHHHHHEEEEEEEEEEEE--GGG--PPTT--HHHHHHHHHHHHHHHHHHHHHHHTT-PPP----HHHHHHHHHHTT-EEEEEEEEEEEE-HHHHHHHHHHHHTTGGG-S-HHHHHHHHHHHHHHHHHHHHHH--TTS-GGGS--EEEEEEEEEEEE-----

Nearest PDB structures (foldseek):
  8ftv-assembly1_A-2  TM=6.742E-01  e=3.551E-06  Streptomyces griseoviridis
  8rpr-assembly1_A  TM=6.174E-01  e=1.058E-05  Streptomyces griseoviridis
  3a4t-assembly2_B  TM=5.545E-01  e=1.273E-04  Methanocaldococcus jannaschii
  1jq3-assembly1_D  TM=5.757E-01  e=5.461E-04  Thermotoga maritima
  3o4f-assembly1_A  TM=5.721E-01  e=1.357E-03  Escherichia coli K-12

Foldseek 3Di:
DPPPQDPQLVVVVVVCVVPDPLAAQEEEEAEADDPNVCCCCFANPNVQSYQAYEYEHQDPVRQVVCCVVRQLVNTPNSRHYHYDHDALVPLCVCVVPAAGQEYEAAQVLQVNCQRPNPCSLPNLLSNLVRHAAFHKYKHKFFAPLVPKAADPPDDPLLRVVSVLLVVLLVLLQVLCVQLVGHGGDTDHPVSVVVSNVVNPWAFDDKDWAWDKDALVNSVVSLVSSLVSLVSHPDVVVSVVSVVVSVVSNVVSCVSFNDPPDDPVPTDMGTMGTMMMIMITRHHDD/DPPPQDPQVVVVVVVCVVPDPLAAQEEEEAEADDPNVLCCCFANPNVQSYQAYEYEHQDPVRQVVCCVVRQLVNTPNSRHYHYDHDQLVPLCVCVVPAAGQEYEAAQVLQVNCQVPNPCSLPNLLSNLVRHAAFHKYKHKFFAPLVPKAADPPDDPLLRVVSVLLVVLLVLLQVLCVQLVGHGGDTDHPVSVVVSNVVNPWAWDDKDWAWDKDALVNSVVSLVSSLVSLVSHPDVVVSVVSVVVSVVSNVVNCVSFNDPPDDPVPTDMGTMGTMMMIMITRHHDD

Radius of gyration: 26.12 Å; Cα contacts (8 Å, |Δi|>4): 1046; chains: 2; bounding box: 63×76×59 Å

InterPro domains:
  IPR029063 S-adenosyl-L-methionine-dependent methyltransferase superfamily [G3DSA:3.40.50.150] (21-217)
  IPR029063 S-adenosyl-L-methionine-dependent methyltransferase superfamily [SSF53335] (23-212)

Sequence (570 aa):
MPPKTDSLFRWIEEREHHDSSISPWGRVLDAGTGRHSLSWLLHGGVSSLIEEVVAVTGEKPLANDLSAEYDPSKTPHATPFKVHAGNWQNATFLSNEKPFDIIIADYLVGAIEGFAPYYQDQICDRLEKLLAPGGRIYLVGLQPLSESQTPAGSSDAEIEAGKLIQEVARTRDACLLLAGRRCYREYPIEWSQRQLEKVGLEVTNSVRLTNVYGRSAITRQLEVGRRHIPLFWDPVLAGHMQQALDCVDERLEEEFGSGALPKEEQRRIRFGFDYVIAARKPAQAMPPKTDSLFRWIEEREHHDSSISPWGRVLDAGTGRHSLSWLLHGGVSSLIEEVVAVTGEKPLANDLSAEYDPSKTPHATPFKVHAGNWQNATFLSNEKPFDIIIADYLVGAIEGFAPYYQDQICDRLEKLLAPGGRIYLVGLQPLSESQTPAGSSDAEIEAGKLIQEVARTRDACLLLAGRRCYREYPIEWSQRQLEKVGLEVTNSVRLTNVYGRSAITRQLEVGRRHIPLFWDPVLAGHMQQALDCVDERLEEEFGSGALPKEEQRRIRFGFDYVIAARKPAQA

Organism: Phytophthora infestans (NCBI:txid4787)

Solvent-accessible surface area (backbone atoms only — not comparable to full-atom values): 29931 Å² total; per-residue (Å²): 125,78,74,82,67,54,69,64,57,51,50,51,52,52,50,50,52,68,76,32,67,96,57,67,50,36,34,32,32,31,65,31,49,50,70,68,61,47,46,44,53,46,65,33,90,58,21,81,37,38,60,28,41,42,31,26,28,75,40,56,70,55,26,54,50,48,47,64,70,57,29,31,91,72,31,89,67,46,40,50,64,48,58,41,57,51,53,86,79,44,85,64,64,70,65,86,54,76,60,19,39,27,35,38,29,52,45,26,63,18,50,36,39,64,72,36,63,90,41,57,91,46,48,49,51,58,50,52,73,40,39,27,71,56,10,37,37,40,43,29,39,44,41,33,58,89,76,40,56,53,57,86,87,58,50,69,67,50,46,53,50,43,51,50,54,42,48,42,51,29,47,19,43,25,31,30,30,52,37,74,44,65,53,76,46,53,54,44,65,67,56,54,52,49,49,39,43,73,62,61,30,44,74,76,50,70,50,76,45,70,31,74,43,36,39,63,60,53,46,52,47,43,45,57,18,57,72,27,37,84,53,30,84,48,65,68,42,29,54,36,51,52,50,40,51,49,51,53,49,52,51,44,34,72,75,22,35,59,73,83,47,58,74,90,71,36,42,65,45,64,43,36,31,35,33,41,39,35,28,30,35,62,54,79,129,125,79,74,80,67,56,72,65,59,51,51,52,51,50,49,52,51,67,75,33,68,96,57,69,50,35,35,31,33,32,65,32,48,50,71,68,60,47,44,44,54,46,64,34,90,57,23,81,38,37,60,29,40,40,32,26,29,77,40,58,70,56,28,54,50,48,46,64,71,57,29,30,91,73,32,90,68,46,41,50,65,47,60,41,56,53,53,85,80,43,83,64,65,70,66,86,54,76,60,19,39,27,35,38,30,53,46,28,63,18,48,36,37,63,72,36,64,91,40,60,90,47,48,50,50,58,50,53,74,40,41,28,70,55,10,38,36,40,43,30,40,42,42,34,57,92,78,42,56,53,56,89,87,58,50,72,68,50,46,53,50,43,53,50,54,43,47,42,51,30,47,21,44,26,30,30,30,53,35,74,44,66,54,74,46,53,54,43,66,68,56,54,51,50,49,40,43,72,63,63,31,44,73,75,50,68,48,76,45,71,30,72,42,34,38,63,61,53,47,52,48,44,45,56,17,57,72,27,37,82,54,31,86,48,65,68,44,29,54,36,51,52,49,39,52,49,51,51,50,51,51,43,34,72,72,22,35,58,72,82,46,58,75,90,71,37,43,66,45,64,44,35,31,35,35,41,39,35,28,32,34,61,55,79,128